Protein AF-A0A2D4SS73-F1 (afdb_monomer)

Radius of gyration: 29.89 Å; Cα contacts (8 Å, |Δi|>4): 709; chains: 1; bounding box: 70×61×92 Å

Solvent-accessible surface area (backbone atoms only — not comparable to full-atom values): 27869 Å² total; per-residue (Å²): 112,72,65,61,55,41,51,51,50,51,50,51,52,50,46,69,72,38,47,71,52,53,53,50,46,53,49,49,56,66,47,54,82,74,56,51,77,87,39,78,54,39,38,61,70,39,46,53,39,50,23,51,48,44,21,57,47,34,69,79,44,61,50,50,51,71,90,56,59,50,64,92,54,66,61,41,83,39,71,68,21,47,50,35,40,50,53,38,41,31,44,45,32,52,50,48,50,43,36,20,51,40,19,56,46,73,82,72,69,45,82,74,69,40,49,60,55,48,49,52,44,50,51,52,49,50,51,41,50,51,34,47,59,67,14,59,61,38,66,38,51,89,78,73,63,86,72,85,56,59,67,58,54,51,49,54,52,48,52,53,51,50,52,48,33,21,47,47,18,42,35,37,68,71,63,75,37,91,68,58,42,24,58,51,50,7,52,34,47,37,46,39,16,48,70,60,38,56,64,60,23,54,36,41,40,49,73,43,17,31,57,90,73,44,82,50,76,83,77,57,60,67,54,49,48,38,14,56,46,45,16,52,52,48,45,52,51,54,53,52,36,49,74,69,69,69,52,82,60,76,35,55,90,59,46,58,56,60,42,46,48,49,44,54,48,44,49,68,70,32,51,78,86,62,55,58,26,34,36,30,37,33,31,35,37,44,60,64,62,86,76,77,73,90,76,68,101,62,84,75,58,94,89,54,82,66,88,80,77,67,56,43,36,83,89,49,48,47,76,48,96,54,69,46,83,43,81,36,37,32,73,69,58,96,46,68,86,74,57,47,61,47,39,70,94,59,86,78,77,81,74,80,60,72,89,81,50,79,46,56,54,29,16,57,48,40,89,85,74,68,40,87,48,85,69,42,36,36,29,41,36,60,75,62,53,71,55,60,52,54,95,67,99,51,62,50,46,43,38,38,40,44,53,61,54,75,63,78,84,75,94,51,94,52,73,74,59,81,62,79,54,47,87,92,50,94,70,66,90,83,35,61,48,74,58,52,76,84,52,50,68,44,84,44,40,72,60,18,33,43,36,42,34,50,93,90,47,74,48,37,28,36,33,41,72,53,64,70,32,70,44,65,50,59,55,73,59,69,59,80,87,49,77,74,79,70,58,84,129

pLDDT: mean 72.87, std 18.41, range [26.53, 96.5]

Sequence (489 aa):
MMFFERIQRQILNGMKKNVDLFVLWILYIAIQPLISVEHILARADLIPWLMFCLSGTILLRGKRYGEGPHISLTQKKSTFGWVMRKTVVVFVPLLLTFWYDVGLHVVSFTPVKSVSHLVMPVGLTLIGASLLALSSEHERTAWNPPGISSWLVWGLGGILVLGSAIGIGILKRKGIVTDAAPFLLGLAFLMAGSVQGRVQNLRQRVAAGTKDGGSYIPSIFGFVFASVGSAFGLWALFVVQDLLGLGGGTGFEQAFVPAAFVVAWAGVVWPKPTPIAVTCILHEIMPSGGGDRAISTTATPFYEPPEGALRIDPLRVKRVRSMHPWLVHVKASRVPEFDDPIRPLWAYRQPPQSFHILGNAVFEPDPVTNQEQWNEITIHLKGSEGVTSVSGSVTKKLVVLKPFLKPKLLGRFRKNEMTTFRWEEAVPEGTVQRVDATTERLSIEDGSIIVFATEGVAKAFEVEFGAPVYSFVEAARFRPPQIEDYVKV

Foldseek 3Di:
DLVVVLVVVLVVVVCVQQVVLVVLLVVLVVCLVVDDCPDPCQDQLNQNVLLLLLLSLCLVFQAAPFPAAALQWDFDADPLLVVLLNVLLSCLSVLLVLLLVCLLCVPVDDPPVNCVSPVVSVVVVVSSVVSLVVSVRHRDTPDFDDDDDQVVVCVVLVCVLSVQSSVLSNCVNVVVDVHSNLQSQLSSQLCSNNSNDGPSRVNNLQVLAWLVPHGDDIDCCLNCCSRVVSSVVVVVVQVVCVVVVVPPGSGSVCSSVSSSSSSVSSCVSRPDFDFQKWKKKWFWWDAPPPDDDPDDPDDDDPVDDDPPPDQHFLVRIDGDPDIDIDIAGAAQDPDVSSNTNRNDPDDDDDDPDPLVDQAHWYQQADPSNSHTDDFKIKGFGPAQDRQQDDPDDKGKWKKKFDQWDDPPDDPDPDDGDGDRDDPPDDDDPPRMDTDDNPDRIDMDGQSMWIWIDIPRDIIIIGMHTHDRHRGSNVVVVPDPDDPVNVDDD

Mean predicted aligned error: 13.84 Å

Nearest PDB structures (foldseek):
  6s37-assembly1_B  TM=4.732E-01  e=9.130E+00  Pseudomonas putida KT2440
  2l6f-assembly1_A  TM=3.167E-01  e=4.580E+00  unclassified

Structure (mmCIF, N/CA/C/O backbone):
data_AF-A0A2D4SS73-F1
#
_entry.id   AF-A0A2D4SS73-F1
#
loop_
_atom_site.group_PDB
_atom_site.id
_atom_site.type_symbol
_atom_site.label_atom_id
_atom_site.label_alt_id
_atom_site.label_comp_id
_atom_site.label_asym_id
_atom_site.label_entity_id
_atom_site.label_seq_id
_atom_site.pdbx_PDB_ins_code
_atom_site.Cartn_x
_atom_site.Cartn_y
_atom_site.Cartn_z
_atom_site.occupancy
_atom_site.B_iso_or_equiv
_atom_site.auth_seq_id
_atom_site.auth_comp_id
_atom_site.auth_asym_id
_atom_site.auth_atom_id
_atom_site.pdbx_PDB_model_num
ATOM 1 N N . MET A 1 1 ? 4.672 -32.067 12.182 1.00 56.16 1 MET A N 1
ATOM 2 C CA . MET A 1 1 ? 3.260 -31.737 11.870 1.00 56.16 1 MET A CA 1
ATOM 3 C C . MET A 1 1 ? 2.963 -30.237 12.014 1.00 56.16 1 MET A C 1
ATOM 5 O O . MET A 1 1 ? 2.572 -29.631 11.027 1.00 56.16 1 MET A O 1
ATOM 9 N N . MET A 1 2 ? 3.268 -29.595 13.156 1.00 65.94 2 MET A N 1
ATOM 10 C CA . MET A 1 2 ? 3.009 -28.153 13.382 1.00 65.94 2 MET A CA 1
ATOM 11 C C . MET A 1 2 ? 3.684 -27.178 12.389 1.00 65.94 2 MET A C 1
ATOM 13 O O . MET A 1 2 ? 3.113 -26.137 12.079 1.00 65.94 2 MET A O 1
ATOM 17 N N . PHE A 1 3 ? 4.870 -27.498 11.853 1.00 74.88 3 PHE A N 1
ATOM 18 C CA . PHE A 1 3 ? 5.578 -26.629 10.895 1.00 74.88 3 PHE A CA 1
ATOM 19 C C . PHE A 1 3 ? 4.898 -26.567 9.516 1.00 74.88 3 PHE A C 1
ATOM 21 O O . PHE A 1 3 ? 4.692 -25.480 8.980 1.00 74.88 3 PHE A O 1
ATOM 28 N N . PHE A 1 4 ? 4.482 -27.716 8.975 1.00 76.00 4 PHE A N 1
ATOM 29 C CA . PHE A 1 4 ? 3.768 -27.783 7.695 1.00 76.00 4 PHE A CA 1
ATOM 30 C C . PHE A 1 4 ? 2.387 -27.129 7.779 1.00 76.00 4 PHE A C 1
ATOM 32 O O . PHE A 1 4 ? 2.040 -26.348 6.899 1.00 76.00 4 PHE A O 1
ATOM 39 N N . GLU A 1 5 ? 1.639 -27.353 8.865 1.00 75.44 5 GLU A N 1
ATOM 40 C CA . GLU A 1 5 ? 0.366 -26.655 9.088 1.00 75.44 5 GLU A CA 1
ATOM 41 C C . GLU A 1 5 ? 0.550 -25.138 9.198 1.00 75.44 5 GLU A C 1
ATOM 43 O O . GLU A 1 5 ? -0.272 -24.372 8.693 1.00 75.44 5 GLU A O 1
ATOM 48 N N . ARG A 1 6 ? 1.638 -24.686 9.834 1.00 77.06 6 ARG A N 1
ATOM 49 C CA . ARG A 1 6 ? 1.969 -23.262 9.932 1.00 77.06 6 ARG A CA 1
ATOM 50 C C . ARG A 1 6 ? 2.264 -22.663 8.559 1.00 77.06 6 ARG A C 1
ATOM 52 O O . ARG A 1 6 ? 1.678 -21.634 8.236 1.00 77.06 6 ARG A O 1
ATOM 59 N N . ILE A 1 7 ? 3.109 -23.306 7.751 1.00 78.75 7 ILE A N 1
ATOM 60 C CA . ILE A 1 7 ? 3.411 -22.856 6.383 1.00 78.75 7 ILE A CA 1
ATOM 61 C C . ILE A 1 7 ? 2.137 -22.841 5.541 1.00 78.75 7 ILE A C 1
ATOM 63 O O . ILE A 1 7 ? 1.828 -21.834 4.911 1.00 78.75 7 ILE A O 1
ATOM 67 N N . GLN A 1 8 ? 1.352 -23.918 5.576 1.00 80.25 8 GLN A N 1
ATOM 68 C CA . GLN A 1 8 ? 0.114 -24.018 4.813 1.00 80.25 8 GLN A CA 1
ATOM 69 C C . GLN A 1 8 ? -0.877 -22.916 5.203 1.00 80.25 8 GLN A C 1
ATOM 71 O O . GLN A 1 8 ? -1.427 -22.257 4.324 1.00 80.25 8 GLN A O 1
ATOM 76 N N . ARG A 1 9 ? -1.074 -22.653 6.504 1.00 74.94 9 ARG A N 1
ATOM 77 C CA . ARG A 1 9 ? -1.929 -21.548 6.973 1.00 74.94 9 ARG A CA 1
ATOM 78 C C . ARG A 1 9 ? -1.382 -20.187 6.554 1.00 74.94 9 ARG A C 1
ATOM 80 O O . ARG A 1 9 ? -2.163 -19.339 6.136 1.00 74.94 9 ARG A O 1
ATOM 87 N N . GLN A 1 10 ? -0.068 -19.977 6.618 1.00 77.31 10 GLN A N 1
ATOM 88 C CA . GLN A 1 10 ? 0.552 -18.726 6.180 1.00 77.31 10 GLN A CA 1
ATOM 89 C C . GLN A 1 10 ? 0.376 -18.491 4.677 1.00 77.31 10 GLN A C 1
ATOM 91 O O . GLN A 1 10 ? -0.001 -17.385 4.292 1.00 77.31 10 GLN A O 1
ATOM 96 N N . ILE A 1 11 ? 0.579 -19.520 3.847 1.00 77.81 11 ILE A N 1
ATOM 97 C CA . ILE A 1 11 ? 0.358 -19.461 2.396 1.00 77.81 11 ILE A CA 1
ATOM 98 C C . ILE A 1 11 ? -1.118 -19.208 2.107 1.00 77.81 11 ILE A C 1
ATOM 100 O O . ILE A 1 11 ? -1.439 -18.285 1.368 1.00 77.81 11 ILE A O 1
ATOM 104 N N . LEU A 1 12 ? -2.028 -19.963 2.728 1.00 79.44 12 LEU A N 1
ATOM 105 C CA . LEU A 1 12 ? -3.464 -19.825 2.494 1.00 79.44 12 LEU A CA 1
ATOM 106 C C . LEU A 1 12 ? -3.971 -18.433 2.899 1.00 79.44 12 LEU A C 1
ATOM 108 O O . LEU A 1 12 ? -4.731 -17.813 2.159 1.00 79.44 12 LEU A O 1
ATOM 112 N N . ASN A 1 13 ? -3.521 -17.909 4.041 1.00 74.94 13 ASN A N 1
ATOM 113 C CA . ASN A 1 13 ? -3.849 -16.554 4.483 1.00 74.94 13 ASN A CA 1
ATOM 114 C C . ASN A 1 13 ? -3.214 -15.494 3.574 1.00 74.94 13 ASN A C 1
ATOM 116 O O . ASN A 1 13 ? -3.856 -14.493 3.257 1.00 74.94 13 ASN A O 1
ATOM 120 N N . GLY A 1 14 ? -1.982 -15.723 3.111 1.00 74.88 14 GLY A N 1
ATOM 121 C CA . GLY A 1 14 ? -1.297 -14.869 2.144 1.00 74.88 14 GLY A CA 1
ATOM 122 C C . GLY A 1 14 ? -2.030 -14.808 0.805 1.00 74.88 14 GLY A C 1
ATOM 123 O O . GLY A 1 14 ? -2.269 -13.718 0.291 1.00 74.88 14 GLY A O 1
ATOM 124 N N . MET A 1 15 ? -2.466 -15.954 0.279 1.00 77.44 15 MET A N 1
ATOM 125 C CA . MET A 1 15 ? -3.277 -16.045 -0.934 1.00 77.44 15 MET A CA 1
ATOM 126 C C . MET A 1 15 ? -4.631 -15.368 -0.734 1.00 77.44 15 MET A C 1
ATOM 128 O O . MET A 1 15 ? -4.985 -14.506 -1.527 1.00 77.44 15 MET A O 1
ATOM 132 N N . LYS A 1 16 ? -5.346 -15.654 0.365 1.00 80.69 16 LYS A N 1
ATOM 133 C CA . LYS A 1 16 ? -6.618 -14.985 0.705 1.00 80.69 16 LYS A CA 1
ATOM 134 C C . LYS A 1 16 ? -6.474 -13.464 0.808 1.00 80.69 16 LYS A C 1
ATOM 136 O O . LYS A 1 16 ? -7.356 -12.725 0.377 1.00 80.69 16 LYS A O 1
ATOM 141 N N . LYS A 1 17 ? -5.359 -12.971 1.354 1.00 79.25 17 LYS A N 1
ATOM 142 C CA . LYS A 1 17 ? -5.079 -11.530 1.452 1.00 79.25 17 LYS A CA 1
ATOM 143 C C . LYS A 1 17 ? -4.765 -10.905 0.088 1.00 79.25 17 LYS A C 1
ATOM 145 O O . LYS A 1 17 ? -4.998 -9.707 -0.074 1.00 79.25 17 LYS A O 1
ATOM 150 N N . ASN A 1 18 ? -4.257 -11.690 -0.865 1.00 87.12 18 ASN A N 1
ATOM 151 C CA . ASN A 1 18 ? -3.750 -11.232 -2.161 1.00 87.12 18 ASN A CA 1
ATOM 152 C C . ASN A 1 18 ? -4.440 -11.862 -3.384 1.00 87.12 18 ASN A C 1
ATOM 154 O O . ASN A 1 18 ? -3.831 -11.951 -4.449 1.00 87.12 18 ASN A O 1
ATOM 158 N N . VAL A 1 19 ? -5.706 -12.276 -3.248 1.00 89.94 19 VAL A N 1
ATOM 159 C CA . VAL A 1 19 ? -6.484 -12.894 -4.340 1.00 89.94 19 VAL A CA 1
ATOM 160 C C . VAL A 1 19 ? -6.570 -11.976 -5.559 1.00 89.94 19 VAL A C 1
ATOM 162 O O . VAL A 1 19 ? -6.443 -12.442 -6.681 1.00 89.94 19 VAL A O 1
ATOM 165 N N . ASP A 1 20 ? -6.727 -10.672 -5.342 1.00 91.50 20 ASP A N 1
ATOM 166 C CA . ASP A 1 20 ? -6.751 -9.642 -6.386 1.00 91.50 20 ASP A CA 1
ATOM 167 C C . ASP A 1 20 ? -5.495 -9.672 -7.273 1.00 91.50 20 ASP A C 1
ATOM 169 O O . ASP A 1 20 ? -5.599 -9.691 -8.497 1.00 91.50 20 ASP A O 1
ATOM 173 N N . LEU A 1 21 ? -4.311 -9.742 -6.662 1.00 92.25 21 LEU A N 1
ATOM 174 C CA . LEU A 1 21 ? -3.040 -9.835 -7.382 1.00 92.25 21 LEU A CA 1
ATOM 175 C C . LEU A 1 21 ? -2.870 -11.182 -8.091 1.00 92.25 21 LEU A C 1
ATOM 177 O O . LEU A 1 21 ? -2.382 -11.227 -9.216 1.00 92.25 21 LEU A O 1
ATOM 181 N N . PHE A 1 22 ? -3.295 -12.272 -7.454 1.00 91.62 22 PHE A N 1
ATOM 182 C CA . PHE A 1 22 ? -3.229 -13.603 -8.052 1.00 91.62 22 PHE A CA 1
ATOM 183 C C . PHE A 1 22 ? -4.120 -13.719 -9.299 1.00 91.62 22 PHE A C 1
ATOM 185 O O . PHE A 1 22 ? -3.672 -14.205 -10.334 1.00 91.62 22 PHE A O 1
ATOM 192 N N . VAL A 1 23 ? -5.352 -13.205 -9.229 1.00 94.12 23 VAL A N 1
ATOM 193 C CA . VAL A 1 23 ? -6.273 -13.138 -10.374 1.00 94.12 23 VAL A CA 1
ATOM 194 C C . VAL A 1 23 ? -5.686 -12.281 -11.495 1.00 94.12 23 VAL A C 1
ATOM 196 O O . VAL A 1 23 ? -5.751 -12.673 -12.657 1.00 94.12 23 VAL A O 1
ATOM 199 N N . LEU A 1 24 ? -5.066 -11.146 -11.159 1.00 94.88 24 LEU A N 1
ATOM 200 C CA . LEU A 1 24 ? -4.410 -10.289 -12.146 1.00 94.88 24 LEU A CA 1
ATOM 201 C C . LEU A 1 24 ? -3.247 -11.002 -12.856 1.00 94.88 24 LEU A C 1
ATOM 203 O O . LEU A 1 24 ? -3.099 -10.872 -14.067 1.00 94.88 24 LEU A O 1
ATOM 207 N N . TRP A 1 25 ? -2.446 -11.785 -12.132 1.00 95.19 25 TRP A N 1
ATOM 208 C CA . TRP A 1 25 ? -1.374 -12.574 -12.741 1.00 95.19 25 TRP A CA 1
ATOM 209 C C . TRP A 1 25 ? -1.907 -13.646 -13.701 1.00 95.19 25 TRP A C 1
ATOM 211 O O . TRP A 1 25 ? -1.399 -13.768 -14.815 1.00 95.19 25 TRP A O 1
ATOM 221 N N . ILE A 1 26 ? -2.971 -14.364 -13.320 1.00 95.06 26 ILE A N 1
ATOM 222 C CA . ILE A 1 26 ? -3.652 -15.315 -14.217 1.00 95.06 26 ILE A CA 1
ATOM 223 C C . ILE A 1 26 ? -4.160 -14.601 -15.474 1.00 95.06 26 ILE A C 1
ATOM 225 O O . ILE A 1 26 ? -4.019 -15.120 -16.580 1.00 95.06 26 ILE A O 1
ATOM 229 N N . LEU A 1 27 ? -4.711 -13.394 -15.323 1.00 95.50 27 LEU A N 1
ATOM 230 C CA . LEU A 1 27 ? -5.166 -12.593 -16.455 1.00 95.50 27 LEU A CA 1
ATOM 231 C C . LEU A 1 27 ? -4.007 -12.226 -17.395 1.00 95.50 27 LEU A C 1
ATOM 233 O O . LEU A 1 27 ? -4.171 -12.309 -18.608 1.00 95.50 27 LEU A O 1
ATOM 237 N N . TYR A 1 28 ? -2.827 -11.883 -16.869 1.00 95.00 28 TYR A N 1
ATOM 238 C CA . TYR A 1 28 ? -1.647 -11.635 -17.704 1.00 95.00 28 TYR A CA 1
ATOM 239 C C . TYR A 1 28 ? -1.203 -12.873 -18.480 1.00 95.00 28 TYR A C 1
ATOM 241 O O . TYR A 1 28 ? -0.908 -12.749 -19.666 1.00 95.00 28 TYR A O 1
ATOM 249 N N . ILE A 1 29 ? -1.230 -14.056 -17.859 1.00 93.94 29 ILE A N 1
ATOM 250 C CA . ILE A 1 29 ? -0.945 -15.325 -18.549 1.00 93.94 29 ILE A CA 1
ATOM 251 C C . ILE A 1 29 ? -1.946 -15.562 -19.683 1.00 93.94 29 ILE A C 1
ATOM 253 O O . ILE A 1 29 ? -1.551 -15.968 -20.770 1.00 93.94 29 ILE A O 1
ATOM 257 N N . ALA A 1 30 ? -3.232 -15.286 -19.454 1.00 93.56 30 ALA A N 1
ATOM 258 C CA . ALA A 1 30 ? -4.270 -15.460 -20.467 1.00 93.56 30 ALA A CA 1
ATOM 259 C C . ALA A 1 30 ? -4.162 -14.447 -21.622 1.00 93.56 30 ALA A C 1
ATOM 261 O O . ALA A 1 30 ? -4.475 -14.784 -22.761 1.00 93.56 30 ALA A O 1
ATOM 262 N N . ILE A 1 31 ? -3.715 -13.216 -21.343 1.00 93.00 31 ILE A N 1
ATOM 263 C CA . ILE A 1 31 ? -3.555 -12.150 -22.345 1.00 93.00 31 ILE A CA 1
ATOM 264 C C . ILE A 1 31 ? -2.289 -12.345 -23.185 1.00 93.00 31 ILE A C 1
ATOM 266 O O . ILE A 1 31 ? -2.320 -12.073 -24.382 1.00 93.00 31 ILE A O 1
ATOM 270 N N . GLN A 1 32 ? -1.189 -12.810 -22.588 1.00 92.44 32 GLN A N 1
ATOM 271 C CA . GLN A 1 32 ? 0.107 -12.957 -23.258 1.00 92.44 32 GLN A CA 1
ATOM 272 C C . GLN A 1 32 ? 0.034 -13.668 -24.631 1.00 92.44 32 GLN A C 1
ATOM 274 O O . GLN A 1 32 ? 0.547 -13.095 -25.591 1.00 92.44 32 GLN A O 1
ATOM 279 N N . PRO A 1 33 ? -0.621 -14.840 -24.797 1.00 90.81 33 PRO A N 1
ATOM 280 C CA . PRO A 1 33 ? -0.686 -15.528 -26.092 1.00 90.81 33 PRO A CA 1
ATOM 281 C C . PRO A 1 33 ? -1.580 -14.831 -27.130 1.00 90.81 33 PRO A C 1
ATOM 283 O O . PRO A 1 33 ? -1.519 -15.174 -28.306 1.00 90.81 33 PRO A O 1
ATOM 286 N N . LEU A 1 34 ? -2.416 -13.869 -26.723 1.00 92.06 34 LEU A N 1
ATOM 287 C CA . LEU A 1 34 ? -3.272 -13.099 -27.635 1.00 92.06 34 LEU A CA 1
ATOM 288 C C . LEU A 1 34 ? -2.524 -11.931 -28.295 1.00 92.06 34 LEU A C 1
ATOM 290 O O . LEU A 1 34 ? -3.048 -11.300 -29.211 1.00 92.06 34 LEU A O 1
ATOM 294 N N . ILE A 1 35 ? -1.319 -11.614 -27.817 1.00 89.88 35 ILE A N 1
ATOM 295 C CA . ILE A 1 35 ? -0.507 -10.509 -28.320 1.00 89.88 35 ILE A CA 1
ATOM 296 C C . ILE A 1 35 ? 0.367 -11.028 -29.462 1.00 89.88 35 ILE A C 1
ATOM 298 O O . ILE A 1 35 ? 1.168 -11.942 -29.278 1.00 89.88 35 ILE A O 1
ATOM 302 N N . SER A 1 36 ? 0.229 -10.427 -30.645 1.00 87.75 36 SER A N 1
ATOM 303 C CA . SER A 1 36 ? 1.074 -10.768 -31.789 1.00 87.75 36 SER A CA 1
ATOM 304 C C . SER A 1 36 ? 2.535 -10.388 -31.534 1.00 87.75 36 SER A C 1
ATOM 306 O O . SER A 1 36 ? 2.827 -9.401 -30.859 1.00 87.75 36 SER A O 1
ATOM 308 N N . VAL A 1 37 ? 3.464 -11.139 -32.130 1.00 81.81 37 VAL A N 1
ATOM 309 C CA . VAL A 1 37 ? 4.917 -10.897 -32.017 1.00 81.81 37 VAL A CA 1
ATOM 310 C C . VAL A 1 37 ? 5.313 -9.505 -32.537 1.00 81.81 37 VAL A C 1
ATOM 312 O O . VAL A 1 37 ? 6.284 -8.914 -32.075 1.00 81.81 37 VAL A O 1
ATOM 315 N N . GLU A 1 38 ? 4.532 -8.949 -33.465 1.00 84.44 38 GLU A N 1
ATOM 316 C CA . GLU A 1 38 ? 4.734 -7.609 -34.032 1.00 84.44 38 GLU A CA 1
ATOM 317 C C . GLU A 1 38 ? 4.218 -6.476 -33.128 1.00 84.44 38 GLU A C 1
ATOM 319 O O . GLU A 1 38 ? 4.508 -5.301 -33.363 1.00 84.44 38 GLU A O 1
ATOM 324 N N . HIS A 1 39 ? 3.436 -6.796 -32.095 1.00 88.50 39 HIS A N 1
ATOM 325 C CA . HIS A 1 39 ? 2.861 -5.798 -31.207 1.00 88.50 39 HIS A CA 1
ATOM 326 C C . HIS A 1 39 ? 3.936 -5.168 -30.311 1.00 88.50 39 HIS A C 1
ATOM 328 O O . HIS A 1 39 ? 4.826 -5.848 -29.806 1.00 88.50 39 HIS A O 1
ATOM 334 N N . ILE A 1 40 ? 3.798 -3.874 -29.995 1.00 85.94 40 ILE A N 1
ATOM 335 C CA . ILE A 1 40 ? 4.757 -3.136 -29.148 1.00 85.94 40 ILE A CA 1
ATOM 336 C C . ILE A 1 40 ? 4.982 -3.783 -27.768 1.00 85.94 40 ILE A C 1
ATOM 338 O O . ILE A 1 40 ? 6.051 -3.651 -27.181 1.00 85.94 40 ILE A O 1
ATOM 342 N N . LEU A 1 41 ? 3.979 -4.505 -27.258 1.00 88.19 41 LEU A N 1
ATOM 343 C CA . LEU A 1 41 ? 4.053 -5.222 -25.979 1.00 88.19 41 LEU A CA 1
ATOM 344 C C . LEU A 1 41 ? 4.912 -6.493 -26.036 1.00 88.19 41 LEU A C 1
ATOM 346 O O . LEU A 1 41 ? 5.449 -6.876 -25.003 1.00 88.19 41 LEU A O 1
ATOM 350 N N . ALA A 1 42 ? 5.078 -7.107 -27.210 1.00 87.12 42 ALA A N 1
ATOM 351 C CA . ALA A 1 42 ? 5.825 -8.352 -27.401 1.00 87.12 42 ALA A CA 1
ATOM 352 C C . ALA A 1 42 ? 7.332 -8.137 -27.644 1.00 87.12 42 ALA A C 1
ATOM 354 O O . ALA A 1 42 ? 8.034 -9.019 -28.139 1.00 87.12 42 ALA A O 1
ATOM 355 N N . ARG A 1 43 ? 7.850 -6.950 -27.307 1.00 86.88 43 ARG A N 1
ATOM 356 C CA . ARG A 1 43 ? 9.250 -6.586 -27.538 1.00 86.88 43 ARG A CA 1
ATOM 357 C C . ARG A 1 43 ? 10.202 -7.481 -26.738 1.00 86.88 43 ARG A C 1
ATOM 359 O O . ARG A 1 43 ? 9.958 -7.784 -25.572 1.00 86.88 43 ARG A O 1
ATOM 366 N N . ALA A 1 44 ? 11.327 -7.838 -27.356 1.00 83.94 44 ALA A N 1
ATOM 367 C CA . ALA A 1 44 ? 12.311 -8.770 -26.800 1.00 83.94 44 ALA A CA 1
ATOM 368 C C . ALA A 1 44 ? 12.990 -8.302 -25.498 1.00 83.94 44 ALA A C 1
ATOM 370 O O . ALA A 1 44 ? 13.542 -9.116 -24.777 1.00 83.94 44 ALA A O 1
ATOM 371 N N . ASP A 1 45 ? 12.968 -7.005 -25.180 1.00 84.88 45 ASP A N 1
ATOM 372 C CA . ASP A 1 45 ? 13.516 -6.478 -23.923 1.00 84.88 45 ASP A CA 1
ATOM 373 C C . ASP A 1 45 ? 12.517 -6.532 -22.751 1.00 84.88 45 ASP A C 1
ATOM 375 O O . ASP A 1 45 ? 12.855 -6.111 -21.644 1.00 84.88 45 ASP A O 1
ATOM 379 N N . LEU A 1 46 ? 11.286 -7.006 -22.995 1.00 89.50 46 LEU A N 1
ATOM 380 C CA . LEU A 1 46 ? 10.182 -7.157 -22.039 1.00 89.50 46 LEU A CA 1
ATOM 381 C C . LEU A 1 46 ? 9.729 -5.862 -21.342 1.00 89.50 46 LEU A C 1
ATOM 383 O O . LEU A 1 46 ? 8.795 -5.893 -20.538 1.00 89.50 46 LEU A O 1
ATOM 387 N N . ILE A 1 47 ? 10.337 -4.713 -21.649 1.00 92.62 47 ILE A N 1
ATOM 388 C CA . ILE A 1 47 ? 10.073 -3.437 -20.974 1.00 92.62 47 ILE A CA 1
ATOM 389 C C . ILE A 1 47 ? 8.604 -3.014 -21.137 1.00 92.62 47 ILE A C 1
ATOM 391 O O . ILE A 1 47 ? 7.963 -2.740 -20.118 1.00 92.62 47 ILE A O 1
ATOM 395 N N . PRO A 1 48 ? 8.019 -2.992 -22.353 1.00 93.25 48 PRO A N 1
ATOM 396 C CA . PRO A 1 48 ? 6.626 -2.588 -22.530 1.00 93.25 48 PRO A CA 1
ATOM 397 C C . PRO A 1 48 ? 5.644 -3.511 -21.800 1.00 93.25 48 PRO A C 1
ATOM 399 O O . PRO A 1 48 ? 4.690 -3.033 -21.185 1.00 93.25 48 PRO A O 1
ATOM 402 N N . TRP A 1 49 ? 5.912 -4.820 -21.795 1.00 94.31 49 TRP A N 1
ATOM 403 C CA . TRP A 1 49 ? 5.109 -5.801 -21.068 1.00 94.31 49 TRP A CA 1
ATOM 404 C C . TRP A 1 49 ? 5.179 -5.611 -19.552 1.00 94.31 49 TRP A C 1
ATOM 406 O O . TRP A 1 49 ? 4.149 -5.603 -18.878 1.00 94.31 49 TRP A O 1
ATOM 416 N N . LEU A 1 50 ? 6.378 -5.398 -19.005 1.00 94.56 50 LEU A N 1
ATOM 417 C CA . LEU A 1 50 ? 6.580 -5.138 -17.580 1.00 94.56 50 LEU A CA 1
ATOM 418 C C . LEU A 1 50 ? 5.869 -3.865 -17.125 1.00 94.56 50 LEU A C 1
ATOM 420 O O . LEU A 1 50 ? 5.232 -3.864 -16.072 1.00 94.56 50 LEU A O 1
ATOM 424 N N . MET A 1 51 ? 5.934 -2.798 -17.925 1.00 96.12 51 MET A N 1
ATOM 425 C CA . MET A 1 51 ? 5.238 -1.550 -17.615 1.00 96.12 51 MET A CA 1
ATOM 426 C C . MET A 1 51 ? 3.725 -1.704 -17.711 1.00 96.12 51 MET A C 1
ATOM 428 O O . MET A 1 51 ? 3.026 -1.206 -16.834 1.00 96.12 51 MET A O 1
ATOM 432 N N . PHE A 1 52 ? 3.217 -2.458 -18.689 1.00 95.62 52 PHE A N 1
ATOM 433 C CA . PHE A 1 52 ? 1.801 -2.818 -18.762 1.00 95.62 52 PHE A CA 1
ATOM 434 C C . PHE A 1 52 ? 1.349 -3.614 -17.526 1.00 95.62 52 PHE A C 1
ATOM 436 O O . PHE A 1 52 ? 0.349 -3.268 -16.890 1.00 95.62 52 PHE A O 1
ATOM 443 N N . CYS A 1 53 ? 2.129 -4.621 -17.120 1.00 95.81 53 CYS A N 1
ATOM 444 C CA . CYS A 1 53 ? 1.858 -5.406 -15.919 1.00 95.81 53 CYS A CA 1
ATOM 445 C C . CYS A 1 53 ? 1.863 -4.528 -14.659 1.00 95.81 53 CYS A C 1
ATOM 447 O O . CYS A 1 53 ? 0.978 -4.634 -13.803 1.00 95.81 53 CYS A O 1
ATOM 449 N N . LEU A 1 54 ? 2.837 -3.622 -14.549 1.00 96.25 54 LEU A N 1
ATOM 450 C CA . LEU A 1 54 ? 2.931 -2.690 -13.436 1.00 96.25 54 LEU A CA 1
ATOM 451 C C . LEU A 1 54 ? 1.733 -1.729 -13.423 1.00 96.25 54 LEU A C 1
ATOM 453 O O . LEU A 1 54 ? 1.121 -1.556 -12.373 1.00 96.25 54 LEU A O 1
ATOM 457 N N . SER A 1 55 ? 1.324 -1.182 -14.568 1.00 96.50 55 SER A N 1
ATOM 458 C CA . SER A 1 55 ? 0.136 -0.329 -14.702 1.00 96.50 55 SER A CA 1
ATOM 459 C C . SER A 1 55 ? -1.136 -1.008 -14.184 1.00 96.50 55 SER A C 1
ATOM 461 O O . SER A 1 55 ? -1.876 -0.401 -13.404 1.00 96.50 55 SER A O 1
ATOM 463 N N . GLY A 1 56 ? -1.370 -2.279 -14.528 1.00 95.50 56 GLY A N 1
ATOM 464 C CA . GLY A 1 56 ? -2.514 -3.025 -13.992 1.00 95.50 56 GLY A CA 1
ATOM 465 C C . GLY A 1 56 ? -2.399 -3.302 -12.487 1.00 95.50 56 GLY A C 1
ATOM 466 O O . GLY A 1 56 ? -3.379 -3.148 -11.756 1.00 95.50 56 GLY A O 1
ATOM 467 N N . THR A 1 57 ? -1.200 -3.599 -11.967 1.00 94.62 57 THR A N 1
ATOM 468 C CA . THR A 1 57 ? -1.017 -3.759 -10.507 1.00 94.62 57 THR A CA 1
ATOM 469 C C . THR A 1 57 ? -1.215 -2.444 -9.749 1.00 94.62 57 THR A C 1
ATOM 471 O O . THR A 1 57 ? -1.800 -2.435 -8.666 1.00 94.62 57 THR A O 1
ATOM 474 N N . ILE A 1 58 ? -0.799 -1.314 -10.327 1.00 94.12 58 ILE A N 1
ATOM 475 C CA . ILE A 1 58 ? -1.002 0.032 -9.783 1.00 94.12 58 ILE A CA 1
ATOM 476 C C . ILE A 1 58 ? -2.489 0.379 -9.724 1.00 94.12 58 ILE A C 1
ATOM 478 O O . ILE A 1 58 ? -2.933 0.998 -8.750 1.00 94.12 58 ILE A O 1
ATOM 482 N N . LEU A 1 59 ? -3.265 -0.017 -10.734 1.00 93.25 59 LEU A N 1
ATOM 483 C CA . LEU A 1 59 ? -4.707 0.205 -10.746 1.00 93.25 59 LEU A CA 1
ATOM 484 C C . LEU A 1 59 ? -5.366 -0.453 -9.524 1.00 93.25 59 LEU A C 1
ATOM 486 O O . LEU A 1 59 ? -6.147 0.199 -8.830 1.00 93.25 59 LEU A O 1
ATOM 490 N N . LEU A 1 60 ? -4.985 -1.698 -9.215 1.00 90.88 60 LEU A N 1
ATOM 491 C CA . LEU A 1 60 ? -5.524 -2.444 -8.074 1.00 90.88 60 LEU A CA 1
ATOM 492 C C . LEU A 1 60 ? -4.961 -1.974 -6.726 1.00 90.88 60 LEU A C 1
ATOM 494 O O . LEU A 1 60 ? -5.702 -1.837 -5.753 1.00 90.88 60 LEU A O 1
ATOM 498 N N . ARG A 1 61 ? -3.646 -1.741 -6.648 1.00 89.06 61 ARG A N 1
ATOM 499 C CA . ARG A 1 61 ? -2.927 -1.611 -5.368 1.00 89.06 61 ARG A CA 1
ATOM 500 C C . ARG A 1 61 ? -2.021 -0.411 -5.224 1.00 89.06 61 ARG A C 1
ATOM 502 O O . ARG A 1 61 ? -1.558 -0.163 -4.116 1.00 89.06 61 ARG A O 1
ATOM 509 N N . GLY A 1 62 ? -1.783 0.345 -6.286 1.00 87.06 62 GLY A N 1
ATOM 510 C CA . GLY A 1 62 ? -0.892 1.497 -6.256 1.00 87.06 62 GLY A CA 1
ATOM 511 C C . GLY A 1 62 ? -1.264 2.451 -5.123 1.00 87.06 62 GLY A C 1
ATOM 512 O O . GLY A 1 62 ? -2.403 2.930 -5.052 1.00 87.06 62 GLY A O 1
ATOM 513 N N . LYS A 1 63 ? -0.285 2.731 -4.257 1.00 86.25 63 LYS A N 1
ATOM 514 C CA . LYS A 1 63 ? -0.392 3.650 -3.117 1.00 86.25 63 LYS A CA 1
ATOM 515 C C . LYS A 1 63 ? 0.732 4.679 -3.139 1.00 86.25 63 LYS A C 1
ATOM 517 O O . LYS A 1 63 ? 1.778 4.463 -3.745 1.00 86.25 63 LYS A O 1
ATOM 522 N N . ARG A 1 64 ? 0.514 5.791 -2.436 1.00 86.38 64 ARG A N 1
ATOM 523 C CA . ARG A 1 64 ? 1.532 6.826 -2.231 1.00 86.38 64 ARG A CA 1
ATOM 524 C C . ARG A 1 64 ? 2.667 6.362 -1.336 1.00 86.38 64 ARG A C 1
ATOM 526 O O . ARG A 1 64 ? 2.431 5.624 -0.382 1.00 86.38 64 ARG A O 1
ATOM 533 N N . TYR A 1 65 ? 3.859 6.879 -1.605 1.00 82.31 65 TYR A N 1
ATOM 534 C CA . TYR A 1 65 ? 4.964 6.829 -0.654 1.00 82.31 65 TYR A CA 1
ATOM 535 C C . TYR A 1 65 ? 4.901 8.000 0.331 1.00 82.31 65 TYR A C 1
ATOM 537 O O . TYR A 1 65 ? 4.411 9.088 0.010 1.00 82.31 65 TYR A O 1
ATOM 545 N N . GLY A 1 66 ? 5.400 7.752 1.542 1.00 75.56 66 GLY A N 1
ATOM 546 C CA . GLY A 1 66 ? 5.357 8.680 2.670 1.00 75.56 66 GLY A CA 1
ATOM 547 C C . GLY A 1 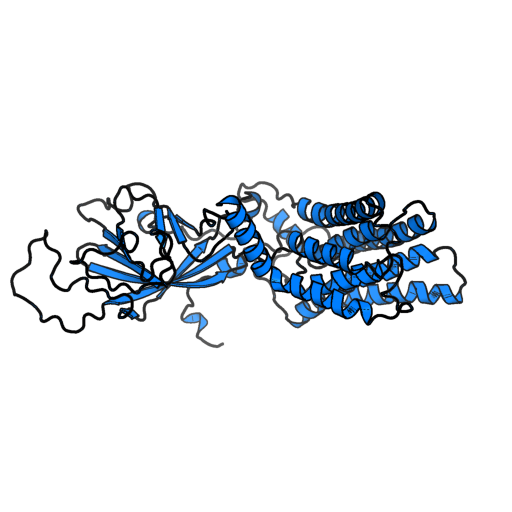66 ? 4.069 8.599 3.499 1.00 75.56 66 GLY A C 1
ATOM 548 O O . GLY A 1 66 ? 3.060 8.020 3.100 1.00 75.56 66 GLY A O 1
ATOM 549 N N . GLU A 1 67 ? 4.099 9.227 4.672 1.00 72.06 67 GLU A N 1
ATOM 550 C CA . GLU A 1 67 ? 3.062 9.113 5.714 1.00 72.06 67 GLU A CA 1
ATOM 551 C C . GLU A 1 67 ? 1.746 9.845 5.398 1.00 72.06 67 GLU A C 1
ATOM 553 O O . GLU A 1 67 ? 0.774 9.777 6.154 1.00 72.06 67 GLU A O 1
ATOM 558 N N . GLY A 1 68 ? 1.671 10.539 4.260 1.00 78.56 68 GLY A N 1
ATOM 559 C CA . GLY A 1 68 ? 0.491 11.310 3.891 1.00 78.56 68 GLY A CA 1
ATOM 560 C C . GLY A 1 68 ? 0.290 12.565 4.749 1.00 78.56 68 GLY A C 1
ATOM 561 O O . GLY A 1 68 ? 1.209 13.003 5.445 1.00 78.56 68 GLY A O 1
ATOM 562 N N . PRO A 1 69 ? -0.890 13.203 4.664 1.00 73.69 69 PRO A N 1
ATOM 563 C CA . PRO A 1 69 ? -1.151 14.441 5.382 1.00 73.69 69 PRO A CA 1
ATOM 564 C C . PRO A 1 69 ? -1.156 14.211 6.891 1.00 73.69 69 PRO A C 1
ATOM 566 O O . PRO A 1 69 ? -1.265 13.081 7.376 1.00 73.69 69 PRO A O 1
ATOM 569 N N . HIS A 1 70 ? -1.051 15.311 7.626 1.00 73.50 70 HIS A N 1
ATOM 570 C CA . HIS A 1 70 ? -1.148 15.312 9.080 1.00 73.50 70 HIS A CA 1
ATOM 571 C C . HIS A 1 70 ? -2.486 14.712 9.549 1.00 73.50 70 HIS A C 1
ATOM 573 O O . HIS A 1 70 ? -3.540 15.039 9.001 1.00 73.50 70 HIS A O 1
ATOM 579 N N . ILE A 1 71 ? -2.455 13.862 10.580 1.00 67.50 71 ILE A N 1
ATOM 580 C CA . ILE A 1 71 ? -3.620 13.090 11.060 1.00 67.50 71 ILE A CA 1
ATOM 581 C C . ILE A 1 71 ? -4.795 13.968 11.515 1.00 67.50 71 ILE A C 1
ATOM 583 O O . ILE A 1 71 ? -5.950 13.633 11.283 1.00 67.50 71 ILE A O 1
ATOM 587 N N . SER A 1 72 ? -4.501 15.125 12.107 1.00 63.28 72 SER A N 1
ATOM 588 C CA . SER A 1 72 ? -5.503 16.093 12.566 1.00 63.28 72 SER A CA 1
ATOM 589 C C . SER A 1 72 ? -6.141 16.913 11.432 1.00 63.28 72 SER A C 1
ATOM 591 O O . SER A 1 72 ? -7.098 17.644 11.666 1.00 63.28 72 SER A O 1
ATOM 593 N N . LEU A 1 73 ? -5.640 16.827 10.194 1.00 67.19 73 LEU A N 1
ATOM 594 C CA . LEU A 1 73 ? -6.162 17.616 9.079 1.00 67.19 73 LEU A CA 1
ATOM 595 C C . LEU A 1 73 ? -7.163 16.823 8.243 1.00 67.19 73 LEU A C 1
ATOM 597 O O . LEU A 1 73 ? -6.878 15.743 7.724 1.00 67.19 73 LEU A O 1
ATOM 601 N N . THR A 1 74 ? -8.324 17.431 8.010 1.00 73.38 74 THR A N 1
ATOM 602 C CA . THR A 1 74 ? -9.302 16.909 7.055 1.00 73.38 74 THR A CA 1
ATOM 603 C C . THR A 1 74 ? -8.839 17.142 5.616 1.00 73.38 74 THR A C 1
ATOM 605 O O . THR A 1 74 ? -8.431 18.242 5.238 1.00 73.38 74 THR A O 1
ATOM 608 N N . GLN A 1 75 ? -8.932 16.090 4.803 1.00 77.38 75 GLN A N 1
ATOM 609 C CA . GLN A 1 75 ? -8.638 16.116 3.372 1.00 77.38 75 GLN A CA 1
ATOM 610 C C . GLN A 1 75 ? -9.899 16.425 2.559 1.00 77.38 75 GLN A C 1
ATOM 612 O O . GLN A 1 75 ? -10.956 15.837 2.803 1.00 77.38 75 GLN A O 1
ATOM 617 N N . LYS A 1 76 ? -9.771 17.270 1.532 1.00 80.81 76 LYS A N 1
ATOM 618 C CA . LYS A 1 76 ? -10.797 17.441 0.497 1.00 80.81 76 LYS A CA 1
ATOM 619 C C . LYS A 1 76 ? -10.811 16.195 -0.391 1.00 80.81 76 LYS A C 1
ATOM 621 O O . LYS A 1 76 ? -9.838 15.919 -1.093 1.00 80.81 76 LYS A O 1
ATOM 626 N N . LYS A 1 77 ? -11.899 15.424 -0.362 1.00 83.94 77 LYS A N 1
ATOM 627 C CA . LYS A 1 77 ? -12.105 14.283 -1.266 1.00 83.94 77 LYS A CA 1
ATOM 628 C C . LYS A 1 77 ? -12.919 14.758 -2.475 1.00 83.94 77 LYS A C 1
ATOM 630 O O . LYS A 1 77 ? -13.987 15.331 -2.315 1.00 83.94 77 LYS A O 1
ATOM 635 N N . SER A 1 78 ? -12.390 14.543 -3.676 1.00 88.38 78 SER A N 1
ATOM 636 C CA . SER A 1 78 ? -13.068 14.809 -4.956 1.00 88.38 78 SER A CA 1
ATOM 637 C C . SER A 1 78 ? -12.971 13.570 -5.835 1.00 88.38 78 SER A C 1
ATOM 639 O O . SER A 1 78 ? -11.860 13.090 -6.063 1.00 88.38 78 SER A O 1
ATOM 641 N N . THR A 1 79 ? -14.104 13.055 -6.314 1.00 90.19 79 THR A N 1
ATOM 642 C CA . THR A 1 79 ? -14.155 11.865 -7.179 1.00 90.19 79 THR A CA 1
ATOM 643 C C . THR A 1 79 ? -13.461 12.123 -8.511 1.00 90.19 79 THR A C 1
ATOM 645 O O . THR A 1 79 ? -12.635 11.324 -8.936 1.00 90.19 79 THR A O 1
ATOM 648 N N . PHE A 1 80 ? -13.711 13.282 -9.127 1.00 92.69 80 PHE A N 1
ATOM 649 C CA . PHE A 1 80 ? -13.058 13.671 -10.377 1.00 92.69 80 PHE A CA 1
ATOM 650 C C . PHE A 1 80 ? -11.534 13.740 -10.220 1.00 92.69 80 PHE A C 1
ATOM 652 O O . PHE A 1 80 ? -10.796 13.113 -10.977 1.00 92.69 80 PHE A O 1
ATOM 659 N N . GLY A 1 81 ? -11.051 14.430 -9.182 1.00 90.44 81 GLY A N 1
ATOM 660 C CA . GLY A 1 81 ? -9.614 14.528 -8.931 1.00 90.44 81 GLY A CA 1
ATOM 661 C C . GLY A 1 81 ? -8.977 13.185 -8.549 1.00 90.44 81 GLY A C 1
ATOM 662 O O . GLY A 1 81 ? -7.822 12.946 -8.894 1.00 90.44 81 GLY A O 1
ATOM 663 N N . TRP A 1 82 ? -9.727 12.289 -7.896 1.00 90.25 82 TRP A N 1
ATOM 664 C CA . TRP A 1 82 ? -9.285 10.919 -7.622 1.00 90.25 82 TRP A CA 1
ATOM 665 C C . TRP A 1 82 ? -9.062 10.132 -8.915 1.00 90.25 82 TRP A C 1
ATOM 667 O O . TRP A 1 82 ? -7.990 9.551 -9.086 1.00 90.25 82 TRP A O 1
ATOM 677 N N . VAL A 1 83 ? -10.037 10.166 -9.836 1.00 93.69 83 VAL A N 1
ATOM 678 C CA . VAL A 1 83 ? -9.941 9.502 -11.145 1.00 93.69 83 VAL A CA 1
ATOM 679 C C . VAL A 1 83 ? -8.745 10.041 -11.919 1.00 93.69 83 VAL A C 1
ATOM 681 O O . VAL A 1 83 ? -7.883 9.259 -12.300 1.00 93.69 83 VAL A O 1
ATOM 684 N N . MET A 1 84 ? -8.623 11.365 -12.072 1.00 94.56 84 MET A N 1
ATOM 685 C CA . MET A 1 84 ? -7.512 11.970 -12.821 1.00 94.56 84 MET A CA 1
ATOM 686 C C . MET A 1 84 ? -6.151 11.578 -12.249 1.00 94.56 84 MET A C 1
ATOM 688 O O . MET A 1 84 ? -5.247 11.194 -12.990 1.00 94.56 84 MET A O 1
ATOM 692 N N . ARG A 1 85 ? -6.016 11.587 -10.919 1.00 91.06 85 ARG A N 1
ATOM 693 C CA . ARG A 1 85 ? -4.781 11.160 -10.262 1.00 91.06 85 ARG A CA 1
ATOM 694 C C . ARG A 1 85 ? -4.483 9.686 -10.506 1.00 91.0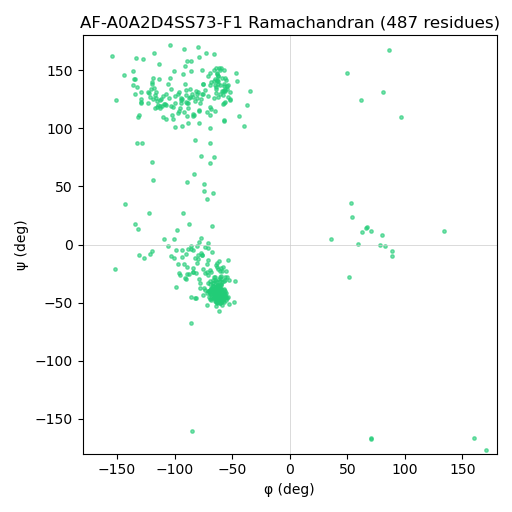6 85 ARG A C 1
ATOM 696 O O . ARG A 1 85 ? -3.348 9.348 -10.824 1.00 91.06 85 ARG A O 1
ATOM 703 N N . LYS A 1 86 ? -5.478 8.808 -10.363 1.00 92.38 86 LYS A N 1
ATOM 704 C CA . LYS A 1 86 ? -5.310 7.371 -10.610 1.00 92.38 86 LYS A CA 1
ATOM 705 C C . LYS A 1 86 ? -4.926 7.092 -12.060 1.00 92.38 86 LYS A C 1
ATOM 707 O O . LYS A 1 86 ? -3.987 6.331 -12.274 1.00 92.38 86 LYS A O 1
ATOM 712 N N . THR A 1 87 ? -5.557 7.763 -13.021 1.00 93.88 87 THR A N 1
ATOM 713 C CA . THR A 1 87 ? -5.221 7.655 -14.445 1.00 93.88 87 THR A CA 1
ATOM 714 C C . THR A 1 87 ? -3.758 8.002 -14.703 1.00 93.88 87 THR A C 1
ATOM 716 O O . THR A 1 87 ? -3.061 7.226 -15.349 1.00 93.88 87 THR A O 1
ATOM 719 N N . VAL A 1 88 ? -3.249 9.107 -14.142 1.00 93.06 88 VAL A N 1
ATOM 720 C CA . VAL A 1 88 ? -1.833 9.474 -14.318 1.00 93.06 88 VAL A CA 1
ATOM 721 C C . VAL A 1 88 ? -0.911 8.400 -13.762 1.00 93.06 88 VAL A C 1
ATOM 723 O O . VAL A 1 88 ? 0.023 7.985 -14.434 1.00 93.06 88 VAL A O 1
ATOM 726 N N . VAL A 1 89 ? -1.166 7.935 -12.542 1.00 93.06 89 VAL A N 1
ATOM 727 C CA . VAL A 1 89 ? -0.293 6.965 -11.867 1.00 93.06 89 VAL A CA 1
ATOM 728 C C . VAL A 1 89 ? -0.226 5.653 -12.651 1.00 93.06 89 VAL A C 1
ATOM 730 O O . VAL A 1 89 ? 0.851 5.080 -12.783 1.00 93.06 89 VAL A O 1
ATOM 733 N N . VAL A 1 90 ? -1.354 5.200 -13.203 1.00 94.94 90 VAL A N 1
ATOM 734 C CA . VAL A 1 90 ? -1.417 4.015 -14.071 1.00 94.94 90 VAL A CA 1
ATOM 735 C C . VAL A 1 90 ? -0.669 4.247 -15.383 1.00 94.94 90 VAL A C 1
ATOM 737 O O . VAL A 1 90 ? -0.068 3.319 -15.912 1.00 94.94 90 VAL A O 1
ATOM 740 N N . PHE A 1 91 ? -0.667 5.472 -15.901 1.00 93.31 91 PHE A N 1
ATOM 741 C CA . PHE A 1 91 ? -0.036 5.808 -17.174 1.00 93.31 91 PHE A CA 1
ATOM 742 C C . PHE A 1 91 ? 1.486 6.028 -17.081 1.00 93.31 91 PHE A C 1
ATOM 744 O O . PHE A 1 91 ? 2.207 5.835 -18.055 1.00 93.31 91 PHE A O 1
ATOM 751 N N . VAL A 1 92 ? 1.999 6.397 -15.906 1.00 93.06 92 VAL A N 1
ATOM 752 C CA . VAL A 1 92 ? 3.420 6.710 -15.672 1.00 93.06 92 VAL A CA 1
ATOM 753 C C . VAL A 1 92 ? 4.396 5.595 -16.089 1.00 93.06 92 VAL A C 1
ATOM 755 O O . VAL A 1 92 ? 5.373 5.926 -16.760 1.00 93.06 92 VAL A O 1
ATOM 758 N N . PRO A 1 93 ? 4.178 4.302 -15.766 1.00 94.62 93 PRO A N 1
ATOM 759 C CA . PRO A 1 93 ? 5.045 3.224 -16.249 1.00 94.62 93 PRO A CA 1
ATOM 760 C C . PRO A 1 93 ? 5.163 3.194 -17.777 1.00 94.62 93 PRO A C 1
ATOM 762 O O . PRO A 1 93 ? 6.262 3.072 -18.308 1.00 94.62 93 PRO A O 1
ATOM 765 N N . LEU A 1 94 ? 4.045 3.376 -18.486 1.00 92.56 94 LEU A N 1
ATOM 766 C CA . LEU A 1 94 ? 4.020 3.424 -19.951 1.00 92.56 94 LEU A CA 1
ATOM 767 C C . LEU A 1 94 ? 4.721 4.680 -20.479 1.00 92.56 94 LEU A C 1
ATOM 769 O O . LEU A 1 94 ? 5.439 4.625 -21.466 1.00 92.56 94 LEU A O 1
ATOM 773 N N . LEU A 1 95 ? 4.588 5.823 -19.804 1.00 93.69 95 LEU A N 1
ATOM 774 C CA . LEU A 1 95 ? 5.317 7.031 -20.188 1.00 93.69 95 LEU A CA 1
ATOM 775 C C . LEU A 1 95 ? 6.842 6.822 -20.144 1.00 93.69 95 LEU A C 1
ATOM 777 O O . LEU A 1 95 ? 7.557 7.310 -21.021 1.00 93.69 95 LEU A O 1
ATOM 781 N N . LEU A 1 96 ? 7.342 6.073 -19.156 1.00 93.88 96 LEU A N 1
ATOM 782 C CA . LEU A 1 96 ? 8.769 5.764 -19.041 1.00 93.88 96 LEU A CA 1
ATOM 783 C C . LEU A 1 96 ? 9.286 4.915 -20.208 1.00 93.88 96 LEU A C 1
ATOM 785 O O . LEU A 1 96 ? 10.441 5.095 -20.591 1.00 93.88 96 LEU A O 1
ATOM 789 N N . THR A 1 97 ? 8.461 4.047 -20.809 1.00 93.00 97 THR A N 1
ATOM 790 C CA . THR A 1 97 ? 8.887 3.266 -21.984 1.00 93.00 97 THR A CA 1
ATOM 791 C C . THR A 1 97 ? 9.170 4.172 -23.171 1.00 93.00 97 THR A C 1
ATOM 793 O O . THR A 1 97 ? 10.199 4.019 -23.819 1.00 93.00 97 THR A O 1
ATOM 796 N N . PHE A 1 98 ? 8.323 5.176 -23.412 1.00 92.31 98 PHE A N 1
ATOM 797 C CA . PHE A 1 98 ? 8.530 6.114 -24.517 1.00 92.31 98 PHE A CA 1
ATOM 798 C C . PHE A 1 98 ? 9.777 6.986 -24.317 1.00 92.31 98 PHE A C 1
ATOM 800 O O . PHE A 1 98 ? 10.513 7.232 -25.268 1.00 92.31 98 PHE A O 1
ATOM 807 N N . TRP A 1 99 ? 10.063 7.422 -23.087 1.00 94.38 99 TRP A N 1
ATOM 808 C CA . TRP A 1 99 ? 11.293 8.172 -22.795 1.00 94.38 99 TRP A CA 1
ATOM 809 C C . TRP A 1 99 ? 12.559 7.312 -22.862 1.00 94.38 99 TRP A C 1
ATOM 811 O O . TRP A 1 99 ? 13.609 7.795 -23.285 1.00 94.38 99 TRP A O 1
ATOM 821 N N . TYR A 1 100 ? 12.463 6.035 -22.499 1.00 93.38 100 TYR A N 1
ATOM 822 C CA . TYR A 1 100 ? 13.527 5.065 -22.737 1.00 93.38 100 TYR A CA 1
ATOM 823 C C . TYR A 1 100 ? 13.802 4.875 -24.239 1.00 93.38 100 TYR A C 1
ATOM 825 O O . TYR A 1 100 ? 14.962 4.902 -24.659 1.00 93.38 100 TYR A O 1
ATOM 833 N N . ASP A 1 101 ? 12.750 4.771 -25.056 1.00 90.25 101 ASP A N 1
ATOM 834 C CA . ASP A 1 101 ? 12.865 4.613 -26.510 1.00 90.25 101 ASP A CA 1
ATOM 835 C C . ASP A 1 101 ? 13.526 5.829 -27.170 1.00 90.25 101 ASP A C 1
ATOM 837 O O . ASP A 1 101 ? 14.347 5.668 -28.076 1.00 90.25 101 ASP A O 1
ATOM 841 N N . VAL A 1 102 ? 13.261 7.045 -26.671 1.00 90.06 102 VAL A N 1
ATOM 842 C CA . VAL A 1 102 ? 14.019 8.240 -27.081 1.00 90.06 102 VAL A CA 1
ATOM 843 C C . VAL A 1 102 ? 15.514 7.983 -26.905 1.00 90.06 102 VAL A C 1
ATOM 845 O O . VAL A 1 102 ? 16.260 8.133 -27.870 1.00 90.06 102 VAL A O 1
ATOM 848 N N . GLY A 1 103 ? 15.938 7.516 -25.723 1.00 87.31 103 GLY A N 1
ATOM 849 C CA . GLY A 1 103 ? 17.329 7.179 -25.398 1.00 87.31 103 GLY A CA 1
ATOM 850 C C . GLY A 1 103 ? 17.972 6.164 -26.348 1.00 87.31 103 GLY A C 1
ATOM 851 O O . GLY A 1 103 ? 19.113 6.356 -26.777 1.00 87.31 103 GLY A O 1
ATOM 852 N N . LEU A 1 104 ? 17.235 5.121 -26.739 1.00 86.81 104 LEU A N 1
ATOM 853 C CA . LEU A 1 104 ? 17.698 4.138 -27.727 1.00 86.81 104 LEU A CA 1
ATOM 854 C C . LEU A 1 104 ? 17.969 4.778 -29.100 1.00 86.81 104 LEU A C 1
ATOM 856 O O . LEU A 1 104 ? 18.928 4.417 -29.790 1.00 86.81 104 LEU A O 1
ATOM 860 N N . HIS A 1 105 ? 17.175 5.775 -29.490 1.00 83.69 105 HIS A N 1
ATOM 861 C CA . HIS A 1 105 ? 17.226 6.381 -30.820 1.00 83.69 105 HIS A CA 1
ATOM 862 C C . HIS A 1 105 ? 17.987 7.721 -30.894 1.00 83.69 105 HIS A C 1
ATOM 864 O O . HIS A 1 105 ? 18.107 8.267 -31.990 1.00 83.69 105 HIS A O 1
ATOM 870 N N . VAL A 1 106 ? 18.625 8.180 -29.801 1.00 73.88 106 VAL A N 1
ATOM 871 C CA . VAL A 1 106 ? 19.280 9.509 -29.648 1.00 73.88 106 VAL A CA 1
ATOM 872 C C . VAL A 1 106 ? 20.333 9.901 -30.715 1.00 73.88 106 VAL A C 1
ATOM 874 O O . VAL A 1 106 ? 20.737 11.053 -30.791 1.00 73.88 106 VAL A O 1
ATOM 877 N N . VAL A 1 107 ? 20.814 8.988 -31.558 1.00 57.47 107 VAL A N 1
ATOM 878 C CA . VAL A 1 107 ? 21.857 9.273 -32.579 1.00 57.47 107 VAL A CA 1
ATOM 879 C C . VAL A 1 107 ? 21.382 8.959 -34.003 1.00 57.47 107 VAL A C 1
ATOM 881 O O . VAL A 1 107 ? 22.026 9.328 -34.974 1.00 57.47 107 VAL A O 1
ATOM 884 N N . SER A 1 108 ? 20.215 8.329 -34.160 1.00 57.97 108 SER A N 1
ATOM 885 C CA . SER A 1 108 ? 19.650 7.976 -35.474 1.00 57.97 108 SER A CA 1
ATOM 886 C C . SER A 1 108 ? 18.701 9.068 -35.996 1.00 57.97 108 SER A C 1
ATOM 888 O O . SER A 1 108 ? 17.762 8.780 -36.743 1.00 57.97 108 SER A O 1
ATOM 890 N N . PHE A 1 109 ? 18.923 10.316 -35.562 1.00 55.19 109 PHE A N 1
ATOM 891 C CA . PHE A 1 109 ? 18.080 11.479 -35.836 1.00 55.19 109 PHE A CA 1
ATOM 892 C C . PHE A 1 109 ? 18.155 11.877 -37.318 1.00 55.19 109 PHE A C 1
ATOM 894 O O . PHE A 1 109 ? 18.936 12.732 -37.722 1.00 55.19 109 PHE A O 1
ATOM 901 N N . THR A 1 110 ? 17.308 11.270 -38.148 1.00 54.19 110 THR A N 1
ATOM 902 C CA . THR A 1 110 ? 16.911 11.859 -39.436 1.00 54.19 110 THR A CA 1
ATOM 903 C C . THR A 1 110 ? 15.714 12.780 -39.193 1.00 54.19 110 THR A C 1
ATOM 905 O O . THR A 1 110 ? 14.789 12.368 -38.485 1.00 54.19 110 THR A O 1
ATOM 908 N N . PRO A 1 111 ? 15.676 14.010 -39.737 1.00 56.47 111 PRO A N 1
ATOM 909 C CA . PRO A 1 111 ? 14.761 15.072 -39.295 1.00 56.47 111 PRO A CA 1
ATOM 910 C C . PRO A 1 111 ? 13.273 14.681 -39.294 1.00 56.47 111 PRO A C 1
ATOM 912 O O . PRO A 1 111 ? 12.522 15.158 -38.454 1.00 56.47 111 PRO A O 1
ATOM 915 N N . VAL A 1 112 ? 12.851 13.752 -40.157 1.00 58.81 112 VAL A N 1
ATOM 916 C CA . VAL A 1 112 ? 11.444 13.330 -40.283 1.00 58.81 112 VAL A CA 1
ATOM 917 C C . VAL A 1 112 ? 11.025 12.284 -39.235 1.00 58.81 112 VAL A C 1
ATOM 919 O O . VAL A 1 112 ? 9.992 12.451 -38.595 1.00 58.81 112 VAL A O 1
ATOM 922 N N . LYS A 1 113 ? 11.826 11.234 -38.986 1.00 56.84 113 LYS A N 1
ATOM 923 C CA . LYS A 1 113 ? 11.525 10.221 -37.942 1.00 56.84 113 LYS A CA 1
ATOM 924 C C . LYS A 1 113 ? 11.790 10.742 -36.524 1.00 56.84 113 LYS A C 1
ATOM 926 O O . LYS A 1 113 ? 11.243 10.247 -35.545 1.00 56.84 113 LYS A O 1
ATOM 931 N N . SER A 1 114 ? 12.613 11.779 -36.424 1.00 57.75 114 SER A N 1
ATOM 932 C CA . SER A 1 114 ? 13.010 12.430 -35.175 1.00 57.75 114 SER A CA 1
ATOM 933 C C . SER A 1 114 ? 11.870 13.139 -34.457 1.00 57.75 114 SER A C 1
ATOM 935 O O . SER A 1 114 ? 11.779 13.094 -33.231 1.00 57.75 114 SER A O 1
ATOM 937 N N . VAL A 1 115 ? 10.992 13.788 -35.223 1.00 63.47 115 VAL A N 1
ATOM 938 C CA . VAL A 1 115 ? 9.885 14.567 -34.666 1.00 63.47 115 VAL A CA 1
ATOM 939 C C . VAL A 1 115 ? 8.863 13.632 -34.023 1.00 63.47 115 VAL A C 1
ATOM 941 O O . VAL A 1 115 ? 8.446 13.884 -32.899 1.00 63.47 115 VAL A O 1
ATOM 944 N N . SER A 1 116 ? 8.526 12.499 -34.646 1.00 69.75 116 SER A N 1
ATOM 945 C CA . SER A 1 116 ? 7.537 11.566 -34.087 1.00 69.75 116 SER A CA 1
ATOM 946 C C . SER A 1 116 ? 7.984 10.921 -32.769 1.00 69.75 116 SER A C 1
ATOM 948 O O . SER A 1 116 ? 7.172 10.800 -31.852 1.00 69.75 116 SER A O 1
ATOM 950 N N . HIS A 1 117 ? 9.267 10.559 -32.637 1.00 76.56 117 HIS A N 1
ATOM 951 C CA . HIS A 1 117 ? 9.784 9.909 -31.424 1.00 76.56 117 HIS A CA 1
ATOM 952 C C . HIS A 1 117 ? 9.893 10.845 -30.218 1.00 76.56 117 HIS A C 1
ATOM 954 O O . HIS A 1 117 ? 9.862 10.362 -29.093 1.00 76.56 117 HIS A O 1
ATOM 960 N N . LEU A 1 118 ? 9.992 12.162 -30.426 1.00 83.56 118 LEU A N 1
ATOM 961 C CA . LEU A 1 118 ? 10.064 13.143 -29.340 1.00 83.56 118 LEU A CA 1
ATOM 962 C C . LEU A 1 118 ? 8.705 13.799 -29.056 1.00 83.56 118 LEU A C 1
ATOM 964 O O . LEU A 1 118 ? 8.360 14.020 -27.897 1.00 83.56 118 LEU A O 1
ATOM 968 N N . VAL A 1 119 ? 7.892 14.052 -30.087 1.00 87.19 119 VAL A N 1
ATOM 969 C CA . VAL A 1 119 ? 6.566 14.676 -29.936 1.00 87.19 119 VAL A CA 1
ATOM 970 C C . VAL A 1 119 ? 5.627 13.802 -29.112 1.00 87.19 119 VAL A C 1
ATOM 972 O O . VAL A 1 119 ? 4.936 14.324 -28.239 1.00 87.19 119 VAL A O 1
ATOM 975 N N . MET A 1 120 ? 5.618 12.485 -29.335 1.00 87.00 120 MET A N 1
ATOM 976 C CA . MET A 1 120 ? 4.751 11.573 -28.585 1.00 87.00 120 MET A CA 1
ATOM 977 C C . MET A 1 120 ? 5.047 11.573 -27.069 1.00 87.00 120 MET A C 1
ATOM 979 O O . MET A 1 120 ? 4.133 11.889 -26.305 1.00 87.00 120 MET A O 1
ATOM 983 N N . PRO A 1 121 ? 6.275 11.290 -26.584 1.00 90.44 121 PRO A N 1
ATOM 984 C CA . PRO A 1 121 ? 6.567 11.313 -25.148 1.00 90.44 121 PRO A CA 1
ATOM 985 C C . PRO A 1 121 ? 6.396 12.702 -24.528 1.00 90.44 121 PRO A C 1
ATOM 987 O O . PRO A 1 121 ? 5.902 12.801 -23.404 1.00 90.44 121 PRO A O 1
ATOM 990 N N . VAL A 1 122 ? 6.734 13.782 -25.243 1.00 91.75 122 VAL A N 1
ATOM 991 C CA . VAL A 1 122 ? 6.503 15.153 -24.757 1.00 91.75 122 VAL A CA 1
ATOM 992 C C . VAL A 1 122 ? 5.008 15.430 -24.606 1.00 91.75 122 VAL A C 1
ATOM 994 O O . VAL A 1 122 ? 4.578 15.855 -23.535 1.00 91.75 122 VAL A O 1
ATOM 997 N N . GLY A 1 123 ? 4.199 15.131 -25.626 1.00 92.25 123 GLY A N 1
ATOM 998 C CA . GLY A 1 123 ? 2.746 15.309 -25.586 1.00 92.25 123 GLY A CA 1
ATOM 999 C C . GLY A 1 123 ? 2.093 14.502 -24.465 1.00 92.25 123 GLY A C 1
ATOM 1000 O O . GLY A 1 123 ? 1.294 15.033 -23.697 1.00 92.25 123 GLY A O 1
ATOM 1001 N N . LEU A 1 124 ? 2.502 13.245 -24.295 1.00 91.50 124 LEU A N 1
ATOM 1002 C CA . LEU A 1 124 ? 2.036 12.388 -23.207 1.00 91.50 124 LEU A CA 1
ATOM 1003 C C . LEU A 1 124 ? 2.456 12.898 -21.819 1.00 91.50 124 LEU A C 1
ATOM 1005 O O . LEU A 1 124 ? 1.675 12.822 -20.871 1.00 91.50 124 LEU A O 1
ATOM 1009 N N . THR A 1 125 ? 3.660 13.463 -21.696 1.00 92.62 125 THR A N 1
ATOM 1010 C CA . THR A 1 125 ? 4.129 14.095 -20.452 1.00 92.62 125 THR A CA 1
ATOM 1011 C C . THR A 1 125 ? 3.297 15.331 -20.121 1.00 92.62 125 THR A C 1
ATOM 1013 O O . THR A 1 125 ? 2.902 15.508 -18.969 1.00 92.62 125 THR A O 1
ATOM 1016 N N . LEU A 1 126 ? 2.979 16.158 -21.122 1.00 93.31 126 LEU A N 1
ATOM 1017 C CA . LEU A 1 126 ? 2.111 17.325 -20.957 1.00 93.31 126 LEU A CA 1
ATOM 1018 C C . LEU A 1 126 ? 0.701 16.912 -20.533 1.00 93.31 126 LEU A C 1
ATOM 1020 O O . LEU A 1 126 ? 0.185 17.468 -19.569 1.00 93.31 126 LEU A O 1
ATOM 1024 N N . ILE A 1 127 ? 0.118 15.888 -21.166 1.00 93.69 127 ILE A N 1
ATOM 1025 C CA . ILE A 1 127 ? -1.180 15.329 -20.759 1.00 93.69 127 ILE A CA 1
ATOM 1026 C C . ILE A 1 127 ? -1.117 14.851 -19.304 1.00 93.69 127 ILE A C 1
ATOM 1028 O O . ILE A 1 127 ? -1.967 15.227 -18.498 1.00 93.69 127 ILE A O 1
ATOM 1032 N N . GLY A 1 128 ? -0.091 14.080 -18.931 1.00 92.12 128 GLY A N 1
ATOM 1033 C CA . GLY A 1 128 ? 0.108 13.629 -17.553 1.00 92.12 128 GLY A CA 1
ATOM 1034 C C . GLY A 1 128 ? 0.201 14.792 -16.557 1.00 92.12 128 GLY A C 1
ATOM 1035 O O . GLY A 1 128 ? -0.453 14.769 -15.514 1.00 92.12 128 GLY A O 1
ATOM 1036 N N . ALA A 1 129 ? 0.949 15.844 -16.897 1.00 91.31 129 ALA A N 1
ATOM 1037 C CA . ALA A 1 129 ? 1.070 17.050 -16.083 1.00 91.31 129 ALA A CA 1
ATOM 1038 C C . ALA A 1 129 ? -0.262 17.812 -15.961 1.00 91.31 129 ALA A C 1
ATOM 1040 O O . ALA A 1 129 ? -0.626 18.229 -14.860 1.00 91.31 129 ALA A O 1
ATOM 1041 N N . SER A 1 130 ? -1.026 17.942 -17.050 1.00 92.19 130 SER A N 1
ATOM 1042 C CA . SER A 1 130 ? -2.361 18.551 -17.046 1.00 92.19 130 SER A CA 1
ATOM 1043 C C . SER A 1 130 ? -3.334 17.770 -16.167 1.00 92.19 130 SER A C 1
ATOM 1045 O O . SER A 1 130 ? -4.031 18.363 -15.346 1.00 92.19 130 SER A O 1
ATOM 1047 N N . LEU A 1 131 ? -3.347 16.440 -16.263 1.00 93.38 131 LEU A N 1
ATOM 1048 C CA . LEU A 1 131 ? -4.176 15.585 -15.412 1.00 93.38 131 LEU A CA 1
ATOM 1049 C C . LEU A 1 131 ? -3.790 15.712 -13.927 1.00 93.38 131 LEU A C 1
ATOM 1051 O O . LEU A 1 131 ? -4.668 15.786 -13.062 1.00 93.38 131 LEU A O 1
ATOM 1055 N N . LEU A 1 132 ? -2.492 15.810 -13.610 1.00 89.94 132 LEU A N 1
ATOM 1056 C CA . LEU A 1 132 ? -2.041 16.087 -12.242 1.00 89.94 132 LEU A CA 1
ATOM 1057 C C . LEU A 1 132 ? -2.491 17.464 -11.758 1.00 89.94 132 LEU A C 1
ATOM 1059 O O . LEU A 1 132 ? -2.964 17.574 -10.623 1.00 89.94 132 LEU A O 1
ATOM 1063 N N . ALA A 1 133 ? -2.406 18.489 -12.605 1.00 90.44 133 ALA A N 1
ATOM 1064 C CA . ALA A 1 133 ? -2.886 19.830 -12.291 1.00 90.44 133 ALA A CA 1
ATOM 1065 C C . ALA A 1 133 ? -4.403 19.843 -12.024 1.00 90.44 133 ALA A C 1
ATOM 1067 O O . ALA A 1 133 ? -4.848 20.430 -11.036 1.00 90.44 133 ALA A O 1
ATOM 1068 N N . LEU A 1 134 ? -5.191 19.112 -12.818 1.00 91.94 134 LEU A N 1
ATOM 1069 C CA . LEU A 1 134 ? -6.632 18.929 -12.599 1.00 91.94 134 LEU A CA 1
ATOM 1070 C C . LEU A 1 134 ? -6.939 18.149 -11.309 1.00 91.94 134 LEU A C 1
ATOM 1072 O O . LEU A 1 134 ? -7.963 18.376 -10.668 1.00 91.94 134 LEU A O 1
ATOM 1076 N N . SER A 1 135 ? -6.031 17.274 -10.866 1.00 91.69 135 SER A N 1
ATOM 1077 C CA . SER A 1 135 ? -6.146 16.561 -9.585 1.00 91.69 135 SER A CA 1
ATOM 1078 C C . SER A 1 135 ? -5.712 17.385 -8.359 1.00 91.69 135 SER A C 1
ATOM 1080 O O . SER A 1 135 ? -5.794 16.902 -7.225 1.00 91.69 135 SER A O 1
ATOM 1082 N N . SER A 1 136 ? -5.260 18.631 -8.549 1.00 85.94 136 SER A N 1
ATOM 1083 C CA . SER A 1 136 ? -4.612 19.451 -7.512 1.00 85.94 136 SER A CA 1
ATOM 1084 C C . SER A 1 136 ? -5.467 19.709 -6.267 1.00 85.94 136 SER A C 1
ATOM 1086 O O . SER A 1 136 ? -4.911 19.891 -5.180 1.00 85.94 136 SER A O 1
ATOM 1088 N N . GLU A 1 137 ? -6.792 19.618 -6.361 1.00 84.50 137 GLU A N 1
ATOM 1089 C CA . GLU A 1 137 ? -7.693 19.757 -5.214 1.00 84.50 137 GLU A CA 1
ATOM 1090 C C . GLU A 1 137 ? -7.889 18.471 -4.393 1.00 84.50 137 GLU A C 1
ATOM 1092 O O . GLU A 1 137 ? -8.235 18.541 -3.213 1.00 84.50 137 GLU A O 1
ATOM 1097 N N . HIS A 1 138 ? -7.666 17.296 -4.984 1.00 86.00 138 HIS A N 1
ATOM 1098 C CA . HIS A 1 138 ? -7.943 16.005 -4.351 1.00 86.00 138 HIS A CA 1
ATOM 1099 C C . HIS A 1 138 ? -6.874 15.622 -3.313 1.00 86.00 138 HIS A C 1
ATOM 1101 O O . HIS A 1 138 ? -5.696 15.541 -3.640 1.00 86.00 138 HIS A O 1
ATOM 1107 N N . GLU A 1 139 ? -7.267 15.339 -2.070 1.00 81.06 139 GLU A N 1
ATOM 1108 C CA . GLU A 1 139 ? -6.391 15.197 -0.888 1.00 81.06 139 GLU A CA 1
ATOM 1109 C C . GLU A 1 139 ? -5.701 16.494 -0.440 1.00 81.06 139 GLU A C 1
ATOM 1111 O O . GLU A 1 139 ? -4.759 16.462 0.357 1.00 81.06 139 GLU A O 1
ATOM 1116 N N . ARG A 1 140 ? -6.154 17.660 -0.916 1.00 83.38 140 ARG A N 1
ATOM 1117 C CA . ARG A 1 140 ? -5.683 18.933 -0.369 1.00 83.38 140 ARG A CA 1
ATOM 1118 C C . ARG A 1 140 ? -6.208 19.100 1.056 1.00 83.38 140 ARG A C 1
ATOM 1120 O O . ARG A 1 140 ? -7.355 18.780 1.359 1.00 83.38 140 ARG A O 1
ATOM 1127 N N . THR A 1 141 ? -5.358 19.619 1.922 1.00 81.75 141 THR A N 1
ATOM 1128 C CA . THR A 1 141 ? -5.665 19.951 3.317 1.00 81.75 141 THR A CA 1
ATOM 1129 C C . THR A 1 141 ? -5.594 21.467 3.504 1.00 81.75 141 THR A C 1
ATOM 1131 O O . THR A 1 141 ? -4.935 22.164 2.725 1.00 81.75 141 THR A O 1
ATOM 1134 N N . ALA A 1 142 ? -6.301 21.985 4.512 1.00 76.31 142 ALA A N 1
ATOM 1135 C CA . ALA A 1 142 ? -6.464 23.428 4.719 1.00 76.31 142 ALA A CA 1
ATOM 1136 C C . ALA A 1 142 ? -5.157 24.148 5.101 1.00 76.31 142 ALA A C 1
ATOM 1138 O O . ALA A 1 142 ? -4.937 25.287 4.704 1.00 76.31 142 ALA A O 1
ATOM 1139 N N . TRP A 1 143 ? -4.263 23.478 5.832 1.00 80.19 143 TRP A N 1
ATOM 1140 C CA . TRP A 1 143 ? -3.003 24.062 6.290 1.00 80.19 143 TRP A CA 1
ATOM 1141 C C . TRP A 1 143 ? -1.875 23.836 5.275 1.00 80.19 143 TRP A C 1
ATOM 1143 O O . TRP A 1 143 ? -1.639 22.708 4.857 1.00 80.19 143 TRP A O 1
ATOM 1153 N N . ASN A 1 144 ? -1.147 24.873 4.866 1.00 84.81 144 ASN A N 1
ATOM 1154 C CA . ASN A 1 144 ? -0.021 24.759 3.932 1.00 84.81 144 ASN A CA 1
ATOM 1155 C C . ASN A 1 144 ? 1.179 25.552 4.471 1.00 84.81 144 ASN A C 1
ATOM 1157 O O . ASN A 1 144 ? 1.303 26.732 4.143 1.00 84.81 144 ASN A O 1
ATOM 1161 N N . PRO A 1 145 ? 2.031 24.944 5.313 1.00 83.69 145 PRO A N 1
ATOM 1162 C CA . PRO A 1 145 ? 3.172 25.650 5.880 1.00 83.69 145 PRO A CA 1
ATOM 1163 C C . PRO A 1 145 ? 4.175 26.085 4.793 1.00 83.69 145 PRO A C 1
ATOM 1165 O O . PRO A 1 145 ? 4.264 25.444 3.731 1.00 83.69 145 PRO A O 1
ATOM 1168 N N . PRO A 1 146 ? 4.924 27.180 5.029 1.00 86.31 146 PRO A N 1
ATOM 1169 C CA . PRO A 1 146 ? 5.941 27.659 4.097 1.00 86.31 146 PRO A CA 1
ATOM 1170 C C . PRO A 1 146 ? 7.024 26.593 3.871 1.00 86.31 146 PRO A C 1
ATOM 1172 O O . PRO A 1 146 ? 7.262 25.732 4.714 1.00 86.31 146 PRO A O 1
ATOM 1175 N N . GLY A 1 147 ? 7.656 26.613 2.698 1.00 85.62 147 GLY A N 1
ATOM 1176 C CA . GLY A 1 147 ? 8.710 25.667 2.329 1.00 85.62 147 GLY A CA 1
ATOM 1177 C C . GLY A 1 147 ? 8.913 25.600 0.818 1.00 85.62 147 GLY A C 1
ATOM 1178 O O . GLY A 1 147 ? 8.393 26.439 0.082 1.00 85.62 147 GLY A O 1
ATOM 1179 N N . ILE A 1 148 ? 9.644 24.582 0.355 1.00 83.94 148 ILE A N 1
ATOM 1180 C CA . ILE A 1 148 ? 9.948 24.400 -1.071 1.00 83.94 148 ILE A CA 1
ATOM 1181 C C . ILE A 1 148 ? 8.646 24.306 -1.875 1.00 83.94 148 ILE A C 1
ATOM 1183 O O . ILE A 1 148 ? 7.712 23.573 -1.518 1.00 83.94 148 ILE A O 1
ATOM 1187 N N . SER A 1 149 ? 8.579 25.066 -2.967 1.00 86.31 149 SER A N 1
ATOM 1188 C CA . SER A 1 149 ? 7.412 25.088 -3.836 1.00 86.31 149 SER A CA 1
ATOM 1189 C C . SER A 1 149 ? 7.176 23.703 -4.447 1.00 86.31 149 SER A C 1
ATOM 1191 O O . SER A 1 149 ? 8.097 23.002 -4.865 1.00 86.31 149 SER A O 1
ATOM 1193 N N . SER A 1 150 ? 5.909 23.284 -4.508 1.00 84.81 150 SER A N 1
ATOM 1194 C CA . SER A 1 150 ? 5.576 21.954 -5.036 1.00 84.81 150 SER A CA 1
ATOM 1195 C C . SER A 1 150 ? 5.970 21.810 -6.506 1.00 84.81 150 SER A C 1
ATOM 1197 O O . SER A 1 150 ? 6.414 20.741 -6.904 1.00 84.81 150 SER A O 1
ATOM 1199 N N . TRP A 1 151 ? 5.861 22.886 -7.293 1.00 85.81 151 TRP A N 1
ATOM 1200 C CA . TRP A 1 151 ? 6.241 22.884 -8.705 1.00 85.81 151 TRP A CA 1
ATOM 1201 C C . TRP A 1 151 ? 7.741 22.638 -8.906 1.00 85.81 151 TRP A C 1
ATOM 1203 O O . TRP A 1 151 ? 8.102 21.927 -9.834 1.00 85.81 151 TRP A O 1
ATOM 1213 N N . LEU A 1 152 ? 8.605 23.164 -8.028 1.00 87.62 152 LEU A N 1
ATOM 1214 C CA . LEU A 1 152 ? 10.055 23.002 -8.147 1.00 87.62 152 LEU A CA 1
ATOM 1215 C C . LEU A 1 152 ? 10.473 21.568 -7.822 1.00 87.62 152 LEU A C 1
ATOM 1217 O O . LEU A 1 152 ? 11.262 20.981 -8.555 1.00 87.62 152 LEU A O 1
ATOM 1221 N N . VAL A 1 153 ? 9.884 20.972 -6.780 1.00 86.44 153 VAL A N 1
ATOM 1222 C CA . VAL A 1 153 ? 10.112 19.555 -6.447 1.00 86.44 153 VAL A CA 1
ATOM 1223 C C . VAL A 1 153 ? 9.649 18.646 -7.587 1.00 86.44 153 VAL A C 1
ATOM 1225 O O . VAL A 1 153 ? 10.381 17.743 -7.983 1.00 86.44 153 VAL A O 1
ATOM 1228 N N . TRP A 1 154 ? 8.462 18.901 -8.150 1.00 84.88 154 TRP A N 1
ATOM 1229 C CA . TRP A 1 154 ? 7.955 18.145 -9.298 1.00 84.88 154 TRP A CA 1
ATOM 1230 C C . TRP A 1 154 ? 8.797 18.345 -10.558 1.00 84.88 154 TRP A C 1
ATOM 1232 O O . TRP A 1 154 ? 9.056 17.374 -11.261 1.00 84.88 154 TRP A O 1
ATOM 1242 N N . GLY A 1 155 ? 9.248 19.572 -10.825 1.00 87.06 155 GLY A N 1
ATOM 1243 C CA . GLY A 1 155 ? 10.092 19.896 -11.971 1.00 87.06 155 GLY A CA 1
ATOM 1244 C C . GLY A 1 155 ? 11.445 19.193 -11.901 1.00 87.06 155 GLY A C 1
ATOM 1245 O O . GLY A 1 155 ? 11.802 18.467 -12.824 1.00 87.06 155 GLY A O 1
ATOM 1246 N N . LEU A 1 156 ? 12.163 19.335 -10.782 1.00 89.81 156 LEU A N 1
ATOM 1247 C CA . LEU A 1 156 ? 13.457 18.675 -10.580 1.00 89.81 156 LEU A CA 1
ATOM 1248 C C . LEU A 1 156 ? 13.325 17.149 -10.572 1.00 89.81 156 LEU A C 1
ATOM 1250 O O . LEU A 1 156 ? 14.083 16.468 -11.258 1.00 89.81 156 LEU A O 1
ATOM 1254 N N . GLY A 1 157 ? 12.342 16.610 -9.844 1.00 87.88 157 GLY A N 1
ATOM 1255 C CA . GLY A 1 157 ? 12.092 15.169 -9.800 1.00 87.88 157 GLY A CA 1
ATOM 1256 C C . GLY A 1 157 ? 11.731 14.598 -11.173 1.00 87.88 157 GLY A C 1
ATOM 1257 O O . GLY A 1 157 ? 12.263 13.564 -11.568 1.00 87.88 157 GLY A O 1
ATOM 1258 N N . GLY A 1 158 ? 10.887 15.305 -11.931 1.00 88.88 158 GLY A N 1
ATOM 1259 C CA . GLY A 1 158 ? 10.532 14.946 -13.301 1.00 88.88 158 GLY A CA 1
ATOM 1260 C C . GLY A 1 158 ? 11.748 14.926 -14.222 1.00 88.88 158 GLY A C 1
ATOM 1261 O O . GLY A 1 158 ? 11.988 13.919 -14.879 1.00 88.88 158 GLY A O 1
ATOM 1262 N N . ILE A 1 159 ? 12.564 15.985 -14.223 1.00 91.56 159 ILE A N 1
ATOM 1263 C CA . ILE A 1 159 ? 13.782 16.058 -15.046 1.00 91.56 159 ILE A CA 1
ATOM 1264 C C . ILE A 1 159 ? 14.743 14.911 -14.715 1.00 91.56 159 ILE A C 1
ATOM 1266 O O . ILE A 1 159 ? 15.238 14.254 -15.629 1.00 91.56 159 ILE A O 1
ATOM 1270 N N . LEU A 1 160 ? 14.978 14.633 -13.428 1.00 92.56 160 LEU A N 1
ATOM 1271 C CA . LEU A 1 160 ? 15.873 13.555 -12.997 1.00 92.56 160 LEU A CA 1
ATOM 1272 C C . LEU A 1 160 ? 15.395 12.182 -13.475 1.00 92.56 160 LEU A C 1
ATOM 1274 O O . LEU A 1 160 ? 16.187 11.388 -13.980 1.00 92.56 160 LEU A O 1
ATOM 1278 N N . VAL A 1 161 ? 14.101 11.902 -13.349 1.00 91.69 161 VAL A N 1
ATOM 1279 C CA . VAL A 1 161 ? 13.516 10.619 -13.754 1.00 91.69 161 VAL A CA 1
ATOM 1280 C C . VAL A 1 161 ? 13.540 10.454 -15.268 1.00 91.69 161 VAL A C 1
ATOM 1282 O O . VAL A 1 161 ? 13.969 9.413 -15.763 1.00 91.69 161 VAL A O 1
ATOM 1285 N N . LEU A 1 162 ? 13.106 11.474 -16.010 1.00 92.75 162 LEU A N 1
ATOM 1286 C CA . LEU A 1 162 ? 13.103 11.431 -17.470 1.00 92.75 162 LEU A CA 1
ATOM 1287 C C . LEU A 1 162 ? 14.532 11.305 -18.011 1.00 92.75 162 LEU A C 1
ATOM 1289 O O . LEU A 1 162 ? 14.797 10.452 -18.855 1.00 92.75 162 LEU A O 1
ATOM 1293 N N . GLY A 1 163 ? 15.473 12.075 -17.456 1.00 92.88 163 GLY A N 1
ATOM 1294 C CA . GLY A 1 163 ? 16.896 11.966 -17.772 1.00 92.88 163 GLY A CA 1
ATOM 1295 C C . GLY A 1 163 ? 17.475 10.586 -17.454 1.00 92.88 163 GLY A C 1
ATOM 1296 O O . GLY A 1 163 ? 18.244 10.055 -18.252 1.00 92.88 163 GLY A O 1
ATOM 1297 N N . SER A 1 164 ? 17.055 9.960 -16.349 1.00 93.38 164 SER A N 1
ATOM 1298 C CA . SER A 1 164 ? 17.458 8.589 -16.002 1.00 93.38 164 SER A CA 1
ATOM 1299 C C . SER A 1 164 ? 16.940 7.570 -17.021 1.00 93.38 164 SER A C 1
ATOM 1301 O O . SER A 1 164 ? 17.707 6.724 -17.470 1.00 93.38 164 SER A O 1
ATOM 1303 N N . ALA A 1 165 ? 15.671 7.664 -17.436 1.00 93.44 165 ALA A N 1
ATOM 1304 C CA . ALA A 1 165 ? 15.087 6.764 -18.436 1.00 93.44 165 ALA A CA 1
ATOM 1305 C C . ALA A 1 165 ? 15.800 6.873 -19.796 1.00 93.44 165 ALA A C 1
ATOM 1307 O O . ALA A 1 165 ? 16.187 5.856 -20.377 1.00 93.44 165 ALA A O 1
ATOM 1308 N N . ILE A 1 166 ? 16.051 8.104 -20.259 1.00 92.94 166 ILE A N 1
ATOM 1309 C CA . ILE A 1 166 ? 16.827 8.373 -21.480 1.00 92.94 166 ILE A CA 1
ATOM 1310 C C . ILE A 1 166 ? 18.252 7.820 -21.334 1.00 92.94 166 ILE A C 1
ATOM 1312 O O . ILE A 1 166 ? 18.750 7.139 -22.231 1.00 92.94 166 ILE A O 1
ATOM 1316 N N . GLY A 1 167 ? 18.903 8.078 -20.196 1.00 91.94 167 GLY A N 1
ATOM 1317 C CA . GLY A 1 167 ? 20.251 7.603 -19.895 1.00 91.94 167 GLY A CA 1
ATOM 1318 C C . GLY A 1 167 ? 20.364 6.080 -19.946 1.00 91.94 167 GLY A C 1
ATOM 1319 O O . GLY A 1 167 ? 21.279 5.562 -20.582 1.00 91.94 167 GLY A O 1
ATOM 1320 N N . ILE A 1 168 ? 19.399 5.355 -19.367 1.00 92.75 168 ILE A N 1
ATOM 1321 C CA . ILE A 1 168 ? 19.328 3.886 -19.438 1.00 92.75 168 ILE A CA 1
ATOM 1322 C C . ILE A 1 168 ? 19.231 3.416 -20.899 1.00 92.75 168 ILE A C 1
ATOM 1324 O O . ILE A 1 168 ? 19.934 2.481 -21.287 1.00 92.75 168 ILE A O 1
ATOM 1328 N N . GLY A 1 169 ? 18.427 4.089 -21.731 1.00 90.00 169 GLY A N 1
ATOM 1329 C CA . GLY A 1 169 ? 18.344 3.814 -23.171 1.00 90.00 169 GLY A CA 1
ATOM 1330 C C . GLY A 1 169 ? 19.686 3.988 -23.886 1.00 90.00 169 GLY A C 1
ATOM 1331 O O . GLY A 1 169 ? 20.132 3.097 -24.612 1.00 90.00 169 GLY A O 1
ATOM 1332 N N . ILE A 1 170 ? 20.388 5.091 -23.615 1.00 89.25 170 ILE A N 1
ATOM 1333 C CA . ILE A 1 170 ? 21.717 5.361 -24.185 1.00 89.25 170 ILE A CA 1
ATOM 1334 C C . ILE A 1 170 ? 22.732 4.290 -23.753 1.00 89.25 170 ILE A C 1
ATOM 1336 O O . ILE A 1 170 ? 23.513 3.811 -24.579 1.00 89.25 170 ILE A O 1
ATOM 1340 N N . LEU A 1 171 ? 22.728 3.895 -22.476 1.00 90.31 171 LEU A N 1
ATOM 1341 C CA . LEU A 1 171 ? 23.645 2.885 -21.939 1.00 90.31 171 LEU A CA 1
ATOM 1342 C C . LEU A 1 171 ? 23.400 1.496 -22.540 1.00 90.31 171 LEU A C 1
ATOM 1344 O O . LEU A 1 171 ? 24.361 0.821 -22.912 1.00 90.31 171 LEU A O 1
ATOM 1348 N N . LYS A 1 172 ? 22.131 1.092 -22.689 1.00 89.62 172 LYS A N 1
ATOM 1349 C CA . LYS A 1 172 ? 21.753 -0.169 -23.345 1.00 89.62 172 LYS A CA 1
ATOM 1350 C C . LYS A 1 172 ? 22.201 -0.189 -24.803 1.00 89.62 172 LYS A C 1
ATOM 1352 O O . LYS A 1 172 ? 22.781 -1.173 -25.249 1.00 89.62 172 LYS A O 1
ATOM 1357 N N . ARG A 1 173 ? 22.009 0.913 -25.535 1.00 86.69 173 ARG A N 1
ATOM 1358 C CA . ARG A 1 173 ? 22.476 1.035 -26.924 1.00 86.69 173 ARG A CA 1
ATOM 1359 C C . ARG A 1 173 ? 23.993 0.889 -27.041 1.00 86.69 173 ARG A C 1
ATOM 1361 O O . ARG A 1 173 ? 24.472 0.244 -27.966 1.00 86.69 173 ARG A O 1
ATOM 1368 N N . LYS A 1 174 ? 24.748 1.496 -26.121 1.00 87.75 174 LYS A N 1
ATOM 1369 C CA . LYS A 1 174 ? 26.215 1.393 -26.082 1.00 87.75 174 LYS A CA 1
ATOM 1370 C C . LYS A 1 174 ? 26.717 0.007 -25.650 1.00 87.75 174 LYS A C 1
ATOM 1372 O O . LYS A 1 174 ? 27.924 -0.188 -25.606 1.00 87.75 174 LYS A O 1
ATOM 1377 N N . GLY A 1 175 ? 25.824 -0.923 -25.300 1.00 84.25 175 GLY A N 1
ATOM 1378 C CA . GLY A 1 175 ? 26.184 -2.251 -24.802 1.00 84.25 175 GLY A CA 1
ATOM 1379 C C . GLY A 1 175 ? 26.783 -2.248 -23.393 1.00 84.25 175 GLY A C 1
ATOM 1380 O O . GLY A 1 175 ? 27.320 -3.261 -22.969 1.00 84.25 175 GLY A O 1
ATOM 1381 N N . ILE A 1 176 ? 26.702 -1.127 -22.663 1.00 83.38 176 ILE A N 1
ATOM 1382 C CA . ILE A 1 176 ? 27.235 -1.008 -21.294 1.00 83.38 176 ILE A CA 1
ATOM 1383 C C . ILE A 1 176 ? 26.328 -1.746 -20.306 1.00 83.38 176 ILE A C 1
ATOM 1385 O O . ILE A 1 176 ? 26.800 -2.352 -19.351 1.00 83.38 176 ILE A O 1
ATOM 1389 N N . VAL A 1 177 ? 25.016 -1.685 -20.537 1.00 79.56 177 VAL A N 1
ATOM 1390 C CA . VAL A 1 177 ? 24.011 -2.389 -19.737 1.00 79.56 177 VAL A CA 1
ATOM 1391 C C . VAL A 1 177 ? 23.431 -3.518 -20.576 1.00 79.5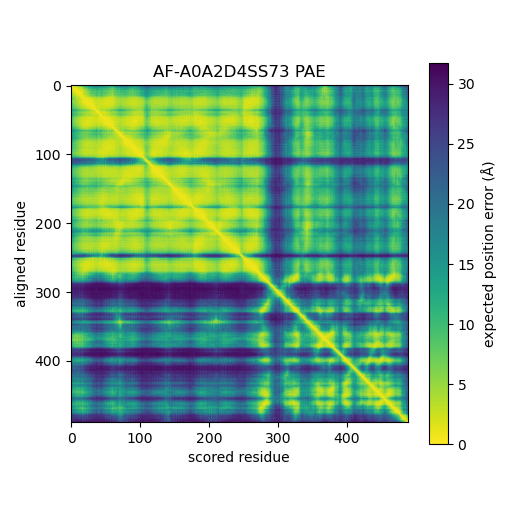6 177 VAL A C 1
ATOM 1393 O O . VAL A 1 177 ? 22.859 -3.264 -21.640 1.00 79.56 177 VAL A O 1
ATOM 1396 N N . THR A 1 178 ? 23.552 -4.754 -20.089 1.00 77.12 178 THR A N 1
ATOM 1397 C CA . THR A 1 178 ? 22.968 -5.937 -20.735 1.00 77.12 178 THR A CA 1
ATOM 1398 C C . THR A 1 178 ? 21.453 -5.942 -20.598 1.00 77.12 178 THR A C 1
ATOM 1400 O O . THR A 1 178 ? 20.782 -6.170 -21.594 1.00 77.12 178 THR A O 1
ATOM 1403 N N . ASP A 1 179 ? 20.896 -5.552 -19.448 1.00 85.50 179 ASP A N 1
ATOM 1404 C CA . ASP A 1 179 ? 19.449 -5.590 -19.197 1.00 85.50 179 ASP A CA 1
ATOM 1405 C C . ASP A 1 179 ? 18.934 -4.267 -18.631 1.00 85.50 179 ASP A C 1
ATOM 1407 O O . ASP A 1 179 ? 19.228 -3.883 -17.501 1.00 85.50 179 ASP A O 1
ATOM 1411 N N . ALA A 1 180 ? 18.146 -3.545 -19.431 1.00 89.44 180 ALA A N 1
ATOM 1412 C CA . ALA A 1 180 ? 17.574 -2.251 -19.046 1.00 89.44 180 ALA A CA 1
ATOM 1413 C C . ALA A 1 180 ? 16.276 -2.382 -18.224 1.00 89.44 180 ALA A C 1
ATOM 1415 O O . ALA A 1 180 ? 15.933 -1.476 -17.459 1.00 89.44 180 ALA A O 1
ATOM 1416 N N . ALA A 1 181 ? 15.568 -3.508 -18.363 1.00 91.19 181 ALA A N 1
ATOM 1417 C CA . ALA A 1 181 ? 14.286 -3.761 -17.709 1.00 91.19 181 ALA A CA 1
ATOM 1418 C C . ALA A 1 181 ? 14.316 -3.627 -16.173 1.00 91.19 181 ALA A C 1
ATOM 1420 O O . ALA A 1 181 ? 13.429 -2.955 -15.640 1.00 91.19 181 ALA A O 1
ATOM 1421 N N . PRO A 1 182 ? 15.318 -4.161 -15.444 1.00 92.94 182 PRO A N 1
ATOM 1422 C CA . PRO A 1 182 ? 15.360 -4.044 -13.987 1.00 92.94 182 PRO A CA 1
ATOM 1423 C C . PRO A 1 182 ? 15.456 -2.592 -13.502 1.00 92.94 182 PRO A C 1
ATOM 1425 O O . PRO A 1 182 ? 14.695 -2.173 -12.630 1.00 92.94 182 PRO A O 1
ATOM 1428 N N . PHE A 1 183 ? 16.324 -1.785 -14.117 1.00 93.38 183 PHE A N 1
ATOM 1429 C CA . PHE A 1 183 ? 16.502 -0.378 -13.744 1.00 93.38 183 PHE A CA 1
ATOM 1430 C C . PHE A 1 183 ? 15.244 0.455 -14.004 1.00 93.38 183 PHE A C 1
ATOM 1432 O O . PHE A 1 183 ? 14.837 1.254 -13.156 1.00 93.38 183 PHE A O 1
ATOM 1439 N N . LEU A 1 184 ? 14.595 0.246 -15.153 1.00 94.44 184 LEU A N 1
ATOM 1440 C CA . LEU A 1 184 ? 13.345 0.931 -15.471 1.00 94.44 184 LEU A CA 1
ATOM 1441 C C . LEU A 1 184 ? 12.203 0.494 -14.559 1.00 94.44 184 LEU A C 1
ATOM 1443 O O . LEU A 1 184 ? 11.398 1.340 -14.176 1.00 94.44 184 LEU A O 1
ATOM 1447 N N . LEU A 1 185 ? 12.133 -0.786 -14.180 1.00 95.00 185 LEU A N 1
ATOM 1448 C CA . LEU A 1 185 ? 11.124 -1.267 -13.238 1.00 95.00 185 LEU A CA 1
ATOM 1449 C C . LEU A 1 185 ? 11.266 -0.569 -11.878 1.00 95.00 185 LEU A C 1
ATOM 1451 O O . LEU A 1 185 ? 10.275 -0.069 -11.341 1.00 95.00 185 LEU A O 1
ATOM 1455 N N . GLY A 1 186 ? 12.496 -0.451 -11.367 1.00 94.12 186 GLY A N 1
ATOM 1456 C CA . GLY A 1 186 ? 12.787 0.301 -10.143 1.00 94.12 186 GLY A CA 1
ATOM 1457 C C . GLY A 1 186 ? 12.373 1.767 -10.224 1.00 94.12 186 GLY A C 1
ATOM 1458 O O . GLY A 1 186 ? 11.721 2.289 -9.313 1.00 94.12 186 GLY A O 1
ATOM 1459 N N . LEU A 1 187 ? 12.680 2.422 -11.345 1.00 94.88 187 LEU A N 1
ATOM 1460 C CA . LEU A 1 187 ? 12.274 3.802 -11.602 1.00 94.88 187 LEU A CA 1
ATOM 1461 C C . LEU A 1 187 ? 10.744 3.948 -11.686 1.00 94.88 187 LEU A C 1
ATOM 1463 O O . LEU A 1 187 ? 10.181 4.912 -11.165 1.00 94.88 187 LEU A O 1
ATOM 1467 N N . ALA A 1 188 ? 10.057 2.979 -12.291 1.00 95.12 188 ALA A N 1
ATOM 1468 C CA . ALA A 1 188 ? 8.608 2.984 -12.430 1.00 95.12 188 ALA A CA 1
ATOM 1469 C C . ALA A 1 188 ? 7.894 2.799 -11.084 1.00 95.12 188 ALA A C 1
ATOM 1471 O O . ALA A 1 188 ? 6.956 3.545 -10.788 1.00 95.12 188 ALA A O 1
ATOM 1472 N N . PHE A 1 189 ? 8.371 1.891 -10.223 1.00 94.19 189 PHE A N 1
ATOM 1473 C CA . PHE A 1 189 ? 7.876 1.771 -8.847 1.00 94.19 189 PHE A CA 1
ATOM 1474 C C . PHE A 1 189 ? 8.089 3.063 -8.058 1.00 94.19 189 PHE A C 1
ATOM 1476 O O . PHE A 1 189 ? 7.164 3.511 -7.370 1.00 94.19 189 PHE A O 1
ATOM 1483 N N . LEU A 1 190 ? 9.275 3.676 -8.167 1.00 93.19 190 LEU A N 1
ATOM 1484 C CA . LEU A 1 190 ? 9.586 4.944 -7.508 1.00 93.19 190 LEU A CA 1
ATOM 1485 C C . LEU A 1 190 ? 8.596 6.035 -7.924 1.00 93.19 190 LEU A C 1
ATOM 1487 O O . LEU A 1 190 ? 8.009 6.716 -7.078 1.00 93.19 190 LEU A O 1
ATOM 1491 N N . MET A 1 191 ? 8.384 6.172 -9.229 1.00 92.12 191 MET A N 1
ATOM 1492 C CA . MET A 1 191 ? 7.529 7.201 -9.800 1.00 92.12 191 MET A CA 1
ATOM 1493 C C . MET A 1 191 ? 6.059 6.996 -9.468 1.00 92.12 191 MET A C 1
ATOM 1495 O O . MET A 1 191 ? 5.405 7.935 -9.017 1.00 92.12 191 MET A O 1
ATOM 1499 N N . ALA A 1 192 ? 5.539 5.779 -9.613 1.00 91.69 192 ALA A N 1
ATOM 1500 C CA . ALA A 1 192 ? 4.141 5.477 -9.326 1.00 91.69 192 ALA A CA 1
ATOM 1501 C C . ALA A 1 192 ? 3.749 5.827 -7.879 1.00 91.69 192 ALA A C 1
ATOM 1503 O O . ALA A 1 192 ? 2.680 6.396 -7.636 1.00 91.69 192 ALA A O 1
ATOM 1504 N N . GLY A 1 193 ? 4.615 5.536 -6.903 1.00 88.31 193 GLY A N 1
ATOM 1505 C CA . GLY A 1 193 ? 4.346 5.914 -5.515 1.00 88.31 193 GLY A CA 1
ATOM 1506 C C . GLY A 1 193 ? 4.607 7.394 -5.226 1.00 88.31 193 GLY A C 1
ATOM 1507 O O . GLY A 1 193 ? 3.863 8.003 -4.452 1.00 88.31 193 GLY A O 1
ATOM 1508 N N . SER A 1 194 ? 5.596 8.007 -5.886 1.00 88.62 194 SER A N 1
ATOM 1509 C CA . SER A 1 194 ? 5.916 9.430 -5.712 1.00 88.62 194 SER A CA 1
ATOM 1510 C C . SER A 1 194 ? 4.819 10.339 -6.263 1.00 88.62 194 SER A C 1
ATOM 1512 O O . SER A 1 194 ? 4.416 11.262 -5.562 1.00 88.62 194 SER A O 1
ATOM 1514 N N . VAL A 1 195 ? 4.260 10.040 -7.448 1.00 88.69 195 VAL A N 1
ATOM 1515 C CA . VAL A 1 195 ? 3.149 10.773 -8.113 1.00 88.69 195 VAL A CA 1
ATOM 1516 C C . VAL A 1 195 ? 1.894 10.868 -7.234 1.00 88.69 195 VAL A C 1
ATOM 1518 O O . VAL A 1 195 ? 1.153 11.855 -7.253 1.00 88.69 195 VAL A O 1
ATOM 1521 N N . GLN A 1 196 ? 1.672 9.869 -6.382 1.00 85.19 196 GLN A N 1
ATOM 1522 C CA . GLN A 1 196 ? 0.587 9.878 -5.400 1.00 85.19 196 GLN A CA 1
ATOM 1523 C C . GLN A 1 196 ? 0.941 10.614 -4.092 1.00 85.19 196 GLN A C 1
ATOM 1525 O O . GLN A 1 196 ? 0.084 10.796 -3.222 1.00 85.19 196 GLN A O 1
ATOM 1530 N N . GLY A 1 197 ? 2.176 11.074 -3.925 1.00 84.25 197 GLY A N 1
ATOM 1531 C CA . GLY A 1 197 ? 2.601 11.944 -2.834 1.00 84.25 197 GLY A CA 1
ATOM 1532 C C . GLY A 1 197 ? 2.201 13.406 -3.059 1.00 84.25 197 GLY A C 1
ATOM 1533 O O . GLY A 1 197 ? 1.882 13.831 -4.169 1.00 84.25 197 GLY A O 1
ATOM 1534 N N . ARG A 1 198 ? 2.199 14.202 -1.985 1.00 85.88 198 ARG A N 1
ATOM 1535 C CA . ARG A 1 198 ? 2.088 15.669 -2.051 1.00 85.88 198 ARG A CA 1
ATOM 1536 C C . ARG A 1 198 ? 3.199 16.283 -1.219 1.00 85.88 198 ARG A C 1
ATOM 1538 O O . ARG A 1 198 ? 3.331 15.963 -0.043 1.00 85.88 198 ARG A O 1
ATOM 1545 N N . VAL A 1 199 ? 3.915 17.247 -1.790 1.00 88.00 199 VAL A N 1
ATOM 1546 C CA . VAL A 1 199 ? 4.956 18.014 -1.081 1.00 88.00 199 VAL A CA 1
ATOM 1547 C C . VAL A 1 199 ? 4.376 18.770 0.121 1.00 88.00 199 VAL A C 1
ATOM 1549 O O . VAL A 1 199 ? 5.042 18.944 1.135 1.00 88.00 199 VAL A O 1
ATOM 1552 N N . GLN A 1 200 ? 3.109 19.195 0.042 1.00 87.00 200 GLN A N 1
ATOM 1553 C CA . GLN A 1 200 ? 2.390 19.798 1.172 1.00 87.00 200 GLN A CA 1
ATOM 1554 C C . GLN A 1 200 ? 2.359 18.877 2.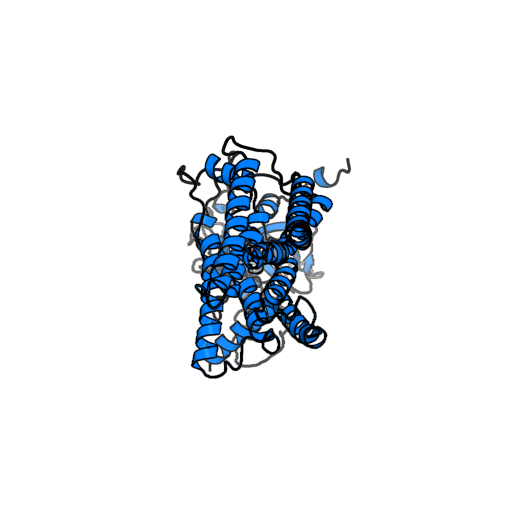402 1.00 87.00 200 GLN A C 1
ATOM 1556 O O . GLN A 1 200 ? 2.555 19.359 3.511 1.00 87.00 200 GLN A O 1
ATOM 1561 N N . ASN A 1 201 ? 2.173 17.568 2.213 1.00 86.12 201 ASN A N 1
ATOM 1562 C CA . ASN A 1 201 ? 2.101 16.610 3.317 1.00 86.12 201 ASN A CA 1
ATOM 1563 C C . ASN A 1 201 ? 3.440 16.511 4.057 1.00 86.12 201 ASN A C 1
ATOM 1565 O O . ASN A 1 201 ? 3.467 16.528 5.282 1.00 86.12 201 ASN A O 1
ATOM 1569 N N . LEU A 1 202 ? 4.551 16.479 3.312 1.00 86.12 202 LEU A N 1
ATOM 1570 C CA . LEU A 1 202 ? 5.892 16.501 3.897 1.00 86.12 202 LEU A CA 1
ATOM 1571 C C . LEU A 1 202 ? 6.120 17.789 4.696 1.00 86.12 202 LEU A C 1
ATOM 1573 O O . LEU A 1 202 ? 6.552 17.729 5.840 1.00 86.12 202 LEU A O 1
ATOM 1577 N N . ARG A 1 203 ? 5.762 18.952 4.134 1.00 86.75 203 ARG A N 1
ATOM 1578 C CA . ARG A 1 203 ? 5.899 20.242 4.832 1.00 86.75 203 ARG A CA 1
ATOM 1579 C C . ARG A 1 203 ? 5.075 20.299 6.118 1.00 86.75 203 ARG A C 1
ATOM 1581 O O . ARG A 1 203 ? 5.549 20.838 7.107 1.00 86.75 203 ARG A O 1
ATOM 1588 N N . GLN A 1 204 ? 3.873 19.724 6.127 1.00 84.00 204 GLN A N 1
ATOM 1589 C CA . GLN A 1 204 ? 3.053 19.619 7.340 1.00 84.00 204 GLN A CA 1
ATOM 1590 C C . GLN A 1 204 ? 3.710 18.770 8.419 1.00 84.00 204 GLN A C 1
ATOM 1592 O O . GLN A 1 204 ? 3.682 19.152 9.581 1.00 84.00 204 GLN A O 1
ATOM 1597 N N . ARG A 1 205 ? 4.297 17.634 8.035 1.00 82.25 205 ARG A N 1
ATOM 1598 C CA . ARG A 1 205 ? 4.981 16.725 8.961 1.00 82.25 205 ARG A CA 1
ATOM 1599 C C . ARG A 1 205 ? 6.234 17.383 9.542 1.00 82.25 205 ARG A C 1
ATOM 1601 O O . ARG A 1 205 ? 6.398 17.414 10.753 1.00 82.25 205 ARG A O 1
ATOM 1608 N N . VAL A 1 206 ? 7.042 18.015 8.688 1.00 86.75 206 VAL A N 1
ATOM 1609 C CA . VAL A 1 206 ? 8.227 18.787 9.097 1.00 86.75 206 VAL A CA 1
ATOM 1610 C C . VAL A 1 206 ? 7.857 19.941 10.030 1.00 86.75 206 VAL A C 1
ATOM 1612 O O . VAL A 1 206 ? 8.503 20.116 11.056 1.00 86.75 206 VAL A O 1
ATOM 1615 N N . ALA A 1 207 ? 6.810 20.707 9.707 1.00 83.44 207 ALA A N 1
ATOM 1616 C CA . ALA A 1 207 ? 6.393 21.856 10.510 1.00 83.44 207 ALA A CA 1
ATOM 1617 C C . ALA A 1 207 ? 5.801 21.465 11.872 1.00 83.44 207 ALA A C 1
ATOM 1619 O O . ALA A 1 207 ? 5.916 22.229 12.826 1.00 83.44 207 ALA A O 1
ATOM 1620 N N . ALA A 1 208 ? 5.142 20.311 11.960 1.00 77.88 208 ALA A N 1
ATOM 1621 C CA . ALA A 1 208 ? 4.523 19.859 13.199 1.00 77.88 208 ALA A CA 1
ATOM 1622 C C . ALA A 1 208 ? 5.480 19.034 14.089 1.00 77.88 208 ALA A C 1
ATOM 1624 O O . ALA A 1 208 ? 5.264 18.985 15.296 1.00 77.88 208 ALA A O 1
ATOM 1625 N N . GLY A 1 209 ? 6.571 18.482 13.544 1.00 77.81 209 GLY A N 1
ATOM 1626 C CA . GLY A 1 209 ? 7.611 17.800 14.326 1.00 77.81 209 GLY A CA 1
ATOM 1627 C C . GLY A 1 209 ? 7.160 16.460 14.919 1.00 77.81 209 GLY A C 1
ATOM 1628 O O . GLY A 1 209 ? 6.135 15.906 14.526 1.00 77.81 209 GLY A O 1
ATOM 1629 N N . THR A 1 210 ? 7.935 15.915 15.853 1.00 74.25 210 THR A N 1
ATOM 1630 C CA . THR A 1 210 ? 7.600 14.670 16.566 1.00 74.25 210 THR A CA 1
ATOM 1631 C C . THR A 1 210 ? 6.846 14.953 17.866 1.00 74.25 210 THR A C 1
ATOM 1633 O O . THR A 1 210 ? 6.756 16.102 18.315 1.00 74.25 210 THR A O 1
ATOM 1636 N N . LYS A 1 211 ? 6.271 13.914 18.484 1.00 63.94 211 LYS A N 1
ATOM 1637 C CA . LYS A 1 211 ? 5.514 14.050 19.740 1.00 63.94 211 LYS A CA 1
ATOM 1638 C C . LYS A 1 211 ? 6.394 14.560 20.883 1.00 63.94 211 LYS A C 1
ATOM 1640 O O . LYS A 1 211 ? 5.940 15.369 21.691 1.00 63.94 211 LYS A O 1
ATOM 1645 N N . ASP A 1 212 ? 7.657 14.145 20.883 1.00 66.75 212 ASP A N 1
ATOM 1646 C CA . ASP A 1 212 ? 8.672 14.519 21.873 1.00 66.75 212 ASP A CA 1
ATOM 1647 C C . ASP A 1 212 ? 9.240 15.936 21.660 1.00 66.75 212 ASP A C 1
ATOM 1649 O O . ASP A 1 212 ? 10.172 16.354 22.343 1.00 66.75 212 ASP A O 1
ATOM 1653 N N . GLY A 1 213 ? 8.696 16.700 20.703 1.00 69.94 213 GLY A N 1
ATOM 1654 C CA . GLY A 1 213 ? 9.157 18.053 20.377 1.00 69.94 213 GLY A CA 1
ATOM 1655 C C . GLY A 1 213 ? 10.403 18.096 19.488 1.00 69.94 213 GLY A C 1
ATOM 1656 O O . GLY A 1 213 ? 10.951 19.174 19.260 1.00 69.94 213 GLY A O 1
ATOM 1657 N N . GLY A 1 214 ? 10.840 16.946 18.969 1.00 80.31 214 GLY A N 1
ATOM 1658 C CA . GLY A 1 214 ? 11.950 16.828 18.031 1.00 80.31 214 GLY A CA 1
ATOM 1659 C C . GLY A 1 214 ? 11.565 17.174 16.588 1.00 80.31 214 GLY A C 1
ATOM 1660 O O . GLY A 1 214 ? 10.396 17.338 16.231 1.00 80.31 214 GLY A O 1
ATOM 1661 N N . SER A 1 215 ? 12.572 17.282 15.723 1.00 83.88 215 SER A N 1
ATOM 1662 C CA . SER A 1 215 ? 12.376 17.493 14.286 1.00 83.88 215 SER A CA 1
ATOM 1663 C C . SER A 1 215 ? 11.922 16.209 13.585 1.00 83.88 215 SER A C 1
ATOM 1665 O O . SER A 1 215 ? 12.490 15.145 13.823 1.00 83.88 215 SER A O 1
ATOM 1667 N N . TYR A 1 216 ? 10.959 16.310 12.666 1.00 83.69 216 TYR A N 1
ATOM 1668 C CA . TYR A 1 216 ? 10.501 15.171 11.864 1.00 83.69 216 TYR A CA 1
ATOM 1669 C C . TYR A 1 216 ? 11.496 14.836 10.743 1.00 83.69 216 TYR A C 1
ATOM 1671 O O . TYR A 1 216 ? 11.861 15.711 9.953 1.00 83.69 216 TYR A O 1
ATOM 1679 N N . ILE A 1 217 ? 11.880 13.560 10.638 1.00 81.56 217 ILE A N 1
ATOM 1680 C CA . ILE A 1 217 ? 12.763 13.037 9.590 1.00 81.56 217 ILE A CA 1
ATOM 1681 C C . ILE A 1 217 ? 11.956 12.064 8.717 1.00 81.56 217 ILE A C 1
ATOM 1683 O O . ILE A 1 217 ? 11.438 11.075 9.232 1.00 81.56 217 ILE A O 1
ATOM 1687 N N . PRO A 1 218 ? 11.822 12.313 7.401 1.00 78.25 218 PRO A N 1
ATOM 1688 C CA . PRO A 1 218 ? 11.048 11.439 6.530 1.00 78.25 218 PRO A CA 1
ATOM 1689 C C . PRO A 1 218 ? 11.726 10.078 6.339 1.00 78.25 218 PRO A C 1
ATOM 1691 O O . PRO A 1 218 ? 12.924 10.000 6.066 1.00 78.25 218 PRO A O 1
ATOM 1694 N N . SER A 1 219 ? 10.937 9.001 6.381 1.00 80.06 219 SER A N 1
ATOM 1695 C CA . SER A 1 219 ? 11.425 7.658 6.056 1.00 80.06 219 SER A CA 1
ATOM 1696 C C . SER A 1 219 ? 11.744 7.529 4.561 1.00 80.06 219 SER A C 1
ATOM 1698 O O . SER A 1 219 ? 10.855 7.528 3.705 1.00 80.06 219 SER A O 1
ATOM 1700 N N . ILE A 1 220 ? 13.033 7.400 4.241 1.00 83.50 220 ILE A N 1
ATOM 1701 C CA . ILE A 1 220 ? 13.534 7.186 2.872 1.00 83.50 220 ILE A CA 1
ATOM 1702 C C . ILE A 1 220 ? 13.483 5.695 2.494 1.00 83.50 220 ILE A C 1
ATOM 1704 O O . ILE A 1 220 ? 13.436 5.349 1.311 1.00 83.50 220 ILE A O 1
ATOM 1708 N N . PHE A 1 221 ? 13.427 4.804 3.492 1.00 83.44 221 PHE A N 1
ATOM 1709 C CA . PHE A 1 221 ? 13.492 3.355 3.301 1.00 83.44 221 PHE A CA 1
ATOM 1710 C C . PHE A 1 221 ? 12.448 2.848 2.305 1.00 83.44 221 PHE A C 1
ATOM 1712 O O . PHE A 1 221 ? 12.796 2.101 1.399 1.00 83.44 221 PHE A O 1
ATOM 1719 N N . GLY A 1 222 ? 11.194 3.303 2.401 1.00 82.19 222 GLY A N 1
ATOM 1720 C CA . GLY A 1 222 ? 10.139 2.880 1.473 1.00 82.19 222 GLY A CA 1
ATOM 1721 C C . GLY A 1 222 ? 10.442 3.219 0.007 1.00 82.19 222 GLY A C 1
ATOM 1722 O O . GLY A 1 222 ? 10.185 2.402 -0.875 1.00 82.19 222 GLY A O 1
ATOM 1723 N N . PHE A 1 223 ? 11.045 4.383 -0.258 1.00 85.94 223 PHE A N 1
ATOM 1724 C CA . PHE A 1 223 ? 11.436 4.801 -1.609 1.00 85.94 223 PHE A CA 1
ATOM 1725 C C . PHE A 1 223 ? 12.598 3.960 -2.148 1.00 85.94 223 PHE A C 1
ATOM 1727 O O . PHE A 1 223 ? 12.541 3.474 -3.280 1.00 85.94 223 PHE A O 1
ATOM 1734 N N . VAL A 1 224 ? 13.641 3.763 -1.335 1.00 89.19 224 VAL A N 1
ATOM 1735 C CA . VAL A 1 224 ? 14.823 2.963 -1.701 1.00 89.19 224 VAL A CA 1
ATOM 1736 C C . VAL A 1 224 ? 14.449 1.497 -1.890 1.00 89.19 224 VAL A C 1
ATOM 1738 O O . VAL A 1 224 ? 14.808 0.896 -2.895 1.00 89.19 224 VAL A O 1
ATOM 1741 N N . PHE A 1 225 ? 13.668 0.930 -0.975 1.00 89.44 225 PHE A N 1
ATOM 1742 C CA . PHE A 1 225 ? 13.228 -0.458 -1.042 1.00 89.44 225 PHE A CA 1
ATOM 1743 C C . PHE A 1 225 ? 12.356 -0.727 -2.274 1.00 89.44 225 PHE A C 1
ATOM 1745 O O . PHE A 1 225 ? 12.571 -1.710 -2.981 1.00 89.44 225 PHE A O 1
ATOM 1752 N N . ALA A 1 226 ? 11.407 0.162 -2.583 1.00 88.25 226 ALA A N 1
ATOM 1753 C CA . ALA A 1 226 ? 10.557 0.005 -3.758 1.00 88.25 226 ALA A CA 1
ATOM 1754 C C . ALA A 1 226 ? 11.340 0.089 -5.077 1.00 88.25 226 ALA A C 1
ATOM 1756 O O . ALA A 1 226 ? 11.023 -0.636 -6.020 1.00 88.25 226 ALA A O 1
ATOM 1757 N N . SER A 1 227 ? 12.356 0.953 -5.136 1.00 91.88 227 SER A N 1
ATOM 1758 C CA . SER A 1 227 ? 13.160 1.200 -6.337 1.00 91.88 227 SER A CA 1
ATOM 1759 C C . SER A 1 227 ? 14.311 0.208 -6.491 1.00 91.88 227 SER A C 1
ATOM 1761 O O . SER A 1 227 ? 14.293 -0.633 -7.384 1.00 91.88 227 SER A O 1
ATOM 1763 N N . VAL A 1 228 ? 15.297 0.270 -5.597 1.00 92.94 228 VAL A N 1
ATOM 1764 C CA . VAL A 1 228 ? 16.499 -0.570 -5.630 1.00 92.94 228 VAL A CA 1
ATOM 1765 C C . VAL A 1 228 ? 16.133 -2.036 -5.440 1.00 92.94 228 VAL A C 1
ATOM 1767 O O . VAL A 1 228 ? 16.684 -2.889 -6.125 1.00 92.94 228 VAL A O 1
ATOM 1770 N N . GLY A 1 229 ? 15.173 -2.339 -4.563 1.00 92.25 229 GLY A N 1
ATOM 1771 C CA . GLY A 1 229 ? 14.762 -3.717 -4.307 1.00 92.25 229 GLY A CA 1
ATOM 1772 C C . GLY A 1 229 ? 14.099 -4.386 -5.516 1.00 92.25 229 GLY A C 1
ATOM 1773 O O . GLY A 1 229 ? 14.440 -5.524 -5.827 1.00 92.25 229 GLY A O 1
ATOM 1774 N N . SER A 1 230 ? 13.217 -3.688 -6.244 1.00 92.81 230 SER A N 1
ATOM 1775 C CA . SER A 1 230 ? 12.606 -4.252 -7.463 1.00 92.81 230 SER A CA 1
ATOM 1776 C C . SER A 1 230 ? 13.616 -4.394 -8.598 1.00 92.81 230 SER A C 1
ATOM 1778 O O . SER A 1 230 ? 13.613 -5.415 -9.284 1.00 92.81 230 SER A O 1
ATOM 1780 N N . ALA A 1 231 ? 14.500 -3.406 -8.772 1.00 93.00 231 ALA A N 1
ATOM 1781 C CA . ALA A 1 231 ? 15.554 -3.459 -9.777 1.00 93.00 231 ALA A CA 1
ATOM 1782 C C . ALA A 1 231 ? 16.537 -4.603 -9.500 1.00 93.00 231 ALA A C 1
ATOM 1784 O O . ALA A 1 231 ? 16.791 -5.430 -10.369 1.00 93.00 231 ALA A O 1
ATOM 1785 N N . PHE A 1 232 ? 17.046 -4.704 -8.273 1.00 93.44 232 PHE A N 1
ATOM 1786 C CA . PHE A 1 232 ? 17.952 -5.782 -7.891 1.00 93.44 232 PHE A CA 1
ATOM 1787 C C . PHE A 1 232 ? 17.267 -7.151 -7.952 1.00 93.44 232 PHE A C 1
ATOM 1789 O O . PHE A 1 232 ? 17.851 -8.100 -8.463 1.00 93.44 232 PHE A O 1
ATOM 1796 N N . GLY A 1 233 ? 16.019 -7.255 -7.484 1.00 91.81 233 GLY A N 1
ATOM 1797 C CA . GLY A 1 233 ? 15.267 -8.508 -7.496 1.00 91.81 233 GLY A CA 1
ATOM 1798 C C . GLY A 1 233 ? 15.014 -9.042 -8.908 1.00 91.81 233 GLY A C 1
ATOM 1799 O O . GLY A 1 233 ? 15.209 -10.233 -9.139 1.00 91.81 233 GLY A O 1
ATOM 1800 N N . LEU A 1 234 ? 14.643 -8.177 -9.863 1.00 91.69 234 LEU A N 1
ATOM 1801 C CA . LEU A 1 234 ? 14.455 -8.603 -11.253 1.00 91.69 234 LEU A CA 1
ATOM 1802 C C . LEU A 1 234 ? 15.791 -8.944 -11.924 1.00 91.69 234 LEU A C 1
ATOM 1804 O O . LEU A 1 234 ? 15.873 -9.928 -12.650 1.00 91.69 234 LEU A O 1
ATOM 1808 N N . TRP A 1 235 ? 16.842 -8.163 -11.664 1.00 92.31 235 TRP A N 1
ATOM 1809 C CA . TRP A 1 235 ? 18.180 -8.469 -12.171 1.00 92.31 235 TRP A CA 1
ATOM 1810 C C . TRP A 1 235 ? 18.675 -9.831 -11.668 1.00 92.31 235 TRP A C 1
ATOM 1812 O O . TRP A 1 235 ? 19.112 -10.658 -12.461 1.00 92.31 235 TRP A O 1
ATOM 1822 N N . ALA A 1 236 ? 18.533 -10.103 -10.368 1.00 90.38 236 ALA A N 1
ATOM 1823 C CA . ALA A 1 236 ? 18.904 -11.385 -9.781 1.00 90.38 236 ALA A CA 1
ATOM 1824 C C . ALA A 1 236 ? 18.096 -12.545 -10.383 1.00 90.38 236 ALA A C 1
ATOM 1826 O O . ALA A 1 236 ? 18.651 -13.615 -10.612 1.00 90.38 236 ALA A O 1
ATOM 1827 N N . LEU A 1 237 ? 16.807 -12.331 -10.677 1.00 89.06 237 LEU A N 1
ATOM 1828 C CA . LEU A 1 237 ? 15.967 -13.325 -11.346 1.00 89.06 237 LEU A CA 1
ATOM 1829 C C . LEU A 1 237 ? 16.513 -13.689 -12.733 1.00 89.06 237 LEU A C 1
ATOM 1831 O O . LEU A 1 237 ? 16.623 -14.874 -13.036 1.00 89.06 237 LEU A O 1
ATOM 1835 N N . PHE A 1 238 ? 16.896 -12.693 -13.538 1.00 88.00 238 PHE A N 1
ATOM 1836 C CA . PHE A 1 238 ? 17.506 -12.927 -14.851 1.00 88.00 238 PHE A CA 1
ATOM 1837 C C . PHE A 1 238 ? 18.849 -13.651 -14.738 1.00 88.00 238 PHE A C 1
ATOM 1839 O O . PHE A 1 238 ? 19.048 -14.664 -15.400 1.00 88.00 238 PHE A O 1
ATOM 1846 N N . VAL A 1 239 ? 19.721 -13.230 -13.817 1.00 86.81 239 VAL A N 1
ATOM 1847 C CA . VAL A 1 239 ? 21.012 -13.900 -13.587 1.00 86.81 239 VAL A CA 1
ATOM 1848 C C . VAL A 1 239 ? 20.826 -15.365 -13.188 1.00 86.81 239 VAL A C 1
ATOM 1850 O O . VAL A 1 239 ? 21.515 -16.240 -13.704 1.00 86.81 239 VAL A O 1
ATOM 1853 N N . VAL A 1 240 ? 19.892 -15.664 -12.280 1.00 85.94 240 VAL A N 1
ATOM 1854 C CA . VAL A 1 240 ? 19.609 -17.048 -11.864 1.00 85.94 240 VAL A CA 1
ATOM 1855 C C . VAL A 1 240 ? 19.068 -17.872 -13.030 1.00 85.94 240 VAL A C 1
ATOM 1857 O O . VAL A 1 240 ? 19.449 -19.030 -13.189 1.00 85.94 240 VAL A O 1
ATOM 1860 N N . GLN A 1 241 ? 18.201 -17.290 -13.854 1.00 83.25 241 GLN A N 1
ATOM 1861 C CA . GLN A 1 241 ? 17.646 -17.960 -15.022 1.00 83.25 241 GLN A CA 1
ATOM 1862 C C . GLN A 1 241 ? 18.731 -18.324 -16.048 1.00 83.25 241 GLN A C 1
ATOM 1864 O O . GLN A 1 241 ? 18.741 -19.449 -16.559 1.00 83.25 241 GLN A O 1
ATOM 1869 N N . ASP A 1 242 ? 19.668 -17.408 -16.289 1.00 81.94 242 ASP A N 1
ATOM 1870 C CA . ASP A 1 242 ? 20.811 -17.633 -17.171 1.00 81.94 242 ASP A CA 1
ATOM 1871 C C . ASP A 1 242 ? 21.749 -18.709 -16.604 1.00 81.94 242 ASP A C 1
ATOM 1873 O O . ASP A 1 242 ? 22.127 -19.642 -17.315 1.00 81.94 242 ASP A O 1
ATOM 1877 N N . LEU A 1 243 ? 22.066 -18.646 -15.303 1.00 84.38 243 LEU A N 1
ATOM 1878 C CA . LEU A 1 243 ? 22.930 -19.623 -14.624 1.00 84.38 243 LEU A CA 1
ATOM 1879 C C . LEU A 1 243 ? 22.356 -21.045 -14.625 1.00 84.38 243 LEU A C 1
ATOM 1881 O O . LEU A 1 243 ? 23.111 -22.011 -14.705 1.00 84.38 243 LEU A O 1
ATOM 1885 N N . LEU A 1 244 ? 21.033 -21.186 -14.531 1.00 83.62 244 LEU A N 1
ATOM 1886 C CA . LEU A 1 244 ? 20.360 -22.487 -14.547 1.00 83.62 244 LEU A CA 1
ATOM 1887 C C . LEU A 1 244 ? 20.220 -23.079 -15.958 1.00 83.62 244 LEU A C 1
ATOM 1889 O O . LEU A 1 244 ? 19.618 -24.141 -16.109 1.00 83.62 244 LEU A O 1
ATOM 1893 N N . GLY A 1 245 ? 20.737 -22.412 -16.997 1.00 71.19 245 GLY A N 1
ATOM 1894 C CA . GLY A 1 245 ? 20.603 -22.875 -18.379 1.00 71.19 245 GLY A CA 1
ATOM 1895 C C . GLY A 1 245 ? 19.157 -22.857 -18.886 1.00 71.19 245 GLY A C 1
ATOM 1896 O O . GLY A 1 245 ? 18.858 -23.438 -19.924 1.00 71.19 245 GLY A O 1
ATOM 1897 N N . LEU A 1 246 ? 18.258 -22.169 -18.173 1.00 68.88 246 LEU A N 1
ATOM 1898 C CA . LEU A 1 246 ? 16.897 -21.869 -18.627 1.00 68.88 246 LEU A CA 1
ATOM 1899 C C . LEU A 1 246 ? 16.898 -20.707 -19.647 1.00 68.88 246 LEU A C 1
ATOM 1901 O O . LEU A 1 246 ? 15.863 -20.390 -20.236 1.00 68.88 246 LEU A O 1
ATOM 1905 N N . GLY A 1 247 ? 18.068 -20.078 -19.838 1.00 53.25 247 GLY A N 1
ATOM 1906 C CA . GLY A 1 247 ? 18.367 -18.891 -20.644 1.00 53.25 247 GLY A CA 1
ATOM 1907 C C . GLY A 1 247 ? 18.392 -19.098 -22.160 1.00 53.25 247 GLY A C 1
ATOM 1908 O O . GLY A 1 247 ? 19.268 -18.580 -22.849 1.00 53.25 247 GLY A O 1
ATOM 1909 N N . GLY A 1 248 ? 17.395 -19.788 -22.710 1.00 50.84 248 GLY A N 1
ATOM 1910 C CA . GLY A 1 248 ? 17.061 -19.704 -24.135 1.00 50.84 248 GLY A CA 1
ATOM 1911 C C . GLY A 1 248 ? 16.353 -18.386 -24.474 1.00 50.84 248 GLY A C 1
ATOM 1912 O O . GLY A 1 248 ? 15.266 -18.411 -25.034 1.00 50.84 248 GLY A O 1
ATOM 1913 N N . GLY A 1 249 ? 16.942 -17.250 -24.089 1.00 53.69 249 GLY A N 1
ATOM 1914 C CA . GLY A 1 249 ? 16.425 -15.902 -24.321 1.00 53.69 249 GLY A CA 1
ATOM 1915 C C . GLY A 1 249 ? 15.343 -15.458 -23.332 1.00 53.69 249 GLY A C 1
ATOM 1916 O O . GLY A 1 249 ? 14.328 -16.121 -23.143 1.00 53.69 249 GLY A O 1
ATOM 1917 N N . THR A 1 250 ? 15.507 -14.258 -22.774 1.00 61.12 250 THR A N 1
ATOM 1918 C CA . THR A 1 250 ? 14.463 -13.446 -22.118 1.00 61.12 250 THR A CA 1
ATOM 1919 C C . THR A 1 250 ? 13.399 -12.976 -23.125 1.00 61.12 250 THR A C 1
ATOM 1921 O O . THR A 1 250 ? 13.004 -11.815 -23.168 1.00 61.12 250 THR A O 1
ATOM 1924 N N . GLY A 1 251 ? 12.951 -13.879 -23.996 1.00 73.12 251 GLY A N 1
ATOM 1925 C CA . GLY A 1 251 ? 11.948 -13.620 -25.010 1.00 73.12 251 GLY A CA 1
ATOM 1926 C C . GLY A 1 251 ? 10.557 -13.479 -24.406 1.00 73.12 251 GLY A C 1
ATOM 1927 O O . GLY A 1 251 ? 10.282 -13.878 -23.271 1.00 73.12 251 GLY A O 1
ATOM 1928 N N . PHE A 1 252 ? 9.644 -12.941 -25.208 1.00 84.06 252 PHE A N 1
ATOM 1929 C CA . PHE A 1 252 ? 8.261 -12.716 -24.797 1.00 84.06 252 PHE A CA 1
ATOM 1930 C C . PHE A 1 252 ? 7.524 -14.003 -24.381 1.00 84.06 252 PHE A C 1
ATOM 1932 O O . PHE A 1 252 ? 6.565 -13.945 -23.621 1.00 84.06 252 PHE A O 1
ATOM 1939 N N . GLU A 1 253 ? 7.995 -15.179 -24.795 1.00 81.88 253 GLU A N 1
ATOM 1940 C CA . GLU A 1 253 ? 7.435 -16.480 -24.405 1.00 81.88 253 GLU A CA 1
ATOM 1941 C C . GLU A 1 253 ? 7.486 -16.722 -22.887 1.00 81.88 253 GLU A C 1
ATOM 1943 O O . GLU A 1 253 ? 6.552 -17.272 -22.305 1.00 81.88 253 GLU A O 1
ATOM 1948 N N . GLN A 1 254 ? 8.527 -16.231 -22.212 1.00 84.38 254 GLN A N 1
ATOM 1949 C CA . GLN A 1 254 ? 8.714 -16.393 -20.767 1.00 84.38 254 GLN A CA 1
ATOM 1950 C C . GLN A 1 254 ? 8.256 -15.166 -19.963 1.00 84.38 254 GLN A C 1
ATOM 1952 O O . GLN A 1 254 ? 8.511 -15.064 -18.761 1.00 84.38 254 GLN A O 1
ATOM 1957 N N . ALA A 1 255 ? 7.529 -14.240 -20.595 1.00 87.38 255 ALA A N 1
ATOM 1958 C CA . ALA A 1 255 ? 7.107 -12.977 -19.993 1.00 87.38 255 ALA A CA 1
ATOM 1959 C C . ALA A 1 255 ? 6.169 -13.138 -18.773 1.00 87.38 255 ALA A C 1
ATOM 1961 O O . ALA A 1 255 ? 6.036 -12.211 -17.965 1.00 87.38 255 ALA A O 1
ATOM 1962 N N . PHE A 1 256 ? 5.571 -14.319 -18.581 1.00 88.12 256 PHE A N 1
ATOM 1963 C CA . PHE A 1 256 ? 4.783 -14.660 -17.396 1.00 88.12 256 PHE A CA 1
ATOM 1964 C C . PHE A 1 256 ? 5.615 -14.705 -16.102 1.00 88.12 256 PHE A C 1
ATOM 1966 O O . PHE A 1 256 ? 5.068 -14.433 -15.029 1.00 88.12 256 PHE A O 1
ATOM 1973 N N . VAL A 1 257 ? 6.918 -15.016 -16.184 1.00 89.50 257 VAL A N 1
ATOM 1974 C CA . VAL A 1 257 ? 7.826 -15.069 -15.023 1.00 89.50 257 VAL A CA 1
ATOM 1975 C C . VAL A 1 257 ? 8.127 -13.654 -14.507 1.00 89.50 257 VAL A C 1
ATOM 1977 O O . VAL A 1 257 ? 7.849 -13.378 -13.336 1.00 89.50 257 VAL A O 1
ATOM 1980 N N . PRO A 1 258 ? 8.573 -12.697 -15.346 1.00 89.44 258 PRO A N 1
ATOM 1981 C CA . PRO A 1 258 ? 8.704 -11.304 -14.926 1.00 89.44 258 PRO A CA 1
ATOM 1982 C C . PRO A 1 258 ? 7.364 -10.660 -14.539 1.00 89.44 258 PRO A C 1
ATOM 1984 O O . PRO A 1 258 ? 7.325 -9.852 -13.612 1.00 89.44 258 PRO A O 1
ATOM 1987 N N . ALA A 1 259 ? 6.245 -11.046 -15.166 1.00 92.00 259 ALA A N 1
ATOM 1988 C CA . ALA A 1 259 ? 4.917 -10.601 -14.732 1.00 92.00 259 ALA A CA 1
ATOM 1989 C C . ALA A 1 259 ? 4.581 -11.086 -13.309 1.00 92.00 259 ALA A C 1
ATOM 1991 O O . ALA A 1 259 ? 4.089 -10.301 -12.494 1.00 92.00 259 ALA A O 1
ATOM 1992 N N . ALA A 1 260 ? 4.894 -12.347 -12.978 1.00 93.00 260 ALA A N 1
ATOM 1993 C CA . ALA A 1 260 ? 4.750 -12.878 -11.621 1.00 93.00 260 ALA A CA 1
ATOM 1994 C C . ALA A 1 260 ? 5.586 -12.071 -10.620 1.00 93.00 260 ALA A C 1
ATOM 1996 O O . ALA A 1 260 ? 5.093 -11.716 -9.548 1.00 93.00 260 ALA A O 1
ATOM 1997 N N . PHE A 1 261 ? 6.826 -11.730 -10.992 1.00 93.94 261 PHE A N 1
ATOM 1998 C CA . PHE A 1 261 ? 7.705 -10.899 -10.173 1.00 93.94 261 PHE A CA 1
ATOM 1999 C C . PHE A 1 261 ? 7.094 -9.519 -9.903 1.00 93.94 261 PHE A C 1
ATOM 2001 O O . PHE A 1 261 ? 7.016 -9.113 -8.745 1.00 93.94 261 PHE A O 1
ATOM 2008 N N . VAL A 1 262 ? 6.600 -8.818 -10.931 1.00 94.56 262 VAL A N 1
ATOM 2009 C CA . VAL A 1 262 ? 5.962 -7.497 -10.768 1.00 94.56 262 VAL A CA 1
ATOM 2010 C C . VAL A 1 262 ? 4.771 -7.572 -9.817 1.00 94.56 262 VAL A C 1
ATOM 2012 O O . VAL A 1 262 ? 4.649 -6.748 -8.911 1.00 94.56 262 VAL A O 1
ATOM 2015 N N . VAL A 1 263 ? 3.911 -8.578 -9.986 1.00 93.75 263 VAL A N 1
ATOM 2016 C CA . VAL A 1 263 ? 2.730 -8.787 -9.139 1.00 93.75 263 VAL A CA 1
ATOM 2017 C C . VAL A 1 263 ? 3.133 -9.093 -7.694 1.00 93.75 263 VAL A C 1
ATOM 2019 O O . VAL A 1 263 ? 2.605 -8.479 -6.764 1.00 93.75 263 VAL A O 1
ATOM 2022 N N . ALA A 1 264 ? 4.087 -10.003 -7.490 1.00 91.88 264 ALA A N 1
ATOM 2023 C CA . ALA A 1 264 ? 4.586 -10.353 -6.166 1.00 91.88 264 ALA A CA 1
ATOM 2024 C C . ALA A 1 264 ? 5.216 -9.137 -5.474 1.00 91.88 264 ALA A C 1
ATOM 2026 O O . ALA A 1 264 ? 4.869 -8.824 -4.333 1.00 91.88 264 ALA A O 1
ATOM 2027 N N . TRP A 1 265 ? 6.070 -8.401 -6.187 1.00 93.31 265 TRP A N 1
ATOM 2028 C CA . TRP A 1 265 ? 6.748 -7.222 -5.663 1.00 93.31 265 TRP A CA 1
ATOM 2029 C C . TRP A 1 265 ? 5.773 -6.086 -5.345 1.00 93.31 265 TRP A C 1
ATOM 2031 O O . TRP A 1 265 ? 5.882 -5.457 -4.293 1.00 93.31 265 TRP A O 1
ATOM 2041 N N . ALA A 1 266 ? 4.748 -5.875 -6.177 1.00 91.38 266 ALA A N 1
ATOM 2042 C CA . ALA A 1 266 ? 3.667 -4.935 -5.885 1.00 91.38 266 ALA A CA 1
ATOM 2043 C C . ALA A 1 266 ? 2.918 -5.301 -4.592 1.00 91.38 266 ALA A C 1
ATOM 2045 O O . ALA A 1 266 ? 2.513 -4.413 -3.844 1.00 91.38 266 ALA A O 1
ATOM 2046 N N . GLY A 1 267 ? 2.774 -6.593 -4.282 1.00 87.81 267 GLY A N 1
ATOM 2047 C CA . GLY A 1 267 ? 2.221 -7.061 -3.009 1.00 87.81 267 GLY A CA 1
ATOM 2048 C C . GLY A 1 267 ? 3.079 -6.711 -1.789 1.00 87.81 267 GLY A C 1
ATOM 2049 O O . GLY A 1 267 ? 2.523 -6.484 -0.712 1.00 87.81 267 GLY A O 1
ATOM 2050 N N . VAL A 1 268 ? 4.402 -6.633 -1.960 1.00 88.19 268 VAL A N 1
ATOM 2051 C CA . VAL A 1 268 ? 5.359 -6.254 -0.907 1.00 88.19 268 VAL A CA 1
ATOM 2052 C C . VAL A 1 268 ? 5.437 -4.735 -0.749 1.00 88.19 268 VAL A C 1
ATOM 2054 O O . VAL A 1 268 ? 5.376 -4.233 0.370 1.00 88.19 268 VAL A O 1
ATOM 2057 N N . VAL A 1 269 ? 5.539 -3.997 -1.857 1.00 88.56 269 VAL A N 1
ATOM 2058 C CA . VAL A 1 269 ? 5.674 -2.529 -1.868 1.00 88.56 269 VAL A CA 1
ATOM 2059 C C . VAL A 1 269 ? 4.361 -1.834 -1.515 1.00 88.56 269 VAL A C 1
ATOM 2061 O O . VAL A 1 269 ? 4.346 -0.846 -0.780 1.00 88.56 269 VAL A O 1
ATOM 2064 N N . TRP A 1 270 ? 3.241 -2.360 -2.008 1.00 88.88 270 TRP A N 1
ATOM 2065 C CA . TRP A 1 270 ? 1.904 -1.852 -1.727 1.00 88.88 270 TRP A CA 1
ATOM 2066 C C . TRP A 1 270 ? 1.051 -2.933 -1.056 1.00 88.88 270 TRP A C 1
ATOM 2068 O O . TRP A 1 270 ? 0.096 -3.456 -1.649 1.00 88.88 270 TRP A O 1
ATOM 2078 N N . PRO A 1 271 ? 1.353 -3.270 0.211 1.00 83.75 271 PRO A N 1
ATOM 2079 C CA . PRO A 1 271 ? 0.590 -4.271 0.932 1.00 83.75 271 PRO A CA 1
ATOM 2080 C C . PRO A 1 271 ? -0.855 -3.797 1.104 1.00 83.75 271 PRO A C 1
ATOM 2082 O O . PRO A 1 271 ? -1.131 -2.598 1.254 1.00 83.75 271 PRO A O 1
ATOM 2085 N N . LYS A 1 272 ? -1.802 -4.742 1.106 1.00 79.62 272 LYS A N 1
ATOM 2086 C CA . LYS A 1 272 ? -3.211 -4.457 1.420 1.00 79.62 272 LYS A CA 1
ATOM 2087 C C . LYS A 1 272 ? -3.279 -3.698 2.756 1.00 79.62 272 LYS A C 1
ATOM 2089 O O . LYS A 1 272 ? -2.593 -4.119 3.691 1.00 79.62 272 LYS A O 1
ATOM 2094 N N . PRO A 1 273 ? -4.029 -2.576 2.841 1.00 69.81 273 PRO A N 1
ATOM 2095 C CA . PRO A 1 273 ? -4.070 -1.791 4.068 1.00 69.81 273 PRO A CA 1
ATOM 2096 C C . PRO A 1 273 ? -4.531 -2.682 5.218 1.00 69.81 273 PRO A C 1
ATOM 2098 O O . PRO A 1 273 ? -5.491 -3.443 5.083 1.00 69.81 273 PRO A O 1
ATOM 2101 N N . THR A 1 274 ? -3.798 -2.614 6.317 1.00 70.50 274 THR A N 1
ATOM 2102 C CA . THR A 1 274 ? -4.152 -3.281 7.559 1.00 70.50 274 THR A CA 1
ATOM 2103 C C . THR A 1 274 ? -5.012 -2.306 8.365 1.00 70.50 274 THR A C 1
ATOM 2105 O O . THR A 1 274 ? -4.700 -1.112 8.396 1.00 70.50 274 THR A O 1
ATOM 2108 N N . PRO A 1 275 ? -6.150 -2.747 8.925 1.00 70.44 275 PRO A N 1
ATOM 2109 C CA . PRO A 1 275 ? -6.934 -1.905 9.813 1.00 70.44 275 PRO A CA 1
ATOM 2110 C C . PRO A 1 275 ? -6.055 -1.385 10.954 1.00 70.44 275 PRO A C 1
ATOM 2112 O O . PRO A 1 275 ? -5.260 -2.124 11.529 1.00 70.44 275 PRO A O 1
ATOM 2115 N N . ILE A 1 276 ? -6.186 -0.102 11.274 1.00 69.06 276 ILE A N 1
ATOM 2116 C CA . ILE A 1 276 ? -5.501 0.508 12.422 1.00 69.06 276 ILE A CA 1
ATOM 2117 C C . ILE A 1 276 ? -6.329 0.357 13.705 1.00 69.06 276 ILE A C 1
ATOM 2119 O O . ILE A 1 276 ? -5.793 0.342 14.815 1.00 69.06 276 ILE A O 1
ATOM 2123 N N . ALA A 1 277 ? -7.642 0.230 13.536 1.00 70.12 277 ALA A N 1
ATOM 2124 C CA . ALA A 1 277 ? -8.612 0.002 14.586 1.00 70.12 277 ALA A CA 1
ATOM 2125 C C . ALA A 1 277 ? -9.841 -0.703 14.003 1.00 70.12 277 ALA A C 1
ATOM 2127 O O . ALA A 1 277 ? -10.068 -0.674 12.790 1.00 70.12 277 ALA A O 1
ATOM 2128 N N . VAL A 1 278 ? -10.647 -1.307 14.864 1.00 73.88 278 VAL A N 1
ATOM 2129 C CA . VAL A 1 278 ? -11.960 -1.850 14.510 1.00 73.88 278 VAL A CA 1
ATOM 2130 C C . VAL A 1 278 ? -12.996 -1.151 15.373 1.00 73.88 278 VAL A C 1
ATOM 2132 O O . VAL A 1 278 ? -12.803 -0.965 16.578 1.00 73.88 278 VAL A O 1
ATOM 2135 N N . THR A 1 279 ? -14.076 -0.711 14.733 1.00 73.19 279 THR A N 1
ATOM 2136 C CA . THR A 1 279 ? -15.225 -0.167 15.457 1.00 73.19 279 THR A CA 1
ATOM 2137 C C . THR A 1 279 ? -15.925 -1.314 16.166 1.00 73.19 279 THR A C 1
ATOM 2139 O O . THR A 1 279 ? -16.198 -2.339 15.560 1.00 73.19 279 THR A O 1
ATOM 2142 N N . CYS A 1 280 ? -16.166 -1.179 17.458 1.00 72.88 280 CYS A N 1
ATOM 2143 C CA . CYS A 1 280 ? -16.883 -2.155 18.262 1.00 72.88 280 CYS A CA 1
ATOM 2144 C C . CYS A 1 280 ? -18.120 -1.459 18.823 1.00 72.88 280 CYS A C 1
ATOM 2146 O O . CYS A 1 280 ? -18.047 -0.301 19.235 1.00 72.88 280 CYS A O 1
ATOM 2148 N N . ILE A 1 281 ? -19.262 -2.130 18.823 1.00 69.81 281 ILE A N 1
ATOM 2149 C CA . ILE A 1 281 ? -20.492 -1.610 19.416 1.00 69.81 281 ILE A CA 1
ATOM 2150 C C . ILE A 1 281 ? -20.867 -2.536 20.559 1.00 69.81 281 ILE A C 1
ATOM 2152 O O . ILE A 1 281 ? -20.922 -3.749 20.391 1.00 69.81 281 ILE A O 1
ATOM 2156 N N . LEU A 1 282 ? -21.109 -1.958 21.729 1.00 70.00 282 LEU A N 1
ATOM 2157 C CA . LEU A 1 282 ? -21.698 -2.672 22.850 1.00 70.00 282 LEU A CA 1
ATOM 2158 C C . LEU A 1 282 ? -23.195 -2.377 22.853 1.00 70.00 282 LEU A C 1
ATOM 2160 O O . LEU A 1 282 ? -23.601 -1.233 23.079 1.00 70.00 282 LEU A O 1
ATOM 2164 N N . HIS A 1 283 ? -24.007 -3.395 22.592 1.00 67.25 283 HIS A N 1
ATOM 2165 C CA . HIS A 1 283 ? -25.459 -3.314 22.721 1.00 67.25 283 HIS A CA 1
ATOM 2166 C C . HIS A 1 283 ? -25.835 -3.668 24.148 1.00 67.25 283 HIS A C 1
ATOM 2168 O O . HIS A 1 283 ? -25.521 -4.765 24.600 1.00 67.25 283 HIS A O 1
ATOM 2174 N N . GLU A 1 284 ? -26.510 -2.773 24.866 1.00 67.62 284 GLU A N 1
ATOM 2175 C CA . GLU A 1 284 ? -27.104 -3.161 26.147 1.00 67.62 284 GLU A CA 1
ATOM 2176 C C . GLU A 1 284 ? -28.213 -4.182 25.867 1.00 67.62 284 GLU A C 1
ATOM 2178 O O . GLU A 1 284 ? -29.102 -3.956 25.039 1.00 67.62 284 GLU A O 1
ATOM 2183 N N . ILE A 1 285 ? -28.145 -5.333 26.525 1.00 65.94 285 ILE A N 1
ATOM 2184 C CA . ILE A 1 285 ? -29.090 -6.426 26.318 1.00 65.94 285 ILE A CA 1
ATOM 2185 C C . ILE A 1 285 ? -29.843 -6.731 27.603 1.00 65.94 285 ILE A C 1
ATOM 2187 O O . ILE A 1 285 ? -29.286 -6.707 28.701 1.00 65.94 285 ILE A O 1
ATOM 2191 N N . MET A 1 286 ? -31.122 -7.062 27.452 1.00 63.16 286 MET A N 1
ATOM 2192 C CA . MET A 1 286 ? -31.921 -7.624 28.533 1.00 63.16 286 MET A CA 1
ATOM 2193 C C . MET A 1 286 ? -32.075 -9.136 28.332 1.00 63.16 286 MET A C 1
ATOM 2195 O O . MET A 1 286 ? -32.398 -9.563 27.212 1.00 63.16 286 MET A O 1
ATOM 2199 N N . PRO A 1 287 ? -31.872 -9.958 29.383 1.00 58.16 287 PRO A N 1
ATOM 2200 C CA . PRO A 1 287 ? -32.197 -11.378 29.321 1.00 58.16 287 PRO A CA 1
ATOM 2201 C C . PRO A 1 287 ? -33.679 -11.534 28.990 1.00 58.16 287 PRO A C 1
ATOM 2203 O O . PRO A 1 287 ? -34.529 -10.946 29.661 1.00 58.16 287 PRO A O 1
ATOM 2206 N N . SER A 1 288 ? -34.024 -12.335 27.978 1.00 50.50 288 SER A N 1
ATOM 2207 C CA . SER A 1 288 ? -35.429 -12.683 27.738 1.00 50.50 288 SER A CA 1
ATOM 2208 C C . SER A 1 288 ? -35.863 -13.857 28.630 1.00 50.50 288 SER A C 1
ATOM 2210 O O . SER A 1 288 ? -36.263 -14.921 28.178 1.00 50.50 288 SER A O 1
ATOM 2212 N N . GLY A 1 289 ? -35.790 -13.646 29.945 1.00 46.44 289 GLY A N 1
ATOM 2213 C CA . GLY A 1 289 ? -36.422 -14.486 30.966 1.00 46.44 289 GLY A CA 1
ATOM 2214 C C . GLY A 1 289 ? -37.837 -13.993 31.264 1.00 46.44 289 GLY A C 1
ATOM 2215 O O . GLY A 1 289 ? -38.161 -13.650 32.396 1.00 46.44 289 GLY A O 1
ATOM 2216 N N . GLY A 1 290 ? -38.666 -13.847 30.229 1.00 37.19 290 GLY A N 1
ATOM 2217 C CA . GLY A 1 290 ? -40.059 -13.443 30.394 1.00 37.19 290 GLY A CA 1
ATOM 2218 C C . GLY A 1 290 ? -40.859 -14.558 31.065 1.00 37.19 290 GLY A C 1
ATOM 2219 O O . GLY A 1 290 ? -41.250 -15.501 30.385 1.00 37.19 290 GLY A O 1
ATOM 2220 N N . GLY A 1 291 ? -41.112 -14.443 32.372 1.00 40.22 291 GLY A N 1
ATOM 2221 C CA . GLY A 1 291 ? -42.133 -15.243 33.058 1.00 40.22 291 GLY A CA 1
ATOM 2222 C C . GLY A 1 291 ? -41.761 -15.897 34.389 1.00 40.22 291 GLY A C 1
ATOM 2223 O O . GLY A 1 291 ? -42.546 -16.725 34.848 1.00 40.22 291 GLY A O 1
ATOM 2224 N N . ASP A 1 292 ? -40.639 -15.568 35.033 1.00 42.72 292 ASP A N 1
ATOM 2225 C CA . ASP A 1 292 ? -40.434 -16.038 36.409 1.00 42.72 292 ASP A CA 1
ATOM 2226 C C . ASP A 1 292 ? -41.424 -15.307 37.338 1.00 42.72 292 ASP A C 1
ATOM 2228 O O . ASP A 1 292 ? -41.460 -14.075 37.409 1.00 42.72 292 ASP A O 1
ATOM 2232 N N . ARG A 1 293 ? -42.316 -16.074 37.988 1.00 40.19 293 ARG A N 1
ATOM 2233 C CA . ARG A 1 293 ? -43.236 -15.548 39.010 1.00 40.19 293 ARG A CA 1
ATOM 2234 C C . ARG A 1 293 ? -42.388 -14.896 40.101 1.00 40.19 293 ARG A C 1
ATOM 2236 O O . ARG A 1 293 ? -41.382 -15.468 40.496 1.00 40.19 293 ARG A O 1
ATOM 2243 N N . ALA A 1 294 ? -42.804 -13.734 40.603 1.00 38.16 294 ALA A N 1
ATOM 2244 C CA . ALA A 1 294 ? -42.187 -13.141 41.785 1.00 38.16 294 ALA A CA 1
ATOM 2245 C C . ALA A 1 294 ? -42.282 -14.149 42.945 1.00 38.16 294 ALA A C 1
ATOM 2247 O O . ALA A 1 294 ? -43.378 -14.401 43.450 1.00 38.16 294 ALA A O 1
ATOM 2248 N N . ILE A 1 295 ? -41.168 -14.783 43.314 1.00 41.19 295 ILE A N 1
ATOM 2249 C CA . ILE A 1 295 ? -41.131 -15.733 44.425 1.00 41.19 295 ILE A CA 1
ATOM 2250 C C . ILE A 1 295 ? -40.725 -14.989 45.694 1.00 41.19 295 ILE A C 1
ATOM 2252 O O . ILE A 1 295 ? -39.676 -14.359 45.757 1.00 41.19 295 ILE A O 1
ATOM 2256 N N . SER A 1 296 ? -41.601 -15.150 46.688 1.00 42.75 296 SER A N 1
ATOM 2257 C CA . SER A 1 296 ? -41.414 -14.997 48.131 1.00 42.75 296 SER A CA 1
ATOM 2258 C C . SER A 1 296 ? -41.025 -13.616 48.674 1.00 42.75 296 SER A C 1
ATOM 2260 O O . SER A 1 296 ? -39.979 -13.053 48.384 1.00 42.75 296 SER A O 1
ATOM 2262 N N . THR A 1 297 ? -41.838 -13.113 49.605 1.00 41.28 297 THR A N 1
ATOM 2263 C CA . THR A 1 297 ? -41.627 -11.900 50.421 1.00 41.28 297 THR A CA 1
ATOM 2264 C C . THR A 1 297 ? -40.468 -12.005 51.427 1.00 41.28 297 THR A C 1
ATOM 2266 O O . THR A 1 297 ? -40.382 -11.212 52.362 1.00 41.28 297 THR A O 1
ATOM 2269 N N . THR A 1 298 ? -39.577 -12.981 51.273 1.00 43.66 298 THR A N 1
ATOM 2270 C CA . THR A 1 298 ? -38.404 -13.191 52.126 1.00 43.66 298 THR A CA 1
ATOM 2271 C C . THR A 1 298 ? -37.142 -12.885 51.335 1.00 43.66 298 THR A C 1
ATOM 2273 O O . THR A 1 298 ? -36.873 -13.544 50.334 1.00 43.66 298 THR A O 1
ATOM 2276 N N . ALA A 1 299 ? -36.359 -11.908 51.796 1.00 41.47 299 ALA A N 1
ATOM 2277 C CA . ALA A 1 299 ? -35.044 -11.619 51.237 1.00 41.47 299 ALA A CA 1
ATOM 2278 C C . ALA A 1 299 ? -34.151 -12.868 51.314 1.00 41.47 299 ALA A C 1
ATOM 2280 O O . ALA A 1 299 ? -33.915 -13.395 52.404 1.00 41.47 299 ALA A O 1
ATOM 2281 N N . THR A 1 300 ? -33.662 -13.340 50.166 1.00 41.50 300 THR A N 1
ATOM 2282 C CA . THR A 1 300 ? -32.630 -14.377 50.117 1.00 41.50 300 THR A CA 1
ATOM 2283 C C . THR A 1 300 ? -31.345 -13.860 50.775 1.00 41.50 300 THR A C 1
ATOM 2285 O O . THR A 1 300 ? -30.995 -12.685 50.606 1.00 41.50 300 THR A O 1
ATOM 2288 N N . PRO A 1 301 ? -30.633 -14.701 51.540 1.00 39.06 301 PRO A N 1
ATOM 2289 C CA . PRO A 1 301 ? -29.359 -14.329 52.137 1.00 39.06 301 PRO A CA 1
ATOM 2290 C C . PRO A 1 301 ? -28.337 -13.878 51.082 1.00 39.06 301 PRO A C 1
ATOM 2292 O O . PRO A 1 301 ? -28.305 -14.387 49.967 1.00 39.06 301 PRO A O 1
ATOM 2295 N N . PHE A 1 302 ? -27.426 -12.977 51.461 1.00 34.09 302 PHE A N 1
ATOM 2296 C CA . PHE A 1 302 ? -26.434 -12.364 50.556 1.00 34.09 302 PHE A CA 1
ATOM 2297 C C . PHE A 1 302 ? -25.454 -13.361 49.895 1.00 34.09 302 PHE A C 1
ATOM 2299 O O . PHE A 1 302 ? -24.731 -12.997 48.967 1.00 34.09 302 PHE A O 1
ATOM 2306 N N . TYR A 1 303 ? -25.386 -14.598 50.397 1.00 34.88 303 TYR A N 1
ATOM 2307 C CA . TYR A 1 303 ? -24.522 -15.664 49.886 1.00 34.88 303 TYR A CA 1
ATOM 2308 C C . TYR A 1 303 ? -25.183 -16.531 48.801 1.00 34.88 303 TYR A C 1
ATOM 2310 O O . TYR A 1 303 ? -24.484 -17.320 48.167 1.00 34.88 303 TYR A O 1
ATOM 2318 N N . GLU A 1 304 ? -26.483 -16.362 48.540 1.00 35.72 304 GLU A N 1
ATOM 2319 C CA . GLU A 1 304 ? -27.204 -17.052 47.468 1.00 35.72 304 GLU A CA 1
ATOM 2320 C C . GLU A 1 304 ? -27.533 -16.075 46.327 1.00 35.72 304 GLU A C 1
ATOM 2322 O O . GLU A 1 304 ? -28.049 -14.981 46.575 1.00 35.72 304 GLU A O 1
ATOM 2327 N N . PRO A 1 305 ? -27.219 -16.412 45.060 1.00 38.00 305 PRO A N 1
ATOM 2328 C CA . PRO A 1 305 ? -27.659 -15.601 43.934 1.00 38.00 305 PRO A CA 1
ATOM 2329 C C . PRO A 1 305 ? -29.199 -15.625 43.871 1.00 38.00 305 PRO A C 1
ATOM 2331 O O . PRO A 1 305 ? -29.778 -16.704 43.980 1.00 38.00 305 PRO A O 1
ATOM 2334 N N . PRO A 1 306 ? -29.876 -14.476 43.690 1.00 38.72 306 PRO A N 1
ATOM 2335 C CA . PRO A 1 306 ? -31.334 -14.445 43.633 1.00 38.72 306 PRO A CA 1
ATOM 2336 C C . PRO A 1 306 ? -31.862 -15.333 42.496 1.00 38.72 306 PRO A C 1
ATOM 2338 O O . PRO A 1 306 ? -31.378 -15.248 41.360 1.00 38.72 306 PRO A O 1
ATOM 2341 N N . GLU A 1 307 ? -32.861 -16.172 42.799 1.00 37.66 307 GLU A N 1
ATOM 2342 C CA . GLU A 1 307 ? -33.539 -17.014 41.806 1.00 37.66 307 GLU A CA 1
ATOM 2343 C C . GLU A 1 307 ? -34.048 -16.146 40.637 1.00 37.66 307 GLU A C 1
ATOM 2345 O O . GLU A 1 307 ? -34.719 -15.132 40.832 1.00 37.66 307 GLU A O 1
ATOM 2350 N N . GLY A 1 308 ? -33.692 -16.521 39.403 1.00 39.19 308 GLY A N 1
ATOM 2351 C CA . GLY A 1 308 ? -34.138 -15.848 38.172 1.00 39.19 308 GLY A CA 1
ATOM 2352 C C . GLY A 1 308 ? -33.267 -14.686 37.666 1.00 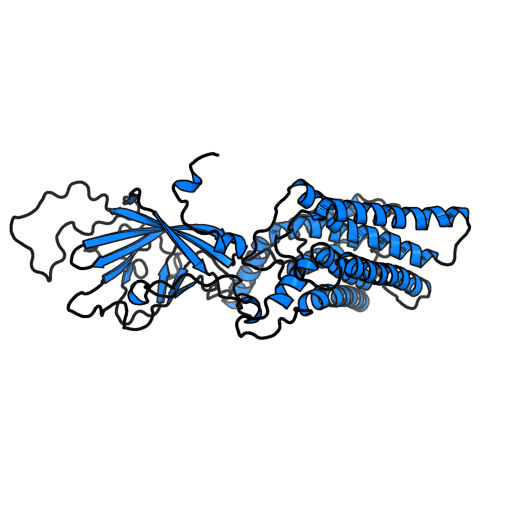39.19 308 GLY A C 1
ATOM 2353 O O . GLY A 1 308 ? -33.438 -14.258 36.525 1.00 39.19 308 GLY A O 1
ATOM 2354 N N . ALA A 1 309 ? -32.281 -14.198 38.426 1.00 38.66 309 ALA A N 1
ATOM 2355 C CA . ALA A 1 309 ? -31.576 -12.958 38.068 1.00 38.66 309 ALA A CA 1
ATOM 2356 C C . ALA A 1 309 ? -30.612 -13.051 36.864 1.00 38.66 309 ALA A C 1
ATOM 2358 O O . ALA A 1 309 ? -30.235 -12.019 36.312 1.00 38.66 309 ALA A O 1
ATOM 2359 N N . LEU A 1 310 ? -30.205 -14.250 36.426 1.00 45.44 310 LEU A N 1
ATOM 2360 C CA . LEU A 1 310 ? -29.131 -14.422 35.429 1.00 45.44 310 LEU A CA 1
ATOM 2361 C C . LEU A 1 310 ? -29.369 -15.577 34.436 1.00 45.44 310 LEU A C 1
ATOM 2363 O O . LEU A 1 310 ? -28.427 -16.219 33.972 1.00 45.44 310 LEU A O 1
ATOM 2367 N N . ARG A 1 311 ? -30.625 -15.837 34.048 1.00 51.00 311 ARG A N 1
ATOM 2368 C CA . ARG A 1 311 ? -30.928 -16.708 32.895 1.00 51.00 311 ARG A CA 1
ATOM 2369 C C . ARG A 1 311 ? -30.677 -15.944 31.587 1.00 51.00 311 ARG A C 1
ATOM 2371 O O . ARG A 1 311 ? -31.607 -15.459 30.949 1.00 51.00 311 ARG A O 1
ATOM 2378 N N . ILE A 1 312 ? -29.407 -15.781 31.212 1.00 52.56 312 ILE A N 1
ATOM 2379 C CA . ILE A 1 312 ? -29.017 -15.201 29.919 1.00 52.56 312 ILE A CA 1
ATOM 2380 C C . ILE A 1 312 ? -28.809 -16.348 28.931 1.00 52.56 312 ILE A C 1
ATOM 2382 O O . ILE A 1 312 ? -27.775 -17.010 28.945 1.00 52.56 312 ILE A O 1
ATOM 2386 N N . ASP A 1 313 ? -29.786 -16.564 28.054 1.00 55.41 313 ASP A N 1
ATOM 2387 C CA . ASP A 1 313 ? -29.564 -17.301 26.811 1.00 55.41 313 ASP A CA 1
ATOM 2388 C C . ASP A 1 313 ? -29.012 -16.306 25.776 1.00 55.41 313 ASP A C 1
ATOM 2390 O O . ASP A 1 313 ? -29.774 -15.436 25.347 1.00 55.41 313 ASP A O 1
ATOM 2394 N N . PRO A 1 314 ? -27.728 -16.397 25.367 1.00 52.47 314 PRO A N 1
ATOM 2395 C CA . PRO A 1 314 ? -27.102 -15.440 24.452 1.00 52.47 314 PRO A CA 1
ATOM 2396 C C . PRO A 1 314 ? -27.840 -15.267 23.124 1.00 52.47 314 PRO A C 1
ATOM 2398 O O . PRO A 1 314 ? -27.694 -14.248 22.462 1.00 52.47 314 PRO A O 1
ATOM 2401 N N . LEU A 1 315 ? -28.627 -16.268 22.729 1.00 52.25 315 LEU A N 1
ATOM 2402 C CA . LEU A 1 315 ? -29.371 -16.294 21.471 1.00 52.25 315 LEU A CA 1
ATOM 2403 C C . LEU A 1 315 ? -30.787 -15.733 21.620 1.00 52.25 315 LEU A C 1
ATOM 2405 O O . LEU A 1 315 ? -31.439 -15.407 20.630 1.00 52.25 315 LEU A O 1
ATOM 2409 N N . ARG A 1 316 ? -31.269 -15.628 22.861 1.00 54.28 316 ARG A N 1
ATOM 2410 C CA . ARG A 1 316 ? -32.561 -15.051 23.231 1.00 54.28 316 ARG A CA 1
ATOM 2411 C C . ARG A 1 316 ? -32.319 -13.851 24.141 1.00 54.28 316 ARG A C 1
ATOM 2413 O O . ARG A 1 316 ? -32.834 -13.762 25.255 1.00 54.28 316 ARG A O 1
ATOM 2420 N N . VAL A 1 317 ? -31.526 -12.904 23.666 1.00 60.53 317 VAL A N 1
ATOM 2421 C CA . VAL A 1 317 ? -31.382 -11.594 24.299 1.00 60.53 317 VAL A CA 1
ATOM 2422 C C . VAL A 1 317 ? -32.119 -10.552 23.476 1.00 60.53 317 VAL A C 1
ATOM 2424 O O . VAL A 1 317 ? -32.094 -10.571 22.246 1.00 60.53 317 VAL A O 1
ATOM 2427 N N . LYS A 1 318 ? -32.822 -9.639 24.149 1.00 59.53 318 LYS A N 1
ATOM 2428 C CA . LYS A 1 318 ? -33.452 -8.506 23.472 1.00 59.53 318 LYS A CA 1
ATOM 2429 C C . LYS A 1 318 ? -32.514 -7.312 23.584 1.00 59.53 318 LYS A C 1
ATOM 2431 O O . LYS A 1 318 ? -32.283 -6.822 24.690 1.00 59.53 318 LYS A O 1
ATOM 2436 N N . ARG A 1 319 ? -31.993 -6.841 22.446 1.00 58.28 319 ARG A N 1
ATOM 2437 C CA . ARG A 1 319 ? -31.211 -5.599 22.380 1.00 58.28 319 ARG A CA 1
ATOM 2438 C C . ARG A 1 319 ? -32.091 -4.420 22.801 1.00 58.28 319 ARG A C 1
ATOM 2440 O O . ARG A 1 319 ? -33.200 -4.239 22.286 1.00 58.28 319 ARG A O 1
ATOM 2447 N N . VAL A 1 320 ? -31.610 -3.639 23.758 1.00 60.97 320 VAL A N 1
ATOM 2448 C CA . VAL A 1 320 ? -32.196 -2.359 24.163 1.00 60.97 320 VAL A CA 1
ATOM 2449 C C . VAL A 1 320 ? -31.632 -1.270 23.239 1.00 60.97 320 VAL A C 1
ATOM 2451 O O . VAL A 1 320 ? -30.606 -1.458 22.594 1.00 60.97 320 VAL A O 1
ATOM 2454 N N . ARG A 1 321 ? -32.314 -0.125 23.104 1.00 54.19 321 ARG A N 1
ATOM 2455 C CA . ARG A 1 321 ? -31.898 0.953 22.178 1.00 54.19 321 ARG A CA 1
ATOM 2456 C C . ARG A 1 321 ? -30.581 1.656 22.559 1.00 54.19 321 ARG A C 1
ATOM 2458 O O . ARG A 1 321 ? -30.122 2.505 21.800 1.00 54.19 321 ARG A O 1
ATOM 2465 N N . SER A 1 322 ? -29.991 1.352 23.711 1.00 51.72 322 SER A N 1
ATOM 2466 C CA . SER A 1 322 ? -28.709 1.895 24.161 1.00 51.72 322 SER A CA 1
ATOM 2467 C C . SER A 1 322 ? -27.543 1.177 23.473 1.00 51.72 322 SER A C 1
ATOM 2469 O O . SER A 1 322 ? -27.316 -0.015 23.668 1.00 51.72 322 SER A O 1
ATOM 2471 N N . MET A 1 323 ? -26.787 1.931 22.672 1.00 55.38 323 MET A N 1
ATOM 2472 C CA . MET A 1 323 ? -25.557 1.479 22.017 1.00 55.38 323 MET A CA 1
ATOM 2473 C C . MET A 1 323 ? -24.374 2.293 22.533 1.00 55.38 323 MET A C 1
ATOM 2475 O O . MET A 1 323 ? -24.425 3.526 22.537 1.00 55.38 323 MET A O 1
ATOM 2479 N N . HIS A 1 324 ? -23.291 1.619 22.917 1.00 63.41 324 HIS A N 1
ATOM 2480 C CA . HIS A 1 324 ? -22.047 2.273 23.314 1.00 63.41 324 HIS A CA 1
ATOM 2481 C C . HIS A 1 324 ? -20.964 2.014 22.257 1.00 63.41 324 HIS A C 1
ATOM 2483 O O . HIS A 1 324 ? -20.510 0.875 22.118 1.00 63.41 324 HIS A O 1
ATOM 2489 N N . PRO A 1 325 ? -20.551 3.039 21.488 1.00 60.28 325 PRO A N 1
ATOM 2490 C CA . PRO A 1 325 ? -19.496 2.885 20.501 1.00 60.28 325 PRO A CA 1
ATOM 2491 C C . PRO A 1 325 ? -18.133 2.810 21.188 1.00 60.28 325 PRO A C 1
ATOM 2493 O O . PRO A 1 325 ? -17.821 3.578 22.098 1.00 60.28 325 PRO A O 1
ATOM 2496 N N . TRP A 1 326 ? -17.297 1.910 20.697 1.00 71.94 326 TRP A N 1
ATOM 2497 C CA . TRP A 1 326 ? -15.950 1.673 21.176 1.00 71.94 326 TRP A CA 1
ATOM 2498 C C . TRP A 1 326 ? -14.994 1.546 19.989 1.00 71.94 326 TRP A C 1
ATOM 2500 O O . TRP A 1 326 ? -15.345 1.000 18.948 1.00 71.94 326 TRP A O 1
ATOM 2510 N N . LEU A 1 327 ? -13.780 2.077 20.117 1.00 69.19 327 LEU A N 1
ATOM 2511 C CA . LEU A 1 327 ? -12.737 1.935 19.108 1.00 69.19 327 LEU A CA 1
ATOM 2512 C C . LEU A 1 327 ? -11.590 1.132 19.712 1.00 69.19 327 LEU A C 1
ATOM 2514 O O . LEU A 1 327 ? -10.987 1.567 20.692 1.00 69.19 327 LEU A O 1
ATOM 2518 N N . VAL A 1 328 ? -11.296 -0.025 19.122 1.00 70.12 328 VAL A N 1
ATOM 2519 C CA . VAL A 1 328 ? -10.253 -0.929 19.617 1.00 70.12 328 VAL A CA 1
ATOM 2520 C C . VAL A 1 328 ? -9.105 -0.973 18.624 1.00 70.12 328 VAL A C 1
ATOM 2522 O O . VAL A 1 328 ? -9.296 -1.242 17.436 1.00 70.12 328 VAL A O 1
ATOM 2525 N N . HIS A 1 329 ? -7.902 -0.676 19.108 1.00 69.88 329 HIS A N 1
ATOM 2526 C CA . HIS A 1 329 ? -6.704 -0.659 18.282 1.00 69.88 329 HIS A CA 1
ATOM 2527 C C . HIS A 1 329 ? -6.224 -2.064 17.979 1.00 69.88 329 HIS A C 1
ATOM 2529 O O . HIS A 1 329 ? -6.377 -2.994 18.762 1.00 69.88 329 HIS A O 1
ATOM 2535 N N . VAL A 1 330 ? -5.594 -2.213 16.827 1.00 66.50 330 VAL A N 1
ATOM 2536 C CA . VAL A 1 330 ? -5.253 -3.546 16.355 1.00 66.50 330 VAL A CA 1
ATOM 2537 C C . VAL A 1 330 ? -3.889 -3.997 16.818 1.00 66.50 330 VAL A C 1
ATOM 2539 O O . VAL A 1 330 ? -3.669 -5.181 16.971 1.00 66.50 330 VAL A O 1
ATOM 2542 N N . LYS A 1 331 ? -2.937 -3.098 17.026 1.00 60.06 331 LYS A N 1
ATOM 2543 C CA . LYS A 1 331 ? -1.573 -3.543 17.326 1.00 60.06 331 LYS A CA 1
ATOM 2544 C C . LYS A 1 331 ? -0.757 -2.579 18.174 1.00 60.06 331 LYS A C 1
ATOM 2546 O O . LYS A 1 331 ? 0.226 -3.024 18.754 1.00 60.06 331 LYS A O 1
ATOM 2551 N N . ALA A 1 332 ? -1.127 -1.295 18.205 1.00 51.62 332 ALA A N 1
ATOM 2552 C CA . ALA A 1 332 ? -0.148 -0.203 18.261 1.00 51.62 332 ALA A CA 1
ATOM 2553 C C . ALA A 1 332 ? 0.947 -0.385 17.182 1.00 51.62 332 ALA A C 1
ATOM 2555 O O . ALA A 1 332 ? 1.249 -1.490 16.721 1.00 51.62 332 ALA A O 1
ATOM 2556 N N . SER A 1 333 ? 1.490 0.688 16.636 1.00 35.22 333 SER A N 1
ATOM 2557 C CA . SER A 1 333 ? 2.506 0.524 15.605 1.00 35.22 333 SER A CA 1
ATOM 2558 C C . SER A 1 333 ? 3.749 -0.171 16.207 1.00 35.22 333 SER A C 1
ATOM 2560 O O . SER A 1 333 ? 4.273 0.214 17.244 1.00 35.22 333 SER A O 1
ATOM 2562 N N . ARG A 1 334 ? 4.269 -1.228 15.568 1.00 36.62 334 ARG A N 1
ATOM 2563 C CA . ARG A 1 334 ? 5.511 -1.898 16.025 1.00 36.62 334 ARG A CA 1
ATOM 2564 C C . ARG A 1 334 ? 6.779 -1.059 15.787 1.00 36.62 334 ARG A C 1
ATOM 2566 O O . ARG A 1 334 ? 7.877 -1.538 16.047 1.00 36.62 334 ARG A O 1
ATOM 2573 N N . VAL A 1 335 ? 6.637 0.150 15.249 1.00 37.88 335 VAL A N 1
ATOM 2574 C CA . VAL A 1 335 ? 7.730 1.045 14.874 1.00 37.88 335 VAL A CA 1
ATOM 2575 C C . VAL A 1 335 ? 7.386 2.422 15.448 1.00 37.88 335 VAL A C 1
ATOM 2577 O O . VAL A 1 335 ? 6.464 3.040 14.927 1.00 37.88 335 VAL A O 1
ATOM 2580 N N . PRO A 1 336 ? 8.097 2.917 16.478 1.00 39.34 336 PRO A N 1
ATOM 2581 C CA . PRO A 1 336 ? 7.772 4.159 17.196 1.00 39.34 336 PRO A CA 1
ATOM 2582 C C . PRO A 1 336 ? 7.472 5.368 16.292 1.00 39.34 336 PRO A C 1
ATOM 2584 O O . PRO A 1 336 ? 6.622 6.192 16.608 1.00 39.34 336 PRO A O 1
ATOM 2587 N N . GLU A 1 337 ? 8.102 5.424 15.118 1.00 42.53 337 GLU A N 1
ATOM 2588 C CA . GLU A 1 337 ? 7.929 6.461 14.091 1.00 42.53 337 GLU A CA 1
ATOM 2589 C C . GLU A 1 337 ? 6.500 6.540 13.507 1.00 42.53 337 GLU A C 1
ATOM 2591 O O . GLU A 1 337 ? 6.114 7.574 12.966 1.00 42.53 337 GLU A O 1
ATOM 2596 N N . PHE A 1 338 ? 5.694 5.474 13.618 1.00 40.97 338 PHE A N 1
ATOM 2597 C CA . PHE A 1 338 ? 4.285 5.443 13.196 1.00 40.97 338 PHE A CA 1
ATOM 2598 C C . PHE A 1 338 ? 3.289 5.617 14.356 1.00 40.97 338 PHE A C 1
ATOM 2600 O O . PHE A 1 338 ? 2.101 5.826 14.093 1.00 40.97 338 PHE A O 1
ATOM 2607 N N . ASP A 1 339 ? 3.756 5.539 15.607 1.00 41.66 339 ASP A N 1
ATOM 2608 C CA . ASP A 1 339 ? 2.960 5.736 16.828 1.00 41.66 339 ASP A CA 1
ATOM 2609 C C . ASP A 1 339 ? 3.097 7.133 17.415 1.00 41.66 339 ASP A C 1
ATOM 2611 O O . ASP A 1 339 ? 2.390 7.463 18.368 1.00 41.66 339 ASP A O 1
ATOM 2615 N N . ASP A 1 340 ? 3.957 7.971 16.849 1.00 45.19 340 ASP A N 1
ATOM 2616 C CA . ASP A 1 340 ? 4.009 9.368 17.221 1.00 45.19 340 ASP A CA 1
ATOM 2617 C C . ASP A 1 340 ? 2.860 10.116 16.537 1.00 45.19 340 ASP A C 1
ATOM 2619 O O . ASP A 1 340 ? 2.926 10.410 15.335 1.00 45.19 340 ASP A O 1
ATOM 2623 N N . PRO A 1 341 ? 1.777 10.490 17.255 1.00 51.78 341 PRO A N 1
ATOM 2624 C CA . PRO A 1 341 ? 1.005 11.623 16.810 1.00 51.78 341 PRO A CA 1
ATOM 2625 C C . PRO A 1 341 ? 1.976 12.798 16.743 1.00 51.78 341 PRO A C 1
ATOM 2627 O O . PRO A 1 341 ? 2.394 13.339 17.768 1.00 51.78 341 PRO A O 1
ATOM 2630 N N . ILE A 1 342 ? 2.317 13.173 15.509 1.00 60.81 342 ILE A N 1
ATOM 2631 C CA . ILE A 1 342 ? 2.833 14.490 15.147 1.00 60.81 342 ILE A CA 1
ATOM 2632 C C . ILE A 1 342 ? 2.146 15.505 16.061 1.00 60.81 342 ILE A C 1
ATOM 2634 O O . ILE A 1 342 ? 0.920 15.411 16.239 1.00 60.81 342 ILE A O 1
ATOM 2638 N N . ARG A 1 343 ? 2.926 16.411 16.662 1.00 61.25 343 ARG A N 1
ATOM 2639 C CA . ARG A 1 343 ? 2.458 17.321 17.711 1.00 61.25 343 ARG A CA 1
ATOM 2640 C C . ARG A 1 343 ? 1.028 17.782 17.419 1.00 61.25 343 ARG A C 1
ATOM 2642 O O . ARG A 1 343 ? 0.777 18.360 16.357 1.00 61.25 343 ARG A O 1
ATOM 2649 N N . PRO A 1 344 ? 0.073 17.507 18.323 1.00 58.59 344 PRO A N 1
ATOM 2650 C CA . PRO A 1 344 ? -1.317 17.793 18.037 1.00 58.59 344 PRO A CA 1
ATOM 2651 C C . PRO A 1 344 ? -1.463 19.297 17.797 1.00 58.59 344 PRO A C 1
ATOM 2653 O O . PRO A 1 344 ? -0.995 20.115 18.590 1.00 58.59 344 PRO A O 1
ATOM 2656 N N . LEU A 1 345 ? -2.111 19.661 16.688 1.00 57.00 345 LEU A N 1
ATOM 2657 C CA . LEU A 1 345 ? -2.356 21.067 16.342 1.00 57.00 345 LEU A CA 1
ATOM 2658 C C . LEU A 1 345 ? -3.278 21.761 17.360 1.00 57.00 345 LEU A C 1
ATOM 2660 O O . LEU A 1 345 ? -3.318 22.987 17.416 1.00 57.00 345 LEU A O 1
ATOM 2664 N N . TRP A 1 346 ? -4.006 20.979 18.163 1.00 62.38 346 TRP A N 1
ATOM 2665 C CA . TRP A 1 346 ? -4.970 21.442 19.158 1.00 62.38 346 TRP A CA 1
ATOM 2666 C C . TRP A 1 346 ? -4.813 20.654 20.464 1.00 62.38 346 TRP A C 1
ATOM 2668 O O . TRP A 1 346 ? -4.439 19.483 20.439 1.00 62.38 346 TRP A O 1
ATOM 2678 N N . ALA A 1 347 ? -5.103 21.279 21.608 1.00 50.78 347 ALA A N 1
ATOM 2679 C CA . ALA A 1 347 ? -5.002 20.629 22.915 1.00 50.78 347 ALA A CA 1
ATOM 2680 C C . ALA A 1 347 ? -5.967 19.430 23.039 1.00 50.78 347 ALA A C 1
ATOM 2682 O O . ALA A 1 347 ? -7.109 19.486 22.577 1.00 50.78 347 ALA A O 1
ATOM 2683 N N . TYR A 1 348 ? -5.507 18.346 23.670 1.00 51.03 348 TYR A N 1
ATOM 2684 C CA . TYR A 1 348 ? -6.319 17.153 23.925 1.00 51.03 348 TYR A CA 1
ATOM 2685 C C . TYR A 1 348 ? -7.507 17.459 24.850 1.00 51.03 348 TYR A C 1
ATOM 2687 O O . TYR A 1 348 ? -7.390 18.239 25.796 1.00 51.03 348 TYR A O 1
ATOM 2695 N N . ARG A 1 349 ? -8.634 16.762 24.636 1.00 44.62 349 ARG A N 1
ATOM 2696 C CA . ARG A 1 349 ? -9.617 16.554 25.712 1.00 44.62 349 ARG A CA 1
ATOM 2697 C C . ARG A 1 349 ? -8.964 15.693 26.793 1.00 44.62 349 ARG A C 1
ATOM 2699 O O . ARG A 1 349 ? -8.211 14.778 26.462 1.00 44.62 349 ARG A O 1
ATOM 2706 N N . GLN A 1 350 ? -9.247 15.979 28.062 1.00 39.38 350 GLN A N 1
ATOM 2707 C CA . GLN A 1 350 ? -8.715 15.173 29.160 1.00 39.38 350 GLN A CA 1
ATOM 2708 C C . GLN A 1 350 ? -9.124 13.701 28.972 1.00 39.38 350 GLN A C 1
ATOM 2710 O O . GLN A 1 350 ? -10.283 13.438 28.632 1.00 39.38 350 GLN A O 1
ATOM 2715 N N . PRO A 1 351 ? -8.190 12.747 29.136 1.00 46.88 351 PRO A N 1
ATOM 2716 C CA . PRO A 1 351 ? -8.518 11.335 29.026 1.00 46.88 351 PRO A CA 1
ATOM 2717 C C . PRO A 1 351 ? -9.558 10.949 30.091 1.00 46.88 351 PRO A C 1
ATOM 2719 O O . PRO A 1 351 ? -9.600 11.570 31.159 1.00 46.88 351 PRO A O 1
ATOM 2722 N N . PRO A 1 352 ? -10.394 9.927 29.833 1.00 42.16 352 PRO A N 1
ATOM 2723 C CA . PRO A 1 352 ? -11.280 9.393 30.858 1.00 42.16 352 PRO A CA 1
ATOM 2724 C C . PRO A 1 352 ? -10.469 8.966 32.089 1.00 42.16 352 PRO A C 1
ATOM 2726 O O . PRO A 1 352 ? -9.359 8.443 31.969 1.00 42.16 352 PRO A O 1
ATOM 2729 N N . GLN A 1 353 ? -11.020 9.215 33.278 1.00 44.19 353 GLN A N 1
ATOM 2730 C CA . GLN A 1 353 ? -10.382 8.867 34.549 1.00 44.19 353 GLN A CA 1
ATOM 2731 C C . GLN A 1 353 ? -10.106 7.354 34.625 1.00 44.19 353 GLN A C 1
ATOM 2733 O O . GLN A 1 353 ? -10.896 6.543 34.143 1.00 44.19 353 GLN A O 1
ATOM 2738 N N . SER A 1 354 ? -8.978 6.966 35.226 1.00 43.44 354 SER A N 1
ATOM 2739 C CA . SER A 1 354 ? -8.441 5.593 35.197 1.00 43.44 354 SER A CA 1
ATOM 2740 C C . SER A 1 354 ? -9.400 4.524 35.730 1.00 43.44 354 SER A C 1
ATOM 2742 O O . SER A 1 354 ? -9.391 3.407 35.223 1.00 43.44 354 SER A O 1
ATOM 2744 N N . PHE A 1 355 ? -10.262 4.860 36.690 1.00 49.66 355 PHE A N 1
ATOM 2745 C CA . PHE A 1 355 ? -11.246 3.940 37.273 1.00 49.66 355 PHE A CA 1
ATOM 2746 C C . PHE A 1 355 ? -12.471 3.669 36.378 1.00 49.66 355 PHE A C 1
ATOM 2748 O O . PHE A 1 355 ? -13.269 2.779 36.680 1.00 49.66 355 PHE A O 1
ATOM 2755 N N . HIS A 1 356 ? -12.623 4.407 35.272 1.00 46.56 356 HIS A N 1
ATOM 2756 C CA . HIS A 1 356 ? -13.618 4.139 34.228 1.00 46.56 356 HIS A CA 1
ATOM 2757 C C . HIS A 1 356 ? -13.105 3.178 33.141 1.00 46.56 356 HIS A C 1
ATOM 2759 O O . HIS A 1 356 ? -13.860 2.825 32.236 1.00 46.56 356 HIS A O 1
ATOM 2765 N N . ILE A 1 357 ? -11.835 2.760 33.199 1.00 56.84 357 ILE A N 1
ATOM 2766 C CA . ILE A 1 357 ? -11.188 1.952 32.162 1.00 56.84 357 ILE A CA 1
ATOM 2767 C C . ILE A 1 357 ? -10.891 0.562 32.727 1.00 56.84 357 ILE A C 1
ATOM 2769 O O . ILE A 1 357 ? -10.103 0.422 33.657 1.00 56.84 357 ILE A O 1
ATOM 2773 N N . LEU A 1 358 ? -11.496 -0.474 32.140 1.00 60.78 358 LEU A N 1
ATOM 2774 C CA . LEU A 1 358 ? -11.284 -1.868 32.548 1.00 60.78 358 LEU A CA 1
ATOM 2775 C C . LEU A 1 358 ? -9.850 -2.354 32.252 1.00 60.78 358 LEU A C 1
ATOM 2777 O O . LEU A 1 358 ? -9.269 -3.129 33.006 1.00 60.78 358 LEU A O 1
ATOM 2781 N N . GLY A 1 359 ? -9.273 -1.897 31.141 1.00 68.44 359 GLY A N 1
ATOM 2782 C CA . GLY A 1 359 ? -7.960 -2.311 30.664 1.00 68.44 359 GLY A CA 1
ATOM 2783 C C . GLY A 1 359 ? -7.674 -1.803 29.252 1.00 68.44 359 GLY A C 1
ATOM 2784 O O . GLY A 1 359 ? -8.485 -1.085 28.663 1.00 68.44 359 GLY A O 1
ATOM 2785 N N . ASN A 1 360 ? -6.522 -2.185 28.702 1.00 71.94 360 ASN A N 1
ATOM 2786 C CA . ASN A 1 360 ? -6.142 -1.853 27.329 1.00 71.94 360 ASN A CA 1
ATOM 2787 C C . ASN A 1 360 ? -6.641 -2.946 26.382 1.00 71.94 360 ASN A C 1
ATOM 2789 O O . ASN A 1 360 ? -6.123 -4.061 26.408 1.00 71.94 360 ASN A O 1
ATOM 2793 N N . ALA A 1 361 ? -7.631 -2.629 25.550 1.00 74.75 361 ALA A N 1
ATOM 2794 C CA . ALA A 1 361 ? -8.131 -3.542 24.528 1.00 74.75 361 ALA A CA 1
ATOM 2795 C C . ALA A 1 361 ? -7.321 -3.438 23.233 1.00 74.75 361 ALA A C 1
ATOM 2797 O O . ALA A 1 361 ? -7.154 -2.340 22.693 1.00 74.75 361 ALA A O 1
ATOM 2798 N N . VAL A 1 362 ? -6.837 -4.580 22.742 1.00 80.38 362 VAL A N 1
ATOM 2799 C CA . VAL A 1 362 ? -6.011 -4.697 21.535 1.00 80.38 362 VAL A CA 1
ATOM 2800 C C . VAL A 1 362 ? -6.351 -5.988 20.778 1.00 80.38 362 VAL A C 1
ATOM 2802 O O . VAL A 1 362 ? -6.626 -7.011 21.398 1.00 80.38 362 VAL A O 1
ATOM 2805 N N . PHE A 1 363 ? -6.296 -5.982 19.444 1.00 78.62 363 PHE A N 1
ATOM 2806 C CA . PHE A 1 363 ? -6.348 -7.223 18.655 1.00 78.62 363 PHE A CA 1
ATOM 2807 C C . PHE A 1 363 ? -4.972 -7.901 18.557 1.00 78.62 363 PHE A C 1
ATOM 2809 O O . PHE A 1 363 ? -4.192 -7.658 17.640 1.00 78.62 363 PHE A O 1
ATOM 2816 N N . GLU A 1 364 ? -4.643 -8.792 19.487 1.00 79.81 364 GLU A N 1
ATOM 2817 C CA . GLU A 1 364 ? -3.356 -9.491 19.428 1.00 79.81 364 GLU A CA 1
ATOM 2818 C C . GLU A 1 364 ? -3.215 -10.359 18.154 1.00 79.81 364 GLU A C 1
ATOM 2820 O O . GLU A 1 364 ? -4.194 -10.946 17.673 1.00 79.81 364 GLU A O 1
ATOM 2825 N N . PRO A 1 365 ? -1.996 -10.468 17.582 1.00 78.44 365 PRO A N 1
ATOM 2826 C CA . PRO A 1 365 ? -1.752 -11.348 16.446 1.00 78.44 365 PRO A CA 1
ATOM 2827 C C . PRO A 1 365 ? -2.058 -12.803 16.815 1.00 78.44 365 PRO A C 1
ATOM 2829 O O . PRO A 1 365 ? -1.865 -13.215 17.957 1.00 78.44 365 PRO A O 1
ATOM 2832 N N . ASP A 1 366 ? -2.480 -13.598 15.832 1.00 73.88 366 ASP A N 1
ATOM 2833 C CA . ASP A 1 366 ? -2.765 -15.019 16.043 1.00 73.88 366 ASP A CA 1
ATOM 2834 C C . ASP A 1 366 ? -1.514 -15.712 16.618 1.00 73.88 366 ASP A C 1
ATOM 2836 O O . ASP A 1 366 ? -0.461 -15.682 15.968 1.00 73.88 366 ASP A O 1
ATOM 2840 N N . PRO A 1 367 ? -1.595 -16.358 17.797 1.00 71.06 367 PRO A N 1
ATOM 2841 C CA . PRO A 1 367 ? -0.436 -16.936 18.475 1.00 71.06 367 PRO A CA 1
ATOM 2842 C C . PRO A 1 367 ? 0.266 -18.024 17.650 1.00 71.06 367 PRO A C 1
ATOM 2844 O O . PRO A 1 367 ? 1.453 -18.278 17.846 1.00 71.06 367 PRO A O 1
ATOM 2847 N N . VAL A 1 368 ? -0.433 -18.656 16.699 1.00 72.38 368 VAL A N 1
ATOM 2848 C CA . VAL A 1 368 ? 0.137 -19.724 15.862 1.00 72.38 368 VAL A CA 1
ATOM 2849 C C . VAL A 1 368 ? 0.861 -19.162 14.639 1.00 72.38 368 VAL A C 1
ATOM 2851 O O . VAL A 1 368 ? 1.952 -19.612 14.279 1.00 72.38 368 VAL A O 1
ATOM 2854 N N . THR A 1 369 ? 0.246 -18.200 13.953 1.00 69.00 369 THR A N 1
ATOM 2855 C CA . THR A 1 369 ? 0.771 -17.680 12.682 1.00 69.00 369 THR A CA 1
ATOM 2856 C C . THR A 1 369 ? 1.579 -16.392 12.844 1.00 69.00 369 THR A C 1
ATOM 2858 O O . THR A 1 369 ? 2.351 -16.060 11.940 1.00 69.00 369 THR A O 1
ATOM 2861 N N . ASN A 1 370 ? 1.445 -15.703 13.986 1.00 72.38 370 ASN A N 1
ATOM 2862 C CA . ASN A 1 370 ? 1.910 -14.338 14.268 1.00 72.38 370 ASN A CA 1
ATOM 2863 C C . ASN A 1 370 ? 1.409 -13.309 13.231 1.00 72.38 370 ASN A C 1
ATOM 2865 O O . ASN A 1 370 ? 2.028 -12.265 13.011 1.00 72.38 370 ASN A O 1
ATOM 2869 N N . GLN A 1 371 ? 0.304 -13.625 12.549 1.00 72.38 371 GLN A N 1
ATOM 2870 C CA . GLN A 1 371 ? -0.352 -12.738 11.594 1.00 72.38 371 GLN A CA 1
ATOM 2871 C C . GLN A 1 371 ? -1.411 -11.894 12.306 1.00 72.38 371 GLN A C 1
ATOM 2873 O O . GLN A 1 371 ? -1.948 -12.283 13.338 1.00 72.38 371 GLN A O 1
ATOM 2878 N N . GLU A 1 372 ? -1.705 -10.719 11.754 1.00 73.81 372 GLU A N 1
ATOM 2879 C CA . GLU A 1 372 ? -2.780 -9.863 12.264 1.00 73.81 372 GLU A CA 1
ATOM 2880 C C . GLU A 1 372 ? -4.139 -10.538 12.110 1.00 73.81 372 GLU A C 1
ATOM 2882 O O . GLU A 1 372 ? -4.447 -11.083 11.046 1.00 73.81 372 GLU A O 1
ATOM 2887 N N . GLN A 1 373 ? -4.950 -10.452 13.159 1.00 76.81 373 GLN A N 1
ATOM 2888 C CA . GLN A 1 373 ? -6.325 -10.925 13.176 1.00 76.81 373 GLN A CA 1
ATOM 2889 C C . GLN A 1 373 ? -7.244 -9.869 13.789 1.00 76.81 373 GLN A C 1
ATOM 2891 O O . GLN A 1 373 ? -6.787 -8.979 14.496 1.00 76.81 373 GLN A O 1
ATOM 2896 N N . TRP A 1 374 ? -8.539 -9.992 13.510 1.00 77.44 374 TRP A N 1
ATOM 2897 C CA . TRP A 1 374 ? -9.582 -9.048 13.945 1.00 77.44 374 TRP A CA 1
ATOM 2898 C C . TRP A 1 374 ? -10.776 -9.785 14.557 1.00 77.44 374 TRP A C 1
ATOM 2900 O O . TRP A 1 374 ? -11.854 -9.226 14.699 1.00 77.44 374 TRP A O 1
ATOM 2910 N N . ASN A 1 375 ? -10.598 -11.072 14.853 1.00 75.69 375 ASN A N 1
ATOM 2911 C CA . ASN A 1 375 ? -11.672 -11.960 15.291 1.00 75.69 375 ASN A CA 1
ATOM 2912 C C . ASN A 1 375 ? -11.770 -12.033 16.818 1.00 75.69 375 ASN A C 1
ATOM 2914 O O . ASN A 1 375 ? -12.712 -12.617 17.342 1.00 75.69 375 ASN A O 1
ATOM 2918 N N . GLU A 1 376 ? -10.778 -11.496 17.526 1.00 82.75 376 GLU A N 1
ATOM 2919 C CA . GLU A 1 376 ? -10.639 -11.628 18.969 1.00 82.75 376 GLU A CA 1
ATOM 2920 C C . GLU A 1 376 ? -9.914 -10.403 19.532 1.00 82.75 376 GLU A C 1
ATOM 2922 O O . GLU A 1 376 ? -8.816 -10.065 19.088 1.00 82.75 376 GLU A O 1
ATOM 2927 N N . ILE A 1 377 ? -10.549 -9.738 20.491 1.00 84.00 377 ILE A N 1
ATOM 2928 C CA . ILE A 1 377 ? -9.992 -8.631 21.261 1.00 84.00 377 ILE A CA 1
ATOM 2929 C C . ILE A 1 377 ? -9.410 -9.206 22.546 1.00 84.00 377 ILE A C 1
ATOM 2931 O O . ILE A 1 377 ? -10.123 -9.845 23.318 1.00 84.00 377 ILE A O 1
ATOM 2935 N N . THR A 1 378 ? -8.146 -8.905 22.814 1.00 84.38 378 THR A N 1
ATOM 2936 C CA . THR A 1 378 ? -7.527 -9.125 24.118 1.00 84.38 378 THR A CA 1
ATOM 2937 C C . THR A 1 378 ? -7.617 -7.833 24.925 1.00 84.38 378 THR A C 1
ATOM 2939 O O . THR A 1 378 ? -7.098 -6.797 24.512 1.00 84.38 378 THR A O 1
ATOM 2942 N N . ILE A 1 379 ? -8.251 -7.869 26.095 1.00 81.06 379 ILE A N 1
ATOM 2943 C CA . ILE A 1 379 ? -8.156 -6.801 27.091 1.00 81.06 379 ILE A CA 1
ATOM 2944 C C . ILE A 1 379 ? -7.066 -7.167 28.094 1.00 81.06 379 ILE A C 1
ATOM 2946 O O . ILE A 1 379 ? -7.191 -8.152 28.821 1.00 81.06 379 ILE A O 1
ATOM 2950 N N . HIS A 1 380 ? -6.021 -6.345 28.158 1.00 76.31 380 HIS A N 1
ATOM 2951 C CA . HIS A 1 380 ? -5.018 -6.395 29.217 1.00 76.31 380 HIS A CA 1
ATOM 2952 C C . HIS A 1 380 ? -5.530 -5.617 30.422 1.00 76.31 380 HIS A C 1
ATOM 2954 O O . HIS A 1 380 ? -5.670 -4.390 30.366 1.00 76.31 380 HIS A O 1
ATOM 2960 N N . LEU A 1 381 ? -5.829 -6.328 31.499 1.00 73.62 381 LEU A N 1
ATOM 2961 C CA . LEU A 1 381 ? -6.336 -5.735 32.727 1.00 73.62 381 LEU A CA 1
ATOM 2962 C C . LEU A 1 381 ? -5.167 -5.049 33.450 1.00 73.62 381 LEU A C 1
ATOM 2964 O O . LEU A 1 381 ? -4.095 -5.632 33.608 1.00 73.62 381 LEU A O 1
ATOM 2968 N N . LYS A 1 382 ? -5.339 -3.781 33.853 1.00 60.62 382 LYS A N 1
ATOM 2969 C CA . LYS A 1 382 ? -4.352 -3.118 34.720 1.00 60.62 382 LYS A CA 1
ATOM 2970 C C . LYS A 1 382 ? -4.428 -3.810 36.080 1.00 60.62 382 LYS A C 1
ATOM 2972 O O . LYS A 1 382 ? -5.496 -3.810 36.687 1.00 60.62 382 LYS A O 1
ATOM 2977 N N . GLY A 1 383 ? -3.331 -4.448 36.489 1.00 53.47 383 GLY A N 1
ATOM 2978 C CA . GLY A 1 383 ? -3.283 -5.332 37.655 1.00 53.47 383 GLY A CA 1
ATOM 2979 C C . GLY A 1 383 ? -3.975 -4.762 38.899 1.00 53.47 383 GLY A C 1
ATOM 2980 O O . GLY A 1 383 ? -3.886 -3.567 39.162 1.00 53.47 383 GLY A O 1
ATOM 2981 N N . SER A 1 384 ? -4.664 -5.650 39.625 1.00 46.25 384 SER A N 1
ATOM 2982 C CA . SER A 1 384 ? -5.220 -5.550 40.992 1.00 46.25 384 SER A CA 1
ATOM 2983 C C . SER A 1 384 ? -6.113 -4.362 41.405 1.00 46.25 384 SER A C 1
ATOM 2985 O O . SER A 1 384 ? -6.960 -4.551 42.274 1.00 46.25 384 SER A O 1
ATOM 2987 N N . GLU A 1 385 ? -6.002 -3.166 40.826 1.00 47.28 385 GLU A N 1
ATOM 2988 C CA . GLU A 1 385 ? -6.650 -1.956 41.368 1.00 47.28 385 GLU A CA 1
ATOM 2989 C C . GLU A 1 385 ? -8.074 -1.715 40.832 1.00 47.28 385 GLU A C 1
ATOM 2991 O O . GLU A 1 385 ? -8.892 -1.086 41.499 1.00 47.28 385 GLU A O 1
ATOM 2996 N N . GLY A 1 386 ? -8.415 -2.225 39.641 1.00 44.03 386 GLY A N 1
ATOM 2997 C CA . GLY A 1 386 ? -9.681 -1.886 38.965 1.00 44.03 386 GLY A CA 1
ATOM 2998 C C . GLY A 1 386 ? -10.847 -2.862 39.171 1.00 44.03 386 GLY A C 1
ATOM 2999 O O . GLY A 1 386 ? -12.008 -2.471 39.032 1.00 44.03 386 GLY A O 1
ATOM 3000 N N . VAL A 1 387 ? -10.554 -4.128 39.484 1.00 48.06 387 VAL A N 1
ATOM 3001 C CA . VAL A 1 387 ? -11.561 -5.209 39.517 1.00 48.06 387 VAL A CA 1
ATOM 3002 C C . VAL A 1 387 ? -12.113 -5.427 40.931 1.00 48.06 387 VAL A C 1
ATOM 3004 O O . VAL A 1 387 ? -13.267 -5.811 41.084 1.00 48.06 387 VAL A O 1
ATOM 3007 N N . THR A 1 388 ? -11.345 -5.098 41.973 1.00 42.22 388 THR A N 1
ATOM 3008 C CA . THR A 1 388 ? -11.715 -5.392 43.371 1.00 42.22 388 THR A CA 1
ATOM 3009 C C . THR A 1 388 ? -11.691 -4.205 44.329 1.00 42.22 388 THR A C 1
ATOM 3011 O O . THR A 1 388 ? -12.226 -4.339 45.425 1.00 42.22 388 THR A O 1
ATOM 3014 N N . SER A 1 389 ? -11.134 -3.046 43.961 1.00 40.72 389 SER A N 1
ATOM 3015 C CA . SER A 1 389 ? -11.048 -1.905 44.882 1.00 40.72 389 SER A CA 1
ATOM 3016 C C . SER A 1 389 ? -11.590 -0.615 44.276 1.00 40.72 389 SER A C 1
ATOM 3018 O O . SER A 1 389 ? -10.851 0.221 43.764 1.00 40.72 389 SER A O 1
ATOM 3020 N N . VAL A 1 390 ? -12.899 -0.410 44.413 1.00 40.12 390 VAL A N 1
ATOM 3021 C CA . VAL A 1 390 ? -13.383 0.937 44.728 1.00 40.12 390 VAL A CA 1
ATOM 3022 C C . VAL A 1 390 ? -13.280 1.053 46.245 1.00 40.12 390 VAL A C 1
ATOM 3024 O O . VAL A 1 390 ? -13.676 0.142 46.968 1.00 40.12 390 VAL A O 1
ATOM 3027 N N . SER A 1 391 ? -12.668 2.125 46.728 1.00 40.88 391 SER A N 1
ATOM 3028 C CA . SER A 1 391 ? -12.604 2.469 48.147 1.00 40.88 391 SER A CA 1
ATOM 3029 C C . SER A 1 391 ? -13.972 2.288 48.826 1.00 40.88 391 SER A C 1
ATOM 3031 O O . SER A 1 391 ? -14.890 3.058 48.555 1.00 40.88 391 SER A O 1
ATOM 3033 N N . GLY A 1 392 ? -14.079 1.281 49.702 1.00 39.41 392 GLY A N 1
ATOM 3034 C CA . GLY A 1 392 ? -15.287 0.933 50.460 1.00 39.41 392 GLY A CA 1
ATOM 3035 C C . GLY A 1 392 ? -16.105 -0.193 49.819 1.00 39.41 392 GLY A C 1
ATOM 3036 O O . GLY A 1 392 ? -16.698 0.026 48.778 1.00 39.41 392 GLY A O 1
ATOM 3037 N N . SER A 1 393 ? -16.110 -1.380 50.450 1.00 41.84 393 SER A N 1
ATOM 3038 C CA . SER A 1 393 ? -17.055 -2.530 50.374 1.00 41.84 393 SER A CA 1
ATOM 3039 C C . SER A 1 393 ? -17.746 -2.954 49.055 1.00 41.84 393 SER A C 1
ATOM 3041 O O . SER A 1 393 ? -18.557 -3.879 49.083 1.00 41.84 393 SER A O 1
ATOM 3043 N N . VAL A 1 394 ? -17.457 -2.356 47.902 1.00 48.62 394 VAL A N 1
ATOM 3044 C CA . VAL A 1 394 ? -18.164 -2.592 46.637 1.00 48.62 394 VAL A CA 1
ATOM 3045 C C . VAL A 1 394 ? -17.339 -3.532 45.761 1.00 48.62 394 VAL A C 1
ATOM 3047 O O . VAL A 1 394 ? -16.307 -3.154 45.207 1.00 48.62 394 VAL A O 1
ATOM 3050 N N . THR A 1 395 ? -17.801 -4.776 45.618 1.00 53.97 395 THR A N 1
ATOM 3051 C CA . THR A 1 395 ? -17.176 -5.770 44.732 1.00 53.97 395 THR A CA 1
ATOM 3052 C C . THR A 1 395 ? -17.764 -5.662 43.324 1.00 53.97 395 THR A C 1
ATOM 3054 O O . THR A 1 395 ? -18.958 -5.876 43.118 1.00 53.97 395 THR A O 1
ATOM 3057 N N . LYS A 1 396 ? -16.929 -5.321 42.334 1.00 55.97 396 LYS A N 1
ATOM 3058 C CA . LYS A 1 396 ? -17.284 -5.420 40.912 1.00 55.97 396 LYS A CA 1
ATOM 3059 C C . LYS A 1 396 ? -17.073 -6.868 40.476 1.00 55.97 396 LYS A C 1
ATOM 3061 O O . LYS A 1 396 ? -15.976 -7.394 40.625 1.00 55.97 396 LYS A O 1
ATOM 3066 N N . LYS A 1 397 ? -18.103 -7.520 39.934 1.00 63.97 397 LYS A N 1
ATOM 3067 C CA . LYS A 1 397 ? -17.957 -8.840 39.297 1.00 63.97 397 LYS A CA 1
ATOM 3068 C C . LYS A 1 397 ? -18.142 -8.691 37.795 1.00 63.97 397 LYS A C 1
ATOM 3070 O O . LYS A 1 397 ? -19.137 -8.121 37.348 1.00 63.97 397 LYS A O 1
ATOM 3075 N N . LEU A 1 398 ? -17.180 -9.198 37.030 1.00 69.69 398 LEU A N 1
ATOM 3076 C CA . LEU A 1 398 ? -17.207 -9.186 35.572 1.00 69.69 398 LEU A CA 1
ATOM 3077 C C . LEU A 1 398 ? -17.106 -10.623 35.052 1.00 69.69 398 LEU A C 1
ATOM 3079 O O . LEU A 1 398 ? -16.238 -11.392 35.466 1.00 69.69 398 LEU A O 1
ATOM 3083 N N . VAL A 1 399 ? -18.006 -10.980 34.140 1.00 74.06 399 VAL A N 1
ATOM 3084 C CA . VAL A 1 399 ? -18.042 -12.293 33.491 1.00 74.06 399 VAL A CA 1
ATOM 3085 C C . VAL A 1 399 ? -18.206 -12.095 31.994 1.00 74.06 399 VAL A C 1
ATOM 3087 O O . VAL A 1 399 ? -19.034 -11.295 31.564 1.00 74.06 399 VAL A O 1
ATOM 3090 N N . VAL A 1 400 ? -17.440 -12.836 31.196 1.00 75.50 400 VAL A N 1
ATOM 3091 C CA . VAL A 1 400 ? -17.610 -12.876 29.740 1.00 75.50 400 VAL A CA 1
ATOM 3092 C C . VAL A 1 400 ? -18.121 -14.241 29.318 1.00 75.50 400 VAL A C 1
ATOM 3094 O O . VAL A 1 400 ? -17.527 -15.267 29.650 1.00 75.50 400 VAL A O 1
ATOM 3097 N N . LEU A 1 401 ? -19.235 -14.231 28.591 1.00 72.81 401 LEU A N 1
ATOM 3098 C CA . LEU A 1 401 ? -19.893 -15.411 28.043 1.00 72.81 401 LEU A CA 1
ATOM 3099 C C . LEU A 1 401 ? -19.622 -15.479 26.540 1.00 72.81 401 LEU A C 1
ATOM 3101 O O . LEU A 1 401 ? -19.900 -14.521 25.814 1.00 72.81 401 LEU A O 1
ATOM 3105 N N . LYS A 1 402 ? -19.096 -16.613 26.070 1.00 72.25 402 LYS A N 1
ATOM 3106 C CA . LYS A 1 402 ? -18.816 -16.856 24.650 1.00 72.25 402 LYS A CA 1
ATOM 3107 C C . LYS A 1 402 ? -19.899 -17.753 24.043 1.00 72.25 402 LYS A C 1
ATOM 3109 O O . LYS A 1 402 ? -19.939 -18.934 24.378 1.00 72.25 402 LYS A O 1
ATOM 3114 N N . PRO A 1 403 ? -20.758 -17.252 23.137 1.00 61.88 403 PRO A N 1
ATOM 3115 C CA . PRO A 1 403 ? -21.867 -18.042 22.589 1.00 61.88 403 PRO A CA 1
ATOM 3116 C C . PRO A 1 403 ? -21.417 -19.202 21.689 1.00 61.88 403 PRO A C 1
ATOM 3118 O O . PRO A 1 403 ? -22.155 -20.173 21.530 1.00 61.88 403 PRO A O 1
ATOM 3121 N N . PHE A 1 404 ? -20.217 -19.118 21.107 1.00 60.50 404 PHE A N 1
ATOM 3122 C CA . PHE A 1 404 ? -19.666 -20.137 20.219 1.00 60.50 404 PHE A CA 1
ATOM 3123 C C . PHE A 1 404 ? -18.261 -20.531 20.669 1.00 60.50 404 PHE A C 1
ATOM 3125 O O . PHE A 1 404 ? -17.357 -19.700 20.728 1.00 60.50 404 PHE A O 1
ATOM 3132 N N . LEU A 1 405 ? -18.054 -21.818 20.945 1.00 55.72 405 LEU A N 1
ATOM 3133 C CA . LEU A 1 405 ? -16.718 -22.351 21.195 1.00 55.72 405 LEU A CA 1
ATOM 3134 C C . LEU A 1 405 ? -15.988 -22.596 19.877 1.00 55.72 405 LEU A C 1
ATOM 3136 O O . LEU A 1 405 ? -16.466 -23.337 19.013 1.00 55.72 405 LEU A O 1
ATOM 3140 N N . LYS A 1 406 ? -14.781 -22.034 19.742 1.00 55.91 406 LYS A N 1
ATOM 3141 C CA . LYS A 1 406 ? -13.853 -22.443 18.682 1.00 55.91 406 LYS A CA 1
ATOM 3142 C C . LYS A 1 406 ? -13.526 -23.934 18.875 1.00 55.91 406 LYS A C 1
ATOM 3144 O O . LYS A 1 406 ? -13.232 -24.339 20.001 1.00 55.91 406 LYS A O 1
ATOM 3149 N N . PRO A 1 407 ? -13.485 -24.753 17.810 1.00 52.81 407 PRO A N 1
ATOM 3150 C CA . PRO A 1 407 ? -13.275 -26.206 17.895 1.00 52.81 407 PRO A CA 1
ATOM 3151 C C . PRO A 1 407 ? -11.837 -26.628 18.277 1.00 52.81 407 PRO A C 1
ATOM 3153 O O . PRO A 1 407 ? -11.289 -27.577 17.723 1.00 52.81 407 PRO A O 1
ATOM 3156 N N . LYS A 1 408 ? -11.170 -25.916 19.192 1.00 48.91 408 LYS A N 1
ATOM 3157 C CA . LYS A 1 408 ? -9.710 -25.963 19.343 1.00 48.91 408 LYS A CA 1
ATOM 3158 C C . LYS A 1 408 ? -9.148 -26.647 20.587 1.00 48.91 408 LYS A C 1
ATOM 3160 O O . LYS A 1 408 ? -7.930 -26.6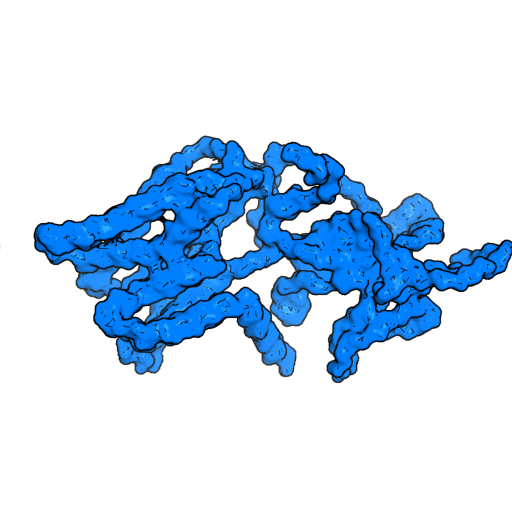60 20.706 1.00 48.91 408 LYS A O 1
ATOM 3165 N N . LEU A 1 409 ? -9.946 -27.263 21.460 1.00 42.88 409 LEU A N 1
ATOM 3166 C CA . LEU A 1 409 ? -9.394 -27.816 22.712 1.00 42.88 409 LEU A CA 1
ATOM 3167 C C . LEU A 1 409 ? -9.550 -29.328 22.940 1.00 42.88 409 LEU A C 1
ATOM 3169 O O . LEU A 1 409 ? -8.936 -29.836 23.867 1.00 42.88 409 LEU A O 1
ATOM 3173 N N . LEU A 1 410 ? -10.263 -30.088 22.095 1.00 37.62 410 LEU A N 1
ATOM 3174 C CA . LEU A 1 410 ? -10.563 -31.505 22.403 1.00 37.62 410 LEU A CA 1
ATOM 3175 C C . LEU A 1 410 ? -10.356 -32.521 21.264 1.00 37.62 410 LEU A C 1
ATOM 3177 O O . LEU A 1 410 ? -10.884 -33.628 21.320 1.00 37.62 410 LEU A O 1
ATOM 3181 N N . GLY A 1 411 ? -9.601 -32.187 20.210 1.00 38.41 411 GLY A N 1
ATOM 3182 C CA . GLY A 1 411 ? -9.253 -33.163 19.158 1.00 38.41 411 GLY A CA 1
ATOM 3183 C C . GLY A 1 411 ? -10.446 -33.729 18.368 1.00 38.41 411 GLY A C 1
ATOM 3184 O O . GLY A 1 411 ? -10.287 -34.667 17.592 1.00 38.41 411 GLY A O 1
ATOM 3185 N N . ARG A 1 412 ? -11.645 -33.159 18.532 1.00 38.00 412 ARG A N 1
ATOM 3186 C CA . ARG A 1 412 ? -12.843 -33.506 17.766 1.00 38.00 412 ARG A CA 1
ATOM 3187 C C . ARG A 1 412 ? -13.227 -32.324 16.890 1.00 38.00 412 ARG A C 1
ATOM 3189 O O . ARG A 1 412 ? -13.550 -31.251 17.390 1.00 38.00 412 ARG A O 1
ATOM 3196 N N . PHE A 1 413 ? -13.220 -32.549 15.578 1.00 37.75 413 PHE A N 1
ATOM 3197 C CA . PHE A 1 413 ? -13.834 -31.674 14.583 1.00 37.75 413 PHE A CA 1
ATOM 3198 C C . PHE A 1 413 ? -15.357 -31.676 14.777 1.00 37.75 413 PHE A C 1
ATOM 3200 O O . PHE A 1 413 ? -16.088 -32.330 14.038 1.00 37.75 413 PHE A O 1
ATOM 3207 N N . ARG A 1 414 ? -15.857 -30.984 15.799 1.00 39.88 414 ARG A N 1
ATOM 3208 C CA . ARG A 1 414 ? -17.282 -30.671 15.899 1.00 39.88 414 ARG A CA 1
ATOM 3209 C C . ARG A 1 414 ? -17.505 -29.269 15.341 1.00 39.88 414 ARG A C 1
ATOM 3211 O O . ARG A 1 414 ? -16.761 -28.344 15.658 1.00 39.88 414 ARG A O 1
ATOM 3218 N N . LYS A 1 415 ? -18.499 -29.142 14.450 1.00 45.28 415 LYS A N 1
ATOM 3219 C CA . LYS A 1 415 ? -19.099 -27.852 14.058 1.00 45.28 415 LYS A CA 1
ATOM 3220 C C . LYS A 1 415 ? -19.375 -27.049 15.332 1.00 45.28 415 LYS A C 1
ATOM 3222 O O . LYS A 1 415 ? -19.684 -27.686 16.328 1.00 45.28 415 LYS A O 1
ATOM 3227 N N . ASN A 1 416 ? -19.283 -25.715 15.288 1.00 47.44 416 ASN A N 1
ATOM 3228 C CA . ASN A 1 416 ? -19.623 -24.827 16.410 1.00 47.44 416 ASN A CA 1
ATOM 3229 C C . ASN A 1 416 ? -20.880 -25.350 17.133 1.00 47.44 416 ASN A C 1
ATOM 3231 O O . ASN A 1 416 ? -21.984 -25.234 16.600 1.00 47.44 416 ASN A O 1
ATOM 3235 N N . GLU A 1 417 ? -20.700 -26.008 18.282 1.00 44.53 417 GLU A N 1
ATOM 3236 C CA . GLU A 1 417 ? -21.813 -26.541 19.063 1.00 44.53 417 GLU A CA 1
ATOM 3237 C C . GLU A 1 417 ? -22.395 -25.387 19.871 1.00 44.53 417 GLU A C 1
ATOM 3239 O O . GLU A 1 417 ? -21.675 -24.611 20.498 1.00 44.53 417 GLU A O 1
ATOM 3244 N N . MET A 1 418 ? -23.710 -25.243 19.764 1.00 47.28 418 MET A N 1
ATOM 3245 C CA . MET A 1 418 ? -24.481 -24.168 20.366 1.00 47.28 418 MET A CA 1
ATOM 3246 C C . MET A 1 418 ? -24.665 -24.484 21.854 1.00 47.28 418 MET A C 1
ATOM 3248 O O . MET A 1 418 ? -25.192 -25.546 22.183 1.00 47.28 418 MET A O 1
ATOM 3252 N N . THR A 1 419 ? -24.226 -23.602 22.754 1.00 51.22 419 THR A N 1
ATOM 3253 C CA . THR A 1 419 ? -24.333 -23.826 24.205 1.00 51.22 419 THR A CA 1
ATOM 3254 C C . THR A 1 419 ? -25.220 -22.772 24.854 1.00 51.22 419 THR A C 1
ATOM 3256 O O . THR A 1 419 ? -24.900 -21.585 24.835 1.00 51.22 419 THR A O 1
ATOM 3259 N N . THR A 1 420 ? -26.333 -23.204 25.447 1.00 51.03 420 THR A N 1
ATOM 3260 C CA . THR A 1 420 ? -27.161 -22.359 26.316 1.00 51.03 420 THR A CA 1
ATOM 3261 C C . THR A 1 420 ? -26.512 -22.284 27.695 1.00 51.03 420 THR A C 1
ATOM 3263 O O . THR A 1 420 ? -26.145 -23.311 28.261 1.00 51.03 420 THR A O 1
ATOM 3266 N N . PHE A 1 421 ? -26.372 -21.079 28.243 1.00 55.12 421 PHE A N 1
ATOM 3267 C CA . PHE A 1 421 ? -25.771 -20.882 29.558 1.00 55.12 421 PHE A CA 1
ATOM 3268 C C . PHE A 1 421 ? -26.836 -20.930 30.646 1.00 55.12 421 PHE A C 1
ATO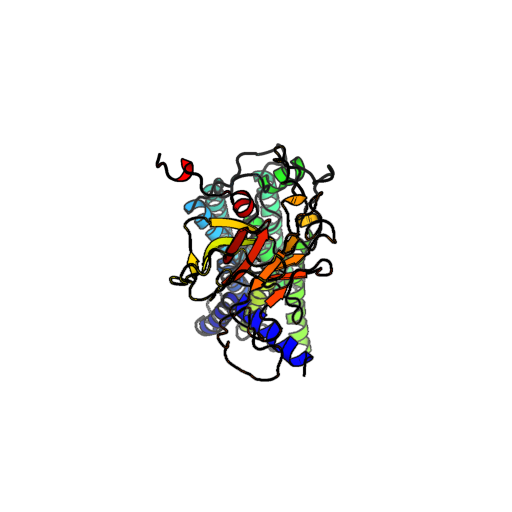M 3270 O O . PHE A 1 421 ? -27.781 -20.141 30.652 1.00 55.12 421 PHE A O 1
ATOM 3277 N N . ARG A 1 422 ? -26.656 -21.844 31.596 1.00 56.03 422 ARG A N 1
ATOM 3278 C CA . ARG A 1 422 ? -27.402 -21.882 32.853 1.00 56.03 422 ARG A CA 1
ATOM 3279 C C . ARG A 1 422 ? -26.384 -21.825 33.977 1.00 56.03 422 ARG A C 1
ATOM 3281 O O . ARG A 1 422 ? -25.488 -22.655 34.027 1.00 56.03 422 ARG A O 1
ATOM 3288 N N . TRP A 1 423 ? -26.496 -20.824 34.849 1.00 52.12 423 TRP A N 1
ATOM 3289 C CA . TRP A 1 423 ? -25.513 -20.579 35.914 1.00 52.12 423 TRP A CA 1
ATOM 3290 C C . TRP A 1 423 ? -25.375 -21.758 36.894 1.00 52.12 423 TRP A C 1
ATOM 3292 O O . TRP A 1 423 ? -24.314 -21.964 37.474 1.00 52.12 423 TRP A O 1
ATOM 3302 N N . GLU A 1 424 ? -26.451 -22.529 37.048 1.00 49.50 424 GLU A N 1
ATOM 3303 C CA . GLU A 1 424 ? -26.552 -23.715 37.905 1.00 49.50 424 GLU A CA 1
ATOM 3304 C C . GLU A 1 424 ? -25.947 -24.979 37.268 1.00 49.50 424 GLU A C 1
ATOM 3306 O O . GLU A 1 424 ? -25.691 -25.956 37.967 1.00 49.50 424 GLU A O 1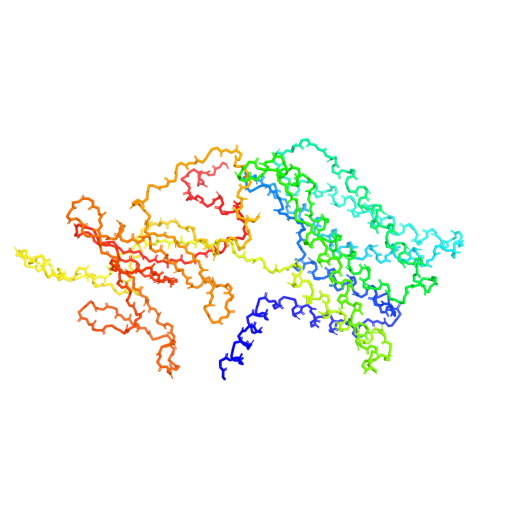
ATOM 3311 N N . GLU A 1 425 ? -25.701 -24.978 35.954 1.00 56.22 425 GLU A N 1
ATOM 3312 C CA . GLU A 1 425 ? -25.193 -26.140 35.224 1.00 56.22 425 GLU A CA 1
ATOM 3313 C C . GLU A 1 425 ? -23.700 -25.982 34.908 1.00 56.22 425 GLU A C 1
ATOM 3315 O O . GLU A 1 425 ? -23.202 -24.895 34.601 1.00 56.22 425 GLU A O 1
ATOM 3320 N N . ALA A 1 426 ? -22.963 -27.095 34.963 1.00 53.75 426 ALA A N 1
ATOM 3321 C CA . ALA A 1 426 ? -21.566 -27.118 34.554 1.00 53.75 426 ALA A CA 1
ATOM 3322 C C . ALA A 1 426 ? -21.464 -26.823 33.050 1.00 53.75 426 ALA A C 1
ATOM 3324 O O . ALA A 1 426 ? -21.925 -27.597 32.211 1.00 53.75 426 ALA A O 1
ATOM 3325 N N . VAL A 1 427 ? -20.849 -25.694 32.714 1.00 61.97 427 VAL A N 1
ATOM 3326 C CA . VAL A 1 427 ? -20.617 -25.266 31.334 1.00 61.97 427 VAL A CA 1
ATOM 3327 C C . VAL A 1 427 ? -19.241 -25.729 30.840 1.00 61.97 427 VAL A C 1
ATOM 3329 O O . VAL A 1 427 ? -18.303 -25.795 31.637 1.00 61.97 427 VAL A O 1
ATOM 3332 N N . PRO A 1 428 ? -19.088 -26.054 29.540 1.00 60.59 428 PRO A N 1
ATOM 3333 C CA . PRO A 1 428 ? -17.813 -26.512 28.990 1.00 60.59 428 PRO A CA 1
ATOM 3334 C C . PRO A 1 428 ? -16.668 -25.520 29.238 1.00 60.59 428 PRO A C 1
ATOM 3336 O O . PRO A 1 428 ? -16.862 -24.304 29.150 1.00 60.59 428 PRO A O 1
ATOM 3339 N N . GLU A 1 429 ? -15.459 -26.020 29.495 1.00 58.91 429 GLU A N 1
ATOM 3340 C CA . GLU A 1 429 ? -14.279 -25.171 29.702 1.00 58.91 429 GLU A CA 1
ATOM 3341 C C . GLU A 1 429 ? -14.055 -24.208 28.518 1.00 58.91 429 GLU A C 1
ATOM 3343 O O . GLU A 1 429 ? -14.137 -24.589 27.350 1.00 58.91 429 GLU A O 1
ATOM 3348 N N . GLY A 1 430 ? -13.793 -22.931 28.823 1.00 62.00 430 GLY A N 1
ATOM 3349 C CA . GLY A 1 430 ? -13.569 -21.872 27.829 1.00 62.00 430 GLY A CA 1
ATOM 3350 C C . GLY A 1 430 ? -14.824 -21.130 27.348 1.00 62.00 430 GLY A C 1
ATOM 3351 O O . GLY A 1 430 ? -14.693 -20.143 26.625 1.00 62.00 430 GLY A O 1
ATOM 3352 N N . THR A 1 431 ? -16.024 -21.555 27.758 1.00 61.69 431 THR A N 1
ATOM 3353 C CA . THR A 1 431 ? -17.287 -20.850 27.451 1.00 61.69 431 THR A CA 1
ATOM 3354 C C . THR A 1 431 ? -17.529 -19.629 28.342 1.00 61.69 431 THR A C 1
ATOM 3356 O O . THR A 1 431 ? -18.151 -18.657 27.913 1.00 61.69 431 THR A O 1
ATOM 3359 N N . VAL A 1 432 ? -17.022 -19.673 29.576 1.00 68.12 432 VAL A N 1
ATOM 3360 C CA . VAL A 1 432 ? -17.124 -18.600 30.566 1.00 68.12 432 VAL A CA 1
ATOM 3361 C C . VAL A 1 432 ? -15.728 -18.180 30.982 1.00 68.12 432 VAL A C 1
ATOM 3363 O O . VAL A 1 432 ? -14.934 -19.006 31.432 1.00 68.12 432 VAL A O 1
ATOM 3366 N N . GLN A 1 433 ? -15.449 -16.885 30.888 1.00 70.50 433 GLN A N 1
ATOM 3367 C CA . GLN A 1 433 ? -14.267 -16.286 31.485 1.00 70.50 433 GLN A CA 1
ATOM 3368 C C . GLN A 1 433 ? -14.698 -15.452 32.693 1.00 70.50 433 GLN A C 1
ATOM 3370 O O . GLN A 1 433 ? -15.330 -14.403 32.546 1.00 70.50 433 GLN A O 1
ATOM 3375 N N . ARG A 1 434 ? -14.393 -15.950 33.896 1.00 69.94 434 ARG A N 1
ATOM 3376 C CA . ARG A 1 434 ? -14.572 -15.200 35.145 1.00 69.94 434 ARG A CA 1
ATOM 3377 C C . ARG A 1 434 ? -13.380 -14.272 35.323 1.00 69.94 434 ARG A C 1
ATOM 3379 O O . ARG A 1 434 ? -12.244 -14.700 35.132 1.00 69.94 434 ARG A O 1
ATOM 3386 N N . VAL A 1 435 ? -13.653 -13.010 35.631 1.00 67.44 435 VAL A N 1
ATOM 3387 C CA . VAL A 1 435 ? -12.609 -12.013 35.854 1.00 67.44 435 VAL A CA 1
ATOM 3388 C C . VAL A 1 435 ? -12.422 -11.850 37.347 1.00 67.44 435 VAL A C 1
ATOM 3390 O O . VAL A 1 435 ? -13.200 -11.170 38.014 1.00 67.44 435 VAL A O 1
ATOM 3393 N N . ASP A 1 436 ? -11.368 -12.483 37.840 1.00 64.75 436 ASP A N 1
ATOM 3394 C CA . ASP A 1 436 ? -10.937 -12.398 39.230 1.00 64.75 436 ASP A CA 1
ATOM 3395 C C . ASP A 1 436 ? -9.705 -11.487 39.351 1.00 64.75 436 ASP A C 1
ATOM 3397 O O . ASP A 1 436 ? -9.101 -11.094 38.350 1.00 64.75 436 ASP A O 1
ATOM 3401 N N . ALA A 1 437 ? -9.285 -11.172 40.581 1.00 59.88 437 ALA A N 1
ATOM 3402 C CA . ALA A 1 437 ? -8.132 -10.300 40.851 1.00 59.88 437 ALA A CA 1
ATOM 3403 C C . ALA A 1 437 ? -6.801 -10.795 40.239 1.00 59.88 437 ALA A C 1
ATOM 3405 O O . ALA A 1 437 ? -5.872 -10.010 40.069 1.00 59.88 437 ALA A O 1
ATOM 3406 N N . THR A 1 438 ? -6.712 -12.084 39.898 1.00 60.19 438 THR A N 1
ATOM 3407 C CA . THR A 1 438 ? -5.554 -12.734 39.261 1.00 60.19 438 THR A CA 1
ATOM 3408 C C . THR A 1 438 ? -5.641 -12.777 37.733 1.00 60.19 438 THR A C 1
ATOM 3410 O O . THR A 1 438 ? -4.710 -13.237 37.075 1.00 60.19 438 THR A O 1
ATOM 3413 N N . THR A 1 439 ? -6.754 -12.333 37.142 1.00 66.69 439 THR A N 1
ATOM 3414 C CA . THR A 1 439 ? -6.941 -12.372 35.688 1.00 66.69 439 THR A CA 1
ATOM 3415 C C . THR A 1 439 ? -6.181 -11.216 35.048 1.00 66.69 439 THR A C 1
ATOM 3417 O O . THR A 1 439 ? -6.519 -10.055 35.248 1.00 66.69 439 THR A O 1
ATOM 3420 N N . GLU A 1 440 ? -5.160 -11.523 34.251 1.00 69.69 440 GLU A N 1
ATOM 3421 C CA . GLU A 1 440 ? -4.367 -10.502 33.547 1.00 69.69 440 GLU A CA 1
ATOM 3422 C C . GLU A 1 440 ? -4.911 -10.180 32.150 1.00 69.69 440 GLU A C 1
ATOM 3424 O O . GLU A 1 440 ? -4.721 -9.077 31.629 1.00 69.69 440 GLU A O 1
ATOM 3429 N N . ARG A 1 441 ? -5.570 -11.155 31.512 1.00 74.75 441 ARG A N 1
ATOM 3430 C CA . ARG A 1 441 ? -6.020 -11.064 30.119 1.00 74.75 441 ARG A CA 1
ATOM 3431 C C . ARG A 1 441 ? -7.430 -11.589 29.956 1.00 74.75 441 ARG A C 1
ATOM 3433 O O . ARG A 1 441 ? -7.758 -12.665 30.449 1.00 74.75 441 ARG A O 1
ATOM 3440 N N . LEU A 1 442 ? -8.223 -10.862 29.185 1.00 79.12 442 LEU A N 1
ATOM 3441 C CA . LEU A 1 442 ? -9.589 -11.221 28.838 1.00 79.12 442 LEU A CA 1
ATOM 3442 C C . LEU A 1 442 ? -9.750 -11.279 27.320 1.00 79.12 442 LEU A C 1
ATOM 3444 O O . LEU A 1 442 ? -9.336 -10.356 26.630 1.00 79.12 442 LEU A O 1
ATOM 3448 N N . SER A 1 443 ? -10.343 -12.355 26.812 1.00 81.88 443 SER A N 1
ATOM 3449 C CA . SER A 1 443 ? -10.544 -12.577 25.380 1.00 81.88 443 SER A CA 1
ATOM 3450 C C . SER A 1 443 ? -12.021 -12.414 25.022 1.00 81.88 443 SER A C 1
ATOM 3452 O O . SER A 1 443 ? -12.881 -13.128 25.541 1.00 81.88 443 SER A O 1
ATOM 3454 N N . ILE A 1 444 ? -12.307 -11.478 24.119 1.00 83.88 444 ILE A N 1
ATOM 3455 C CA . ILE A 1 444 ? -13.650 -11.139 23.638 1.00 83.88 444 ILE A CA 1
ATOM 3456 C C . ILE A 1 444 ? -13.724 -11.414 22.141 1.00 83.88 444 ILE A C 1
ATOM 3458 O O . ILE A 1 444 ? -12.854 -11.007 21.379 1.00 83.88 444 ILE A O 1
ATOM 3462 N N . GLU A 1 445 ? -14.796 -12.060 21.711 1.00 84.81 445 GLU A N 1
ATOM 3463 C CA . GLU A 1 445 ? -15.104 -12.329 20.304 1.00 84.81 445 GLU A CA 1
ATOM 3464 C C . GLU A 1 445 ? -16.419 -11.647 19.911 1.00 84.81 445 GLU A C 1
ATOM 3466 O O . GLU A 1 445 ? -17.203 -11.257 20.780 1.00 84.81 445 GLU A O 1
ATOM 3471 N N . ASP A 1 446 ? -16.678 -11.530 18.612 1.00 77.88 446 ASP A N 1
ATOM 3472 C CA . ASP A 1 446 ? -17.959 -11.033 18.104 1.00 77.88 446 ASP A CA 1
ATOM 3473 C C . ASP A 1 446 ? -19.131 -11.880 18.642 1.00 77.88 446 ASP A C 1
ATOM 3475 O O . ASP A 1 446 ? -19.067 -13.112 18.664 1.00 77.88 446 ASP A O 1
ATOM 3479 N N . GLY A 1 447 ? -20.172 -11.220 19.146 1.00 73.12 447 GLY A N 1
ATOM 3480 C CA . GLY A 1 447 ? -21.306 -11.834 19.843 1.00 73.12 447 GLY A CA 1
ATOM 3481 C C . GLY A 1 447 ? -21.045 -12.227 21.304 1.00 73.12 447 GLY A C 1
ATOM 3482 O O . GLY A 1 447 ? -21.950 -12.735 21.965 1.00 73.12 447 GLY A O 1
ATOM 3483 N N . SER A 1 448 ? -19.841 -12.007 21.849 1.00 79.38 448 SER A N 1
ATOM 3484 C CA . SER A 1 448 ? -19.590 -12.249 23.280 1.00 79.38 448 SER A CA 1
ATOM 3485 C C . SER A 1 448 ? -20.461 -11.340 24.142 1.00 79.38 448 SER A C 1
ATOM 3487 O O . SER A 1 448 ? -20.697 -10.183 23.794 1.00 79.38 448 SER A O 1
ATOM 3489 N N . ILE A 1 449 ? -20.902 -11.842 25.294 1.00 74.94 449 ILE A N 1
ATOM 3490 C CA . ILE A 1 449 ? -21.698 -11.067 26.247 1.00 74.94 449 ILE A CA 1
ATOM 3491 C C . ILE A 1 449 ? -20.842 -10.736 27.459 1.00 74.94 449 ILE A C 1
ATOM 3493 O O . ILE A 1 449 ? -20.372 -11.626 28.167 1.00 74.94 449 ILE A O 1
ATOM 3497 N N . ILE A 1 450 ? -20.665 -9.443 27.708 1.00 76.00 450 ILE A N 1
ATOM 3498 C CA . ILE A 1 450 ? -20.005 -8.910 28.893 1.00 76.00 450 ILE A CA 1
ATOM 3499 C C . ILE A 1 450 ? -21.077 -8.648 29.945 1.00 76.00 450 ILE A C 1
ATOM 3501 O O . ILE A 1 450 ? -21.926 -7.777 29.767 1.00 76.00 450 ILE A O 1
ATOM 3505 N N . VAL A 1 451 ? -21.031 -9.383 31.050 1.00 71.94 451 VAL A N 1
ATOM 3506 C CA . VAL A 1 451 ? -21.915 -9.183 32.199 1.00 71.94 451 VAL A CA 1
ATOM 3507 C C . VAL A 1 451 ? -21.140 -8.464 33.291 1.00 71.94 451 VAL A C 1
ATOM 3509 O O . VAL A 1 451 ? -20.136 -8.970 33.791 1.00 71.94 451 VAL A O 1
ATOM 3512 N N . PHE A 1 452 ? -21.617 -7.281 33.659 1.00 68.75 452 PHE A N 1
ATOM 3513 C CA . PHE A 1 452 ? -21.053 -6.439 34.702 1.00 68.75 452 PHE A CA 1
ATOM 3514 C C . PHE A 1 452 ? -22.052 -6.303 35.850 1.00 68.75 452 PHE A C 1
ATOM 3516 O O . PHE A 1 452 ? -23.181 -5.862 35.634 1.00 68.75 452 PHE A O 1
ATOM 3523 N N . ALA A 1 453 ? -21.640 -6.665 37.063 1.00 61.78 453 ALA A N 1
ATOM 3524 C CA . ALA A 1 453 ? -22.455 -6.537 38.263 1.00 61.78 453 ALA A CA 1
ATOM 3525 C C . ALA A 1 453 ? -21.793 -5.604 39.287 1.00 61.78 453 ALA A C 1
ATOM 3527 O O . ALA A 1 453 ? -20.654 -5.831 39.708 1.00 61.78 453 ALA A O 1
ATOM 3528 N N . THR A 1 454 ? -22.541 -4.583 39.706 1.00 58.62 454 THR A N 1
ATOM 3529 C CA . THR A 1 454 ? -22.191 -3.633 40.775 1.00 58.62 454 THR A CA 1
ATOM 3530 C C . THR A 1 454 ? -23.385 -3.429 41.686 1.00 58.62 454 THR A C 1
ATOM 3532 O O . THR A 1 454 ? -24.466 -3.124 41.191 1.00 58.62 454 THR A O 1
ATOM 3535 N N . GLU A 1 455 ? -23.189 -3.563 43.000 1.00 54.59 455 GLU A N 1
ATOM 3536 C CA . GLU A 1 455 ? -24.185 -3.173 44.018 1.00 54.59 455 GLU A CA 1
ATOM 3537 C C . GLU A 1 455 ? -25.583 -3.795 43.802 1.00 54.59 455 GLU A C 1
ATOM 3539 O O . GLU A 1 455 ? -26.608 -3.166 44.037 1.00 54.59 455 GLU A O 1
ATOM 3544 N N . GLY A 1 456 ? -25.638 -5.042 43.317 1.00 49.12 456 GLY A N 1
ATOM 3545 C CA . GLY A 1 456 ? -26.898 -5.753 43.060 1.00 49.12 456 GLY A CA 1
ATOM 3546 C C . GLY A 1 456 ? -27.569 -5.435 41.717 1.00 49.12 456 GLY A C 1
ATOM 3547 O O . GLY A 1 456 ? -28.573 -6.058 41.386 1.00 49.12 456 GLY A O 1
ATOM 3548 N N . VAL A 1 457 ? -27.002 -4.536 40.904 1.00 52.56 457 VAL A N 1
ATOM 3549 C CA . VAL A 1 457 ? -27.454 -4.270 39.530 1.00 52.56 457 VAL A CA 1
ATOM 3550 C C . VAL A 1 457 ? -26.528 -4.978 38.544 1.00 52.56 457 VAL A C 1
ATOM 3552 O O . VAL A 1 457 ? -25.332 -4.685 38.479 1.00 52.56 457 VAL A O 1
ATOM 3555 N N . ALA A 1 458 ? -27.086 -5.902 37.760 1.00 59.56 458 ALA A N 1
ATOM 3556 C CA . ALA A 1 458 ? -26.392 -6.559 36.659 1.00 59.56 458 ALA A CA 1
ATOM 3557 C C . ALA A 1 458 ? -26.773 -5.905 35.325 1.00 59.56 458 ALA A C 1
ATOM 3559 O O . ALA A 1 458 ? -27.953 -5.785 34.993 1.00 59.56 458 ALA A O 1
ATOM 3560 N N . LYS A 1 459 ? -25.767 -5.506 34.547 1.00 64.56 459 LYS A N 1
ATOM 3561 C CA . LYS A 1 459 ? -25.913 -5.092 33.150 1.00 64.56 459 LYS A CA 1
ATOM 3562 C C . LYS A 1 459 ? -25.208 -6.086 32.247 1.00 64.56 459 LYS A C 1
ATOM 3564 O O . LYS A 1 459 ? -24.129 -6.571 32.580 1.00 64.56 459 LYS A O 1
ATOM 3569 N N . ALA A 1 460 ? -25.806 -6.361 31.097 1.00 69.25 460 ALA A N 1
ATOM 3570 C CA . ALA A 1 460 ? -25.220 -7.210 30.077 1.00 69.25 460 ALA A CA 1
ATOM 3571 C C . ALA A 1 460 ? -25.044 -6.411 28.785 1.00 69.25 460 ALA A C 1
ATOM 3573 O O . ALA A 1 460 ? -25.915 -5.623 28.408 1.00 69.25 460 ALA A O 1
ATOM 3574 N N . PHE A 1 461 ? -23.917 -6.630 28.116 1.00 74.81 461 PHE A N 1
ATOM 3575 C CA . PHE A 1 461 ? -23.578 -5.989 26.855 1.00 74.81 461 PHE A CA 1
ATOM 3576 C C . PHE A 1 461 ? -23.170 -7.038 25.827 1.00 74.81 461 PHE A C 1
ATOM 3578 O O . PHE A 1 461 ? -22.219 -7.779 26.059 1.00 74.81 461 PHE A O 1
ATOM 3585 N N . GLU A 1 462 ? -23.869 -7.097 24.699 1.00 74.69 462 GLU A N 1
ATOM 3586 C CA . GLU A 1 462 ? -23.466 -7.900 23.542 1.00 74.69 462 GLU A CA 1
ATOM 3587 C C . GLU A 1 462 ? -22.459 -7.100 22.712 1.00 74.69 462 GLU A C 1
ATOM 3589 O O . GLU A 1 462 ? -22.713 -5.946 22.357 1.00 74.69 462 GLU A O 1
ATOM 3594 N N . VAL A 1 463 ? -21.307 -7.701 22.424 1.00 78.44 463 VAL A N 1
ATOM 3595 C CA . VAL A 1 463 ? -20.258 -7.079 21.614 1.00 78.44 463 VAL A CA 1
ATOM 3596 C C . VAL A 1 463 ? -20.507 -7.374 20.141 1.00 78.44 463 VAL A C 1
ATOM 3598 O O . VAL A 1 463 ? -20.590 -8.534 19.758 1.00 78.44 463 VAL A O 1
ATOM 3601 N N . GLU A 1 464 ? -20.569 -6.335 19.316 1.00 76.31 464 GLU A N 1
ATOM 3602 C CA . GLU A 1 464 ? -20.629 -6.438 17.858 1.00 76.31 464 GLU A CA 1
ATOM 3603 C C . GLU A 1 464 ? -19.373 -5.813 17.240 1.00 76.31 464 GLU A C 1
ATOM 3605 O O . GLU A 1 464 ? -19.041 -4.652 17.512 1.00 76.31 464 GLU A O 1
ATOM 3610 N N . PHE A 1 465 ? -18.663 -6.569 16.403 1.00 78.25 465 PHE A N 1
ATOM 3611 C CA . PHE A 1 465 ? -17.529 -6.056 15.635 1.00 78.25 465 PHE A CA 1
ATOM 3612 C C . PHE A 1 465 ? -18.033 -5.387 14.357 1.00 78.25 465 PHE A C 1
ATOM 3614 O O . PHE A 1 465 ? -18.547 -6.018 13.438 1.00 78.25 465 PHE A O 1
ATOM 3621 N N . GLY A 1 466 ? -17.869 -4.072 14.299 1.00 67.75 466 GLY A N 1
ATOM 3622 C CA . GLY A 1 466 ? -18.225 -3.243 13.163 1.00 67.75 466 GLY A CA 1
ATOM 3623 C C . GLY A 1 466 ? -17.132 -3.172 12.097 1.00 67.75 466 GLY A C 1
ATOM 3624 O O . GLY A 1 466 ? -16.215 -3.992 12.002 1.00 67.75 466 GLY A O 1
ATOM 3625 N N . ALA A 1 467 ? -17.225 -2.141 11.258 1.00 70.38 467 ALA A N 1
ATOM 3626 C CA . ALA A 1 467 ? -16.319 -1.971 10.134 1.00 70.38 467 ALA A CA 1
ATOM 3627 C C . ALA A 1 467 ? -14.865 -1.707 10.591 1.00 70.38 467 ALA A C 1
ATOM 3629 O O . ALA A 1 467 ? -14.637 -0.936 11.538 1.00 70.38 467 ALA A O 1
ATOM 3630 N N . PRO A 1 468 ? -13.870 -2.294 9.898 1.00 70.38 468 PRO A N 1
ATOM 3631 C CA . PRO A 1 468 ? -12.468 -1.960 10.095 1.00 70.38 468 PRO A CA 1
ATOM 3632 C C . PRO A 1 468 ? -12.192 -0.513 9.676 1.00 70.38 468 PRO A C 1
ATOM 3634 O O . PRO A 1 468 ? -12.628 -0.052 8.620 1.00 70.38 468 PRO A O 1
ATOM 3637 N N . VAL A 1 469 ? -11.410 0.192 10.489 1.00 66.25 469 VAL A N 1
ATOM 3638 C CA . VAL A 1 469 ? -10.957 1.557 10.225 1.00 66.25 469 VAL A CA 1
ATOM 3639 C C . VAL A 1 469 ? -9.539 1.502 9.676 1.00 66.25 469 VAL A C 1
ATOM 3641 O O . VAL A 1 469 ? -8.628 0.988 10.324 1.00 66.25 469 VAL A O 1
ATOM 3644 N N . TYR A 1 470 ? -9.339 2.045 8.475 1.00 65.06 470 TYR A N 1
ATOM 3645 C CA . TYR A 1 470 ? -8.060 1.966 7.758 1.00 65.06 470 TYR A CA 1
ATOM 3646 C C . TYR A 1 470 ? -7.245 3.260 7.804 1.00 65.06 470 TYR A C 1
ATOM 3648 O O . TYR A 1 470 ? -6.090 3.268 7.376 1.00 65.06 470 TYR A O 1
ATOM 3656 N N . SER A 1 471 ? -7.822 4.364 8.287 1.00 60.00 471 SER A N 1
ATOM 3657 C CA . SER A 1 471 ? -7.135 5.654 8.344 1.00 60.00 471 SER A CA 1
ATOM 3658 C C . SER A 1 471 ? -7.310 6.359 9.684 1.00 60.00 471 SER A C 1
ATOM 3660 O O . SER A 1 471 ? -8.388 6.358 10.275 1.00 60.00 471 SER A O 1
ATOM 3662 N N . PHE A 1 472 ? -6.247 7.025 10.145 1.00 54.84 472 PHE A N 1
ATOM 3663 C CA . PHE A 1 472 ? -6.267 7.792 11.396 1.00 54.84 472 PHE A CA 1
ATOM 3664 C C . PHE A 1 472 ? -7.284 8.932 11.371 1.00 54.84 472 PHE A C 1
ATOM 3666 O O . PHE A 1 472 ? -7.850 9.271 12.401 1.00 54.84 472 PHE A O 1
ATOM 3673 N N . VAL A 1 473 ? -7.556 9.495 10.191 1.00 52.12 473 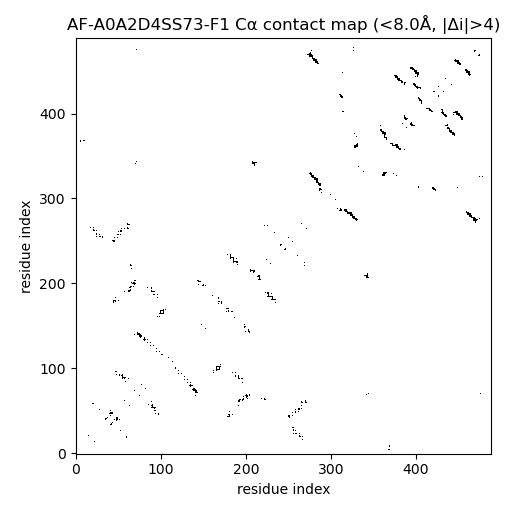VAL A N 1
ATOM 3674 C CA . VAL A 1 473 ? -8.573 10.539 10.016 1.00 52.12 473 VAL A CA 1
ATOM 3675 C C . VAL A 1 473 ? -9.977 9.972 10.239 1.00 52.12 473 VAL A C 1
ATOM 3677 O O . VAL A 1 473 ? -10.808 10.636 10.846 1.00 52.12 473 VAL A O 1
ATOM 3680 N N . GLU A 1 474 ? -10.256 8.752 9.772 1.00 56.38 474 GLU A N 1
ATOM 3681 C CA . GLU A 1 474 ? -11.532 8.070 10.034 1.00 56.38 474 GLU A CA 1
ATOM 3682 C C . GLU A 1 474 ? -11.645 7.650 11.503 1.00 56.38 474 GLU A C 1
ATOM 3684 O O . GLU A 1 474 ? -12.694 7.858 12.104 1.00 56.38 474 GLU A O 1
ATOM 3689 N N . ALA A 1 475 ? -10.554 7.172 12.110 1.00 60.22 475 ALA A N 1
ATOM 3690 C CA . ALA A 1 475 ? -10.501 6.866 13.541 1.00 60.22 475 ALA A CA 1
ATOM 3691 C C . ALA A 1 475 ? -10.738 8.115 14.409 1.00 60.22 475 ALA A C 1
ATOM 3693 O O . ALA A 1 475 ? -11.510 8.070 15.357 1.00 60.22 475 ALA A O 1
ATOM 3694 N N . ALA A 1 476 ? -10.142 9.257 14.058 1.00 52.59 476 ALA A N 1
ATOM 3695 C CA . ALA A 1 476 ? -10.333 10.522 14.769 1.00 52.59 476 ALA A CA 1
ATOM 3696 C C . ALA A 1 476 ? -11.743 11.115 14.585 1.00 52.59 476 ALA A C 1
ATOM 3698 O O . ALA A 1 476 ? -12.188 11.922 15.398 1.00 52.59 476 ALA A O 1
ATOM 3699 N N . ARG A 1 477 ? -12.452 10.721 13.518 1.00 50.91 477 ARG A N 1
ATOM 3700 C CA . ARG A 1 477 ? -13.861 11.067 13.271 1.00 50.91 477 ARG A CA 1
ATOM 3701 C C . ARG A 1 477 ? -14.842 10.116 13.941 1.00 50.91 477 ARG A C 1
ATOM 3703 O O . ARG A 1 477 ? -16.040 10.373 13.859 1.00 50.91 477 ARG A O 1
ATOM 3710 N N . PHE A 1 478 ? -14.362 9.054 14.586 1.00 51.91 478 PHE A N 1
ATOM 3711 C CA . PHE A 1 478 ? -15.172 8.145 15.387 1.00 51.91 478 PHE A CA 1
ATOM 3712 C C . PHE A 1 478 ? -15.646 8.869 16.659 1.00 51.91 478 PHE A C 1
ATOM 3714 O O . PHE A 1 478 ? -15.175 8.631 17.767 1.00 51.91 478 PHE A O 1
ATOM 3721 N N . ARG A 1 479 ? -16.557 9.827 16.480 1.00 45.12 479 ARG A N 1
ATOM 3722 C CA . ARG A 1 479 ? -17.428 10.353 17.527 1.00 45.12 479 ARG A CA 1
ATOM 3723 C C . ARG A 1 479 ? -18.795 9.682 17.366 1.00 45.12 479 ARG A C 1
ATOM 3725 O O . ARG A 1 479 ? -19.163 9.363 16.233 1.00 45.12 479 ARG A O 1
ATOM 3732 N N . PRO A 1 480 ? -19.553 9.469 18.454 1.00 37.38 480 PRO A N 1
ATOM 3733 C CA . PRO A 1 480 ? -20.942 9.046 18.336 1.00 37.38 480 PRO A CA 1
ATOM 3734 C C . PRO A 1 480 ? -21.681 10.027 17.414 1.00 37.38 480 PRO A C 1
ATOM 3736 O O . PRO A 1 480 ? -21.446 11.233 17.551 1.00 37.38 480 PRO A O 1
ATOM 3739 N N . PRO A 1 481 ? -22.536 9.556 16.491 1.00 34.25 481 PRO A N 1
ATOM 3740 C CA . PRO A 1 481 ? -23.380 10.454 15.718 1.00 34.25 481 PRO A CA 1
ATOM 3741 C C . PRO A 1 481 ? -24.225 11.275 16.698 1.00 34.25 481 PRO A C 1
ATOM 3743 O O . PRO A 1 481 ? -24.912 10.720 17.558 1.00 34.25 481 PRO A O 1
ATOM 3746 N N . GLN A 1 482 ? -24.103 12.598 16.632 1.00 34.19 482 GLN A N 1
ATOM 3747 C CA . GLN A 1 482 ? -24.870 13.499 17.489 1.00 34.19 482 GLN A CA 1
ATOM 3748 C C . GLN A 1 482 ? -26.195 13.831 16.798 1.00 34.19 482 GLN A C 1
ATOM 3750 O O . GLN A 1 482 ? -26.309 13.728 15.580 1.00 34.19 482 GLN A O 1
ATOM 3755 N N . ILE A 1 483 ? -27.213 14.246 17.559 1.00 30.95 483 ILE A N 1
ATOM 3756 C CA . ILE A 1 483 ? -28.508 14.694 17.001 1.00 30.95 483 ILE A CA 1
ATOM 3757 C C . ILE A 1 483 ? -28.307 15.784 15.928 1.00 30.95 483 ILE A C 1
ATOM 3759 O O . ILE A 1 483 ? -29.040 15.837 14.945 1.00 30.95 483 ILE A O 1
ATOM 3763 N N . GLU A 1 484 ? -27.252 16.583 16.077 1.00 33.78 484 GLU A N 1
ATOM 3764 C CA . GLU A 1 484 ? -26.781 17.608 15.141 1.00 33.78 484 GLU A CA 1
ATOM 3765 C C . GLU A 1 484 ? -26.407 17.058 13.750 1.00 33.78 484 GLU A C 1
ATOM 3767 O O . GLU A 1 484 ? -26.562 17.760 12.758 1.00 33.78 484 GLU A O 1
ATOM 3772 N N . ASP A 1 485 ? -25.960 15.799 13.657 1.00 30.41 485 ASP A N 1
ATOM 3773 C CA . ASP A 1 485 ? -25.590 15.141 12.395 1.00 30.41 485 ASP A CA 1
ATOM 3774 C C . ASP A 1 485 ? -26.828 14.627 11.615 1.00 30.41 485 ASP A C 1
ATOM 3776 O O . ASP A 1 485 ? -26.708 14.219 10.458 1.00 30.41 485 ASP A O 1
ATOM 3780 N N . TYR A 1 486 ? -28.023 14.655 12.227 1.00 33.81 486 TYR A N 1
ATOM 3781 C CA . TYR A 1 486 ? -29.300 14.234 11.624 1.00 33.81 486 TYR A CA 1
ATOM 3782 C C . TYR A 1 486 ? -30.222 15.394 11.237 1.00 33.81 486 TYR A C 1
ATOM 3784 O O . TYR A 1 486 ? -31.288 15.166 10.659 1.00 33.81 486 TYR A O 1
ATOM 3792 N N . VAL A 1 487 ? -29.820 16.638 11.499 1.00 28.00 487 VAL A N 1
ATOM 3793 C CA . VAL A 1 487 ? -30.523 17.806 10.970 1.00 28.00 487 VAL A CA 1
ATOM 3794 C C . VAL A 1 487 ? -29.925 18.112 9.600 1.00 28.00 487 VAL A C 1
ATOM 3796 O O . VAL A 1 487 ? -28.806 18.606 9.490 1.00 28.00 487 VAL A O 1
ATOM 3799 N N . LYS A 1 488 ? -30.661 17.766 8.537 1.00 26.53 488 LYS A N 1
ATOM 3800 C CA . LYS A 1 488 ? -30.358 18.240 7.180 1.00 26.53 488 LYS A CA 1
ATOM 3801 C C . LYS A 1 488 ? -30.229 19.767 7.207 1.00 26.53 488 LYS A C 1
ATOM 3803 O O . LYS A 1 488 ? -31.171 20.433 7.634 1.00 26.53 488 LYS A O 1
ATOM 3808 N N . VAL A 1 489 ? -29.100 20.284 6.724 1.00 34.78 489 VAL A N 1
ATOM 3809 C CA . VAL A 1 489 ? -29.042 21.635 6.143 1.00 34.78 489 VAL A CA 1
ATOM 3810 C C . VAL A 1 489 ? -29.642 21.573 4.749 1.00 34.78 489 VAL A C 1
ATOM 3812 O O . VAL A 1 489 ? -29.298 20.609 4.020 1.00 34.78 489 VAL A O 1
#

Secondary structure (DSSP, 8-state):
-HHHHHHHHHHHHHHHHTHHHHHHHHHHHHHGGGS-TTSGGG-TT-HHHHHHHHHHHHHHH---SS--S-TTSPB---HHHHHHHHHHHHHHHHHHHHHHHHHHHTT---HHHHHHHHHHHHHHHHHHHHHHHHTTTTT-BS---S-S-HHHHHHHHHHHHHHHHHHHHHHHHTTS-S--HHHHHHHHHHHHHHHT--HHHHHHHHHH--TTSPPP----HHHHIIIIIHHHHHHHHHHHHHHTT--S-S-GGGTHHHHHHHHHHHHHHSPPPPPSEEEEEEEEEEE--TT-----SSPPPTTSPPTTTT---TTSEEEEEEEEEEEEESS--SSHHHH-----SSPPPPPPPGGG--EEEE-PPPTTT----SSEEEEEE-TTTTTS-BTTTB--EEEEE-SB--S-SSS------B----TTS-PPTTSEEEE-TT--EEEEETT-EEEEEETTEEEEEEEEEEEEE--HHHHHT-PPPPGGGGS--